Protein AF-A0A8T7K2H8-F1 (afdb_monomer_lite)

Sequence (489 aa):
MSAGIRAVERGSVGLAGAQFMRYVHYADYLSVSLEQMFTDGLAHYAPFPETFTREQRLEAQLTQAVVHLQSTGQPIDDSTLRVWTGFSLKTLHRHPATHAVLRRLETEALDNRERMLLEQVETAIRLQQAQGKPAYRKDISQKTGVSTRSLKTYPRVHERLNSLNRRSPDEKPTRMLRCEQTLLTQAQQVIKAFLEEGQPVTQERVAAALGLSLAHLHRAYPKVMALLKQSRTLHATQTDQMLLTQAEAAVQQFHAEHQVVTRKAVARCLGIHVNTLSRYPQVCDYLKTVCDEEFARQKNARVDKVACALDALQAQTHASILTQAVICNKAGFNESAARHHPELKAMMMPLLEAQQAQQRQQLLQRVNEAVATLNQQGKKVSMPAVSQLVGRSLANLRDYPEIVERVRQARLDRRDAYESQLLALIEQAVPQLETADQPLTQKAICTVMGISPNTLRYYRRAKAAVDAIASQYHRECHTPWQDRYRSPD

Foldseek 3Di:
DDPVVVCLPDPDPDDPDDNPVVLVVVCVVVVHDSVVVVVVVCVLPDDDDPPDDPLNLLLVQLVVQVVVCVVVVHDPDQVSSCVRSVDGVVVLCVRPNSVVVVVVVVVVVLVVVLVVLQVLLVVQCVVCVVVVHQSDLVSSCVSSVHDSVRLCVRPVSVVVNVVSVVPDPVCVVVVLVVVLVVLLVVLVVVLVVCVVVVHQLDLCVSCVVVVHHSVCCVPRHVPSVVVSVVSNVVVLQVVLVVLQVLLVVQLVVCVVVVHQDDLCSSCVVVVHDSVVLVVRVVSNVVRVVSNVVSVVVVLVVLVVLLVVLVVVVVVPPDPDQDDLQSSQVSSVHGSCVCVVRVSSVVVVVVVNVVSVVVVVVVLLVLLVVQLVVCVVVVHQQDLVSSCVSSVHDSVVQVVDVVSVVVSVVSNVVSLVVVLVVLVVLLVVQVVVCVVVVHQLALCSSCVSSVHDSVVCVSRVVSVVVSVVRNVVSCPVVDDPPVVVPPDDD

Structure (mmCIF, N/CA/C/O backbone):
data_AF-A0A8T7K2H8-F1
#
_entry.id   AF-A0A8T7K2H8-F1
#
loop_
_atom_site.group_PDB
_atom_site.id
_atom_site.type_symbol
_atom_site.label_atom_id
_atom_site.label_alt_id
_atom_site.label_comp_id
_atom_site.label_asym_id
_atom_site.label_entity_id
_atom_site.label_seq_id
_atom_site.pdbx_PDB_ins_code
_atom_site.Cartn_x
_atom_site.Cartn_y
_atom_site.Cartn_z
_atom_site.occupancy
_atom_site.B_iso_or_equiv
_atom_site.auth_seq_id
_atom_site.auth_comp_id
_atom_site.auth_asym_id
_atom_site.auth_atom_id
_atom_site.pdbx_PDB_model_num
ATOM 1 N N . MET A 1 1 ? 104.090 -16.228 -83.279 1.00 38.09 1 MET A N 1
ATOM 2 C CA . MET A 1 1 ? 103.127 -17.019 -82.478 1.00 38.09 1 MET A CA 1
ATOM 3 C C . MET A 1 1 ? 103.110 -16.473 -81.060 1.00 38.09 1 MET A C 1
ATOM 5 O O . MET A 1 1 ? 104.149 -16.491 -80.408 1.00 38.09 1 MET A O 1
ATOM 9 N N . SER A 1 2 ? 101.987 -15.882 -80.647 1.00 38.22 2 SER A N 1
ATOM 10 C CA . SER A 1 2 ? 101.862 -15.127 -79.394 1.00 38.22 2 SER A CA 1
ATOM 11 C C . SER A 1 2 ? 101.882 -16.044 -78.165 1.00 38.22 2 SER A C 1
ATOM 13 O O . SER A 1 2 ? 101.489 -17.211 -78.223 1.00 38.22 2 SER A O 1
ATOM 15 N N . ALA A 1 3 ? 102.354 -15.512 -77.035 1.00 39.56 3 ALA A N 1
ATOM 16 C CA . ALA A 1 3 ? 102.556 -16.243 -75.782 1.00 39.56 3 ALA A CA 1
ATOM 17 C C . ALA A 1 3 ? 101.276 -16.890 -75.201 1.00 39.56 3 ALA A C 1
ATOM 19 O O . ALA A 1 3 ? 101.383 -17.795 -74.378 1.00 39.56 3 ALA A O 1
ATOM 20 N N . GLY A 1 4 ? 100.085 -16.488 -75.664 1.00 47.97 4 GLY A N 1
ATOM 21 C CA . GLY A 1 4 ? 98.801 -17.049 -75.232 1.00 47.97 4 GLY A CA 1
ATOM 22 C C . GLY A 1 4 ? 98.541 -18.481 -75.712 1.00 47.97 4 GLY A C 1
ATOM 23 O O . GLY A 1 4 ? 97.959 -19.268 -74.972 1.00 47.97 4 GLY A O 1
ATOM 24 N N . ILE A 1 5 ? 99.040 -18.869 -76.893 1.00 45.47 5 ILE A N 1
ATOM 25 C CA . ILE A 1 5 ? 98.804 -20.220 -77.444 1.00 45.47 5 ILE A CA 1
ATOM 26 C C . ILE A 1 5 ? 99.629 -21.277 -76.685 1.00 45.47 5 ILE A C 1
ATOM 28 O O . ILE A 1 5 ? 99.172 -22.396 -76.469 1.00 45.47 5 ILE A O 1
ATOM 32 N N . ARG A 1 6 ? 100.800 -20.900 -76.147 1.00 41.69 6 ARG A N 1
ATOM 33 C CA . ARG A 1 6 ? 101.656 -21.813 -75.361 1.00 41.69 6 ARG A CA 1
ATOM 34 C C . ARG A 1 6 ? 101.056 -22.220 -74.009 1.00 41.69 6 ARG A C 1
ATOM 36 O O . ARG A 1 6 ? 101.498 -23.215 -73.441 1.00 41.69 6 ARG A O 1
ATOM 43 N N . ALA A 1 7 ? 100.077 -21.479 -73.486 1.00 44.62 7 ALA A N 1
ATOM 44 C CA . ALA A 1 7 ? 99.431 -21.794 -72.209 1.00 44.62 7 ALA A CA 1
ATOM 45 C C . ALA A 1 7 ? 98.361 -22.896 -72.328 1.00 44.62 7 ALA A C 1
ATOM 47 O O . ALA A 1 7 ? 98.011 -23.513 -71.326 1.00 44.62 7 ALA A O 1
ATOM 48 N N . VAL A 1 8 ? 97.871 -23.171 -73.542 1.00 48.59 8 VAL A N 1
ATOM 49 C CA . VAL A 1 8 ? 96.856 -24.204 -73.801 1.00 48.59 8 VAL A CA 1
ATOM 50 C C . VAL A 1 8 ? 97.494 -25.591 -73.983 1.00 48.59 8 VAL A C 1
ATOM 52 O O . VAL A 1 8 ? 96.900 -26.594 -73.599 1.00 48.59 8 VAL A O 1
ATOM 55 N N . GLU A 1 9 ? 98.733 -25.657 -74.484 1.00 42.62 9 GLU A N 1
ATOM 56 C CA . GLU A 1 9 ? 99.433 -26.924 -74.769 1.00 42.62 9 GLU A CA 1
ATOM 57 C C . GLU A 1 9 ? 100.187 -27.533 -73.576 1.00 42.62 9 GLU A C 1
ATOM 59 O O . GLU A 1 9 ? 100.546 -28.708 -73.604 1.00 42.62 9 GLU A O 1
ATOM 64 N N . ARG A 1 10 ? 100.415 -26.781 -72.494 1.00 42.69 10 ARG A N 1
ATOM 65 C CA . ARG A 1 10 ? 100.961 -27.335 -71.247 1.00 42.69 10 ARG A CA 1
ATOM 66 C C . ARG A 1 10 ? 99.924 -27.175 -70.157 1.00 42.69 10 ARG A C 1
ATOM 68 O O . ARG A 1 10 ? 99.872 -26.139 -69.504 1.00 42.69 10 ARG A O 1
ATOM 75 N N . GLY A 1 11 ? 99.102 -28.207 -69.978 1.00 47.03 11 GLY A N 1
ATOM 76 C CA . GLY A 1 11 ? 98.192 -28.319 -68.844 1.00 47.03 11 GLY A CA 1
ATOM 77 C C . GLY A 1 11 ? 98.959 -28.164 -67.532 1.00 47.03 11 GLY A C 1
ATOM 78 O O . GLY A 1 11 ? 99.528 -29.124 -67.018 1.00 47.03 11 GLY A O 1
ATOM 79 N N . SER A 1 12 ? 99.005 -26.940 -67.010 1.00 37.28 12 SER A N 1
ATOM 80 C CA . SER A 1 12 ? 99.601 -26.647 -65.714 1.00 37.28 12 SER A CA 1
ATOM 81 C C . SER A 1 12 ? 98.657 -27.113 -64.614 1.00 37.28 12 SER A C 1
ATOM 83 O O . SER A 1 12 ? 97.502 -26.695 -64.519 1.00 37.28 12 SER A O 1
ATOM 85 N N . VAL A 1 13 ? 99.192 -27.999 -63.784 1.00 44.97 13 VAL A N 1
ATOM 86 C CA . VAL A 1 13 ? 98.572 -28.607 -62.611 1.00 44.97 13 VAL A CA 1
ATOM 87 C C . VAL A 1 13 ? 98.260 -27.505 -61.590 1.00 44.97 13 VAL A C 1
ATOM 89 O O . VAL A 1 13 ? 99.152 -27.056 -60.878 1.00 44.97 13 VAL A O 1
ATOM 92 N N . GLY A 1 14 ? 97.015 -27.016 -61.539 1.00 46.25 14 GLY A N 1
ATOM 93 C CA . GLY A 1 14 ? 96.597 -26.084 -60.478 1.00 46.25 14 GLY A CA 1
ATOM 94 C C . GLY A 1 14 ? 95.370 -25.196 -60.719 1.00 46.25 14 GLY A C 1
ATOM 95 O O . GLY A 1 14 ? 94.903 -24.575 -59.769 1.00 46.25 14 GLY A O 1
ATOM 96 N N . LEU A 1 15 ? 94.806 -25.125 -61.927 1.00 44.31 15 LEU A N 1
ATOM 97 C CA . LEU A 1 15 ? 93.571 -24.370 -62.197 1.00 44.31 15 LEU A CA 1
ATOM 98 C C . LEU A 1 15 ? 92.524 -25.284 -62.837 1.00 44.31 15 LEU A C 1
ATOM 100 O O . LEU A 1 15 ? 92.851 -26.075 -63.717 1.00 44.31 15 LEU A O 1
ATOM 104 N N . ALA A 1 16 ? 91.263 -25.164 -62.408 1.00 45.03 16 ALA A N 1
ATOM 105 C CA . ALA A 1 16 ? 90.114 -25.891 -62.955 1.00 45.03 16 ALA A CA 1
ATOM 106 C C . ALA A 1 16 ? 89.729 -25.372 -64.358 1.00 45.03 16 ALA A C 1
ATOM 108 O O . ALA A 1 16 ? 88.623 -24.886 -64.579 1.00 45.03 16 ALA A O 1
ATOM 109 N N . GLY A 1 17 ? 90.674 -25.417 -65.297 1.00 52.72 17 GLY A N 1
ATOM 110 C CA . GLY A 1 17 ? 90.438 -25.173 -66.713 1.00 52.72 17 GLY A CA 1
ATOM 111 C C . GLY A 1 17 ? 89.890 -26.432 -67.377 1.00 52.72 17 GLY A C 1
ATOM 112 O O . GLY A 1 17 ? 90.317 -27.546 -67.066 1.00 52.72 17 GLY A O 1
ATOM 113 N N . ALA A 1 18 ? 88.925 -26.272 -68.282 1.00 58.25 18 ALA A N 1
ATOM 114 C CA . ALA A 1 18 ? 88.442 -27.387 -69.084 1.00 58.25 18 ALA A CA 1
ATOM 115 C C . ALA A 1 18 ? 89.586 -27.921 -69.964 1.00 58.25 18 ALA A C 1
ATOM 117 O O . ALA A 1 18 ? 90.355 -27.147 -70.531 1.00 58.25 18 ALA A O 1
ATOM 118 N N . GLN A 1 19 ? 89.711 -29.249 -70.061 1.00 68.19 19 GLN A N 1
ATOM 119 C CA . GLN A 1 19 ? 90.689 -29.890 -70.945 1.00 68.19 19 GLN A CA 1
ATOM 120 C C . GLN A 1 19 ? 90.500 -29.364 -72.372 1.00 68.19 19 GLN A C 1
ATOM 122 O O . GLN A 1 19 ? 89.361 -29.223 -72.807 1.00 68.19 19 GLN A O 1
ATOM 127 N N . PHE A 1 20 ? 91.586 -29.105 -73.104 1.00 69.19 20 PHE A N 1
ATOM 128 C CA . PHE A 1 20 ? 91.540 -28.587 -74.480 1.00 69.19 20 PHE A CA 1
ATOM 129 C C . PHE A 1 20 ? 90.529 -29.339 -75.365 1.00 69.19 20 PHE A C 1
ATOM 131 O O . PHE A 1 20 ? 89.741 -28.724 -76.078 1.00 69.19 20 PHE A O 1
ATOM 138 N N . MET A 1 21 ? 90.454 -30.662 -75.198 1.00 70.00 21 MET A N 1
ATOM 139 C CA . MET A 1 21 ? 89.500 -31.524 -75.900 1.00 70.00 21 MET A CA 1
ATOM 140 C C . MET A 1 21 ? 88.031 -31.150 -75.679 1.00 70.00 21 MET A C 1
ATOM 142 O O . MET A 1 21 ? 87.221 -31.323 -76.580 1.00 70.00 21 MET A O 1
ATOM 146 N N . ARG A 1 22 ? 87.658 -30.585 -74.525 1.00 73.12 22 ARG A N 1
ATOM 147 C CA . ARG A 1 22 ? 86.295 -30.078 -74.311 1.00 73.12 22 ARG A CA 1
ATOM 148 C C . ARG A 1 22 ? 85.979 -28.877 -75.190 1.00 73.12 22 ARG A C 1
ATOM 150 O O . ARG A 1 22 ? 84.849 -28.783 -75.646 1.00 73.12 22 ARG A O 1
ATOM 157 N N . TYR A 1 23 ? 86.940 -27.990 -75.439 1.00 73.62 23 TYR A N 1
ATOM 158 C CA . TYR A 1 23 ? 86.729 -26.864 -76.350 1.00 73.62 23 TYR A CA 1
ATOM 159 C C . TYR A 1 23 ? 86.612 -27.341 -77.795 1.00 73.62 23 TYR A C 1
ATOM 161 O O . TYR A 1 23 ? 85.763 -26.833 -78.516 1.00 73.62 23 TYR A O 1
ATOM 169 N N . VAL A 1 24 ? 87.385 -28.362 -78.180 1.00 75.44 24 VAL A N 1
ATOM 170 C CA . VAL A 1 24 ? 87.260 -29.010 -79.496 1.00 75.44 24 VAL A CA 1
ATOM 171 C C . VAL A 1 24 ? 85.875 -29.635 -79.657 1.00 75.44 24 VAL A C 1
ATOM 173 O O . VAL A 1 24 ? 85.172 -29.302 -80.601 1.00 75.44 24 VAL A O 1
ATOM 176 N N . HIS A 1 25 ? 85.421 -30.434 -78.687 1.00 76.88 25 HIS A N 1
ATOM 177 C CA . HIS A 1 25 ? 84.080 -31.025 -78.730 1.00 76.88 25 HIS A CA 1
ATOM 178 C C . HIS A 1 25 ? 82.955 -29.985 -78.725 1.00 76.88 25 HIS A C 1
ATOM 180 O O . HIS A 1 25 ? 81.906 -30.214 -79.319 1.00 76.88 25 HIS A O 1
ATOM 186 N N . TYR A 1 26 ? 83.148 -28.851 -78.050 1.00 74.75 26 TYR A N 1
ATOM 187 C CA . TYR A 1 26 ? 82.154 -27.783 -78.020 1.00 74.75 26 TYR A CA 1
ATOM 188 C C . TYR A 1 26 ? 82.113 -26.993 -79.336 1.00 74.75 26 TYR A C 1
ATOM 190 O O . TYR A 1 26 ? 81.031 -26.649 -79.801 1.00 74.75 26 TYR A O 1
ATOM 198 N N . ALA A 1 27 ? 83.268 -26.759 -79.963 1.00 79.00 27 ALA A N 1
ATOM 199 C CA . ALA A 1 27 ? 83.356 -26.158 -81.291 1.00 79.00 27 ALA A CA 1
ATOM 200 C C . ALA A 1 27 ? 82.733 -27.073 -82.358 1.00 79.00 27 ALA A C 1
ATOM 202 O O . ALA A 1 27 ? 81.914 -26.608 -83.149 1.00 79.00 27 ALA A O 1
ATOM 203 N N . ASP A 1 28 ? 83.009 -28.382 -82.289 1.00 79.00 28 ASP A N 1
ATOM 204 C CA . ASP A 1 28 ? 82.353 -29.396 -83.124 1.00 79.00 28 ASP A CA 1
ATOM 205 C C . ASP A 1 28 ? 80.833 -29.392 -82.921 1.00 79.00 28 ASP A C 1
ATOM 207 O O . ASP A 1 28 ? 80.076 -29.374 -83.890 1.00 79.00 28 ASP A O 1
ATOM 211 N N . TYR A 1 29 ? 80.366 -29.354 -81.667 1.00 82.00 29 TYR A N 1
ATOM 212 C CA . TYR A 1 29 ? 78.935 -29.284 -81.356 1.00 82.00 29 TYR A CA 1
ATOM 213 C C . TYR A 1 29 ? 78.270 -28.042 -81.962 1.00 82.00 29 TYR A C 1
ATOM 215 O O . TYR A 1 29 ? 77.161 -28.120 -82.486 1.00 82.00 29 TYR A O 1
ATOM 223 N N . LEU A 1 30 ? 78.955 -26.899 -81.920 1.00 73.62 30 LEU A N 1
ATOM 224 C CA . LEU A 1 30 ? 78.487 -25.648 -82.513 1.00 73.62 30 LEU A CA 1
ATOM 225 C C . LEU A 1 30 ? 78.742 -25.559 -84.026 1.00 73.62 30 LEU A C 1
ATOM 227 O O . LEU A 1 30 ? 78.337 -24.578 -84.644 1.00 73.62 30 LEU A O 1
ATOM 231 N N . SER A 1 31 ? 79.379 -26.571 -84.629 1.00 83.38 31 SER A N 1
ATOM 232 C CA . SER A 1 31 ? 79.756 -26.607 -86.049 1.00 83.38 31 SER A CA 1
ATOM 233 C C . SER A 1 31 ? 80.562 -25.383 -86.503 1.00 83.38 31 SER A C 1
ATOM 235 O O . SER A 1 31 ? 80.450 -24.936 -87.644 1.00 83.38 31 SER A O 1
ATOM 237 N N . VAL A 1 32 ? 81.384 -24.835 -85.608 1.00 82.69 32 VAL A N 1
ATOM 238 C CA . VAL A 1 32 ? 82.301 -23.725 -85.893 1.00 82.69 32 VAL A CA 1
ATOM 239 C C . VAL A 1 32 ? 83.731 -24.180 -85.660 1.00 82.69 32 VAL A C 1
ATOM 241 O O . VAL A 1 32 ? 83.991 -25.057 -84.836 1.00 82.69 32 VAL A O 1
ATOM 244 N N . SER A 1 33 ? 84.690 -23.588 -86.373 1.00 82.62 33 SER A N 1
ATOM 245 C CA . SER A 1 33 ? 86.092 -23.886 -86.091 1.00 82.62 33 SER A CA 1
ATOM 246 C C . SER A 1 33 ? 86.452 -23.393 -84.689 1.00 82.62 33 SER A C 1
ATOM 248 O O . SER A 1 33 ? 85.906 -22.403 -84.195 1.00 82.62 33 SER A O 1
ATOM 250 N N . LEU A 1 34 ? 87.401 -24.071 -84.042 1.00 77.50 34 LEU A N 1
ATOM 251 C CA . LEU A 1 34 ? 87.891 -23.657 -82.728 1.00 77.50 34 LEU A CA 1
ATOM 252 C C . LEU A 1 34 ? 88.398 -22.202 -82.757 1.00 77.50 34 LEU A C 1
ATOM 254 O O . LEU A 1 34 ? 88.166 -21.440 -81.824 1.00 77.50 34 LEU A O 1
ATOM 258 N N . GLU A 1 35 ? 89.051 -21.810 -83.854 1.00 77.50 35 GLU A N 1
ATOM 259 C CA . GLU A 1 35 ? 89.520 -20.444 -84.094 1.00 77.50 35 GLU A CA 1
ATOM 260 C C . GLU A 1 35 ? 88.357 -19.450 -84.123 1.00 77.50 35 GLU A C 1
ATOM 262 O O . GLU A 1 35 ? 88.396 -18.431 -83.437 1.00 77.50 35 GLU A O 1
ATOM 267 N N . GLN A 1 36 ? 87.290 -19.770 -84.848 1.00 74.50 36 GLN A N 1
ATOM 268 C CA . GLN A 1 36 ? 86.114 -18.917 -84.975 1.00 74.50 36 GLN A CA 1
ATOM 269 C C . GLN A 1 36 ? 85.342 -18.815 -83.656 1.00 74.50 36 GLN A C 1
ATOM 271 O O . GLN A 1 36 ? 84.971 -17.718 -83.252 1.00 74.50 36 GLN A O 1
ATOM 276 N N . MET A 1 37 ? 85.238 -19.917 -82.905 1.00 77.25 37 MET A N 1
ATOM 277 C CA . MET A 1 37 ? 84.673 -19.927 -81.552 1.00 77.25 37 MET A CA 1
ATOM 278 C C . MET A 1 37 ? 85.437 -18.991 -80.601 1.00 77.25 37 MET A C 1
ATOM 280 O O . MET A 1 37 ? 84.824 -18.276 -79.806 1.00 77.25 37 MET A O 1
ATOM 284 N N . PHE A 1 38 ? 86.773 -18.965 -80.677 1.00 74.25 38 PHE A N 1
ATOM 285 C CA . PHE A 1 38 ? 87.578 -18.043 -79.874 1.00 74.25 38 PHE A CA 1
ATOM 286 C C . PHE A 1 38 ? 87.535 -16.609 -80.400 1.00 74.25 38 PHE A C 1
ATOM 288 O O . PHE A 1 38 ? 87.559 -15.684 -79.594 1.00 74.25 38 PHE A O 1
ATOM 295 N N . THR A 1 39 ? 87.433 -16.407 -81.711 1.00 71.19 39 THR A N 1
ATOM 296 C CA . THR A 1 39 ? 87.376 -15.067 -82.312 1.00 71.19 39 THR A CA 1
ATOM 297 C C . THR A 1 39 ? 86.059 -14.380 -81.961 1.00 71.19 39 THR A C 1
ATOM 299 O O . THR A 1 39 ? 86.082 -13.243 -81.498 1.00 71.19 39 THR A O 1
ATOM 302 N N . ASP A 1 40 ? 84.935 -15.093 -82.041 1.00 66.44 40 ASP A N 1
ATOM 303 C CA . ASP A 1 40 ? 83.617 -14.569 -81.666 1.00 66.44 40 ASP A CA 1
ATOM 304 C C . ASP A 1 40 ? 83.490 -14.376 -80.147 1.00 66.44 40 ASP A C 1
ATOM 306 O O . ASP A 1 40 ? 82.982 -13.356 -79.683 1.00 66.44 40 ASP A O 1
ATOM 310 N N . GLY A 1 41 ? 84.026 -15.305 -79.346 1.00 62.41 41 GLY A N 1
ATOM 311 C CA . GLY A 1 41 ? 8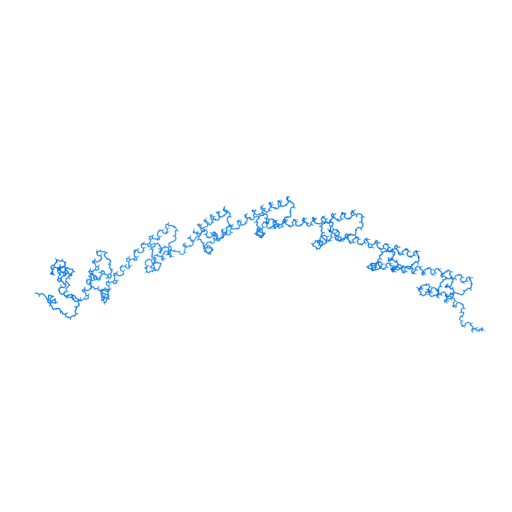4.047 -15.170 -77.886 1.00 62.41 41 GLY A CA 1
ATOM 312 C C . GLY A 1 41 ? 84.935 -14.022 -77.386 1.00 62.41 41 GLY A C 1
ATOM 313 O O . GLY A 1 41 ? 84.628 -13.397 -76.369 1.00 62.41 41 GLY A O 1
ATOM 314 N N . LEU A 1 42 ? 86.025 -13.718 -78.098 1.00 58.78 42 LEU A N 1
ATOM 315 C CA . LEU A 1 42 ? 86.930 -12.610 -77.779 1.00 58.78 42 LEU A CA 1
ATOM 316 C C . LEU A 1 42 ? 86.487 -11.278 -78.397 1.00 58.78 42 LEU A C 1
ATOM 318 O O . LEU A 1 42 ? 86.875 -10.236 -77.876 1.00 58.78 42 LEU A O 1
ATOM 322 N N . ALA A 1 43 ? 85.640 -11.277 -79.433 1.00 56.16 43 ALA A N 1
ATOM 323 C CA . ALA A 1 43 ? 85.117 -10.059 -80.060 1.00 56.16 43 ALA A CA 1
ATOM 324 C C . ALA A 1 43 ? 84.298 -9.182 -79.091 1.00 56.16 43 ALA A C 1
ATOM 326 O O . ALA A 1 43 ? 84.188 -7.972 -79.287 1.00 56.16 43 ALA A O 1
ATOM 327 N N . HIS A 1 44 ? 83.764 -9.764 -78.013 1.00 54.78 44 HIS A N 1
ATOM 328 C CA . HIS A 1 44 ? 83.062 -9.036 -76.951 1.00 54.78 44 HIS A CA 1
ATOM 329 C C . HIS A 1 44 ? 83.982 -8.462 -75.861 1.00 54.78 44 HIS A C 1
ATOM 331 O O . HIS A 1 44 ? 83.527 -7.684 -75.022 1.00 54.78 44 HIS A O 1
ATOM 337 N N . TYR A 1 45 ? 85.277 -8.787 -75.883 1.00 52.31 45 TYR A N 1
ATOM 338 C CA . TYR A 1 45 ? 86.274 -8.220 -74.982 1.00 52.31 45 TYR A CA 1
ATOM 339 C C . TYR A 1 45 ? 87.131 -7.210 -75.742 1.00 52.31 45 TYR A C 1
ATOM 341 O O . TYR A 1 45 ? 88.115 -7.565 -76.388 1.00 52.31 45 TYR A O 1
ATOM 349 N N . ALA A 1 46 ? 86.787 -5.924 -75.632 1.00 53.41 46 ALA A N 1
ATOM 350 C CA . ALA A 1 46 ? 87.698 -4.868 -76.061 1.00 53.41 46 ALA A CA 1
ATOM 351 C C . ALA A 1 46 ? 89.050 -5.063 -75.339 1.00 53.41 46 ALA A C 1
ATOM 353 O O . ALA A 1 46 ? 89.060 -5.178 -74.106 1.00 53.41 46 ALA A O 1
ATOM 354 N N . PRO A 1 47 ? 90.188 -5.140 -76.054 1.00 56.41 47 PRO A N 1
ATOM 355 C CA . PRO A 1 47 ? 91.477 -5.325 -75.406 1.00 56.41 47 PRO A CA 1
ATOM 356 C C . PRO A 1 47 ? 91.761 -4.113 -74.518 1.00 56.41 47 PRO A C 1
ATOM 358 O O . PRO A 1 47 ? 91.895 -2.986 -74.994 1.00 56.41 47 PRO A O 1
ATOM 361 N N . PHE A 1 48 ? 91.819 -4.338 -73.204 1.00 53.25 48 PHE A N 1
ATOM 362 C CA . PHE A 1 48 ? 92.223 -3.297 -72.266 1.00 53.25 48 PHE A CA 1
ATOM 363 C C . PHE A 1 48 ? 93.694 -2.942 -72.515 1.00 53.25 48 PHE A C 1
ATOM 365 O O . PHE A 1 48 ? 94.501 -3.857 -72.706 1.00 53.25 48 PHE A O 1
ATOM 372 N N . PRO A 1 49 ? 94.074 -1.653 -72.465 1.00 60.25 49 PRO A N 1
ATOM 373 C CA . PRO A 1 49 ? 95.476 -1.262 -72.532 1.00 60.25 49 PRO A CA 1
ATOM 374 C C . PRO A 1 49 ? 96.279 -2.006 -71.458 1.00 60.25 49 PRO A C 1
ATOM 376 O O . PRO A 1 49 ? 95.830 -2.125 -70.313 1.00 60.25 49 PRO A O 1
ATOM 379 N N . GLU A 1 50 ? 97.471 -2.503 -71.802 1.00 57.03 50 GLU A N 1
ATOM 380 C CA . GLU A 1 50 ? 98.302 -3.324 -70.901 1.00 57.03 50 GLU A CA 1
ATOM 381 C C . GLU A 1 50 ? 98.671 -2.613 -69.584 1.00 57.03 50 GLU A C 1
ATOM 383 O O . GLU A 1 50 ? 99.038 -3.264 -68.608 1.00 57.03 50 GLU A O 1
ATOM 388 N N . THR A 1 51 ? 98.485 -1.293 -69.517 1.00 59.22 51 THR A N 1
ATOM 389 C CA . THR A 1 51 ? 98.729 -0.431 -68.355 1.00 59.22 51 THR A CA 1
ATOM 390 C C . THR A 1 51 ? 97.639 -0.467 -67.278 1.00 59.22 51 THR A C 1
ATOM 392 O O . THR A 1 51 ? 97.859 0.056 -66.188 1.00 59.22 51 THR A O 1
ATOM 395 N N . PHE A 1 52 ? 96.474 -1.075 -67.534 1.00 62.09 52 PHE A N 1
ATOM 396 C CA . PHE A 1 52 ? 95.385 -1.111 -66.551 1.00 62.09 52 PHE A CA 1
ATOM 397 C C . PHE A 1 52 ? 95.675 -2.095 -65.417 1.00 62.09 52 PHE A C 1
ATOM 399 O O . PHE A 1 52 ? 95.875 -3.293 -65.663 1.00 62.09 52 PHE A O 1
ATOM 406 N N . THR A 1 53 ? 95.588 -1.619 -64.171 1.00 77.31 53 THR A N 1
ATOM 407 C CA . THR A 1 53 ? 95.592 -2.495 -62.994 1.00 77.31 53 THR A CA 1
ATOM 408 C C . THR A 1 53 ? 94.345 -3.382 -62.992 1.00 77.31 53 THR A C 1
ATOM 410 O O . THR A 1 53 ? 93.313 -3.060 -63.586 1.00 77.31 53 THR A O 1
ATOM 413 N N . ARG A 1 54 ? 94.416 -4.529 -62.307 1.00 73.19 54 ARG A N 1
ATOM 414 C CA . ARG A 1 54 ? 93.292 -5.477 -62.208 1.00 73.19 54 ARG A CA 1
ATOM 415 C C . ARG A 1 54 ? 91.997 -4.808 -61.726 1.00 73.19 54 ARG A C 1
ATOM 417 O O . ARG A 1 54 ? 90.925 -5.165 -62.197 1.00 73.19 54 ARG A O 1
ATOM 424 N N . GLU A 1 55 ? 92.101 -3.835 -60.826 1.00 76.88 55 GLU A N 1
ATOM 425 C CA . GLU A 1 55 ? 90.955 -3.094 -60.288 1.00 76.88 55 GLU A CA 1
ATOM 426 C C . GLU A 1 55 ? 90.333 -2.152 -61.322 1.00 76.88 55 GLU A C 1
ATOM 428 O O . GLU A 1 55 ? 89.114 -2.126 -61.465 1.00 76.88 55 GLU A O 1
ATOM 433 N N . GLN A 1 56 ? 91.156 -1.459 -62.113 1.00 77.06 56 GLN A N 1
ATOM 434 C CA . GLN A 1 56 ? 90.675 -0.581 -63.184 1.00 77.06 56 GLN A CA 1
ATOM 435 C C . GLN A 1 56 ? 89.974 -1.373 -64.297 1.00 77.06 56 GLN A C 1
ATOM 437 O O . GLN A 1 56 ? 89.010 -0.891 -64.888 1.00 77.06 56 GLN A O 1
ATOM 442 N N . ARG A 1 57 ? 90.410 -2.615 -64.565 1.00 76.19 57 ARG A N 1
ATOM 443 C CA . ARG A 1 57 ? 89.711 -3.511 -65.506 1.00 76.19 57 ARG A CA 1
ATOM 444 C C . ARG A 1 57 ? 88.344 -3.936 -64.973 1.00 76.19 57 ARG A C 1
ATOM 446 O O . ARG A 1 57 ? 87.379 -3.925 -65.727 1.00 76.19 57 ARG A O 1
ATOM 453 N N . LEU A 1 58 ? 88.254 -4.266 -63.682 1.00 81.44 58 LEU A N 1
ATOM 454 C CA . LEU A 1 58 ? 86.988 -4.626 -63.033 1.00 81.44 58 LEU A CA 1
ATOM 455 C C . LEU A 1 58 ? 85.987 -3.465 -63.039 1.00 81.44 58 LEU A C 1
ATOM 457 O O . LEU A 1 58 ? 84.812 -3.670 -63.330 1.00 81.44 58 LEU A O 1
ATOM 461 N N . GLU A 1 59 ? 86.449 -2.248 -62.753 1.00 81.81 59 GLU A N 1
ATOM 462 C CA . GLU A 1 59 ? 85.618 -1.043 -62.800 1.00 81.81 59 GLU A CA 1
ATOM 463 C C . GLU A 1 59 ? 85.127 -0.741 -64.220 1.00 81.81 59 GLU A C 1
ATOM 465 O O . GLU A 1 59 ? 83.938 -0.485 -64.417 1.00 81.81 59 GLU A O 1
ATOM 470 N N . ALA A 1 60 ? 86.007 -0.828 -65.221 1.00 78.81 60 ALA A N 1
ATOM 471 C CA . ALA A 1 60 ? 85.642 -0.592 -66.614 1.00 78.81 60 ALA A CA 1
ATOM 472 C C . ALA A 1 60 ? 84.641 -1.638 -67.135 1.00 78.81 60 ALA A C 1
ATOM 474 O O . ALA A 1 60 ? 83.649 -1.268 -67.761 1.00 78.81 60 ALA A O 1
ATOM 475 N N . GLN A 1 61 ? 84.845 -2.922 -66.817 1.00 81.31 61 GLN A N 1
ATOM 476 C CA . GLN A 1 61 ? 83.914 -3.999 -67.175 1.00 81.31 61 GLN A CA 1
ATOM 477 C C . GLN A 1 61 ? 82.558 -3.840 -66.486 1.00 81.31 61 GLN A C 1
ATOM 479 O O . GLN A 1 61 ? 81.523 -3.996 -67.131 1.00 81.31 61 GLN A O 1
ATOM 484 N N . LEU A 1 62 ? 82.543 -3.484 -65.198 1.00 85.00 62 LEU A N 1
ATOM 485 C CA . LEU A 1 62 ? 81.300 -3.218 -64.478 1.00 85.00 62 LEU A CA 1
ATOM 486 C C . LEU A 1 62 ? 80.563 -2.011 -65.069 1.00 85.00 62 LEU A C 1
ATOM 488 O O . LEU A 1 62 ? 79.355 -2.072 -65.268 1.00 85.00 62 LEU A O 1
ATOM 492 N N . THR A 1 63 ? 81.279 -0.935 -65.395 1.00 82.94 63 THR A N 1
ATOM 493 C CA . THR A 1 63 ? 80.683 0.274 -65.980 1.00 82.94 63 THR A CA 1
ATOM 494 C C . THR A 1 63 ? 80.100 -0.007 -67.365 1.00 82.94 63 THR A C 1
ATOM 496 O O . THR A 1 63 ? 78.977 0.399 -67.648 1.00 82.94 63 THR A O 1
ATOM 499 N N . GLN A 1 64 ? 80.811 -0.757 -68.212 1.00 81.38 64 GLN A N 1
ATOM 500 C CA . GLN A 1 64 ? 80.310 -1.175 -69.526 1.00 81.38 64 GLN A CA 1
ATOM 501 C C . GLN A 1 64 ? 79.088 -2.095 -69.412 1.00 81.38 64 GLN A C 1
ATOM 503 O O . GLN A 1 64 ? 78.107 -1.886 -70.124 1.00 81.38 64 GLN A O 1
ATOM 508 N N . ALA A 1 65 ? 79.110 -3.059 -68.485 1.00 83.88 65 ALA A N 1
ATOM 509 C CA . ALA A 1 65 ? 77.970 -3.935 -68.220 1.00 83.88 65 ALA A CA 1
ATOM 510 C C . ALA A 1 65 ? 76.738 -3.135 -67.776 1.00 83.88 65 ALA A C 1
ATOM 512 O O . ALA A 1 65 ? 75.640 -3.351 -68.280 1.00 83.88 65 ALA A O 1
ATOM 513 N N . VAL A 1 66 ? 76.919 -2.165 -66.879 1.00 82.19 66 VAL A N 1
ATOM 514 C CA . VAL A 1 66 ? 75.840 -1.294 -66.398 1.00 82.19 66 VAL A CA 1
ATOM 515 C C . VAL A 1 66 ? 75.270 -0.442 -67.531 1.00 82.19 66 VAL A C 1
ATOM 517 O O . VAL A 1 66 ? 74.054 -0.406 -67.693 1.00 82.19 66 VAL A O 1
ATOM 520 N N . VAL A 1 67 ? 76.116 0.189 -68.352 1.00 82.12 67 VAL A N 1
ATOM 521 C CA . VAL A 1 67 ? 75.670 0.996 -69.503 1.00 82.12 67 VAL A CA 1
ATOM 522 C C . VAL A 1 67 ? 74.892 0.145 -70.509 1.00 82.12 67 VAL A C 1
ATOM 524 O O . VAL A 1 67 ? 73.859 0.580 -71.016 1.00 82.12 67 VAL A O 1
ATOM 527 N N . HIS A 1 68 ? 75.343 -1.082 -70.768 1.00 79.69 68 HIS A N 1
ATOM 528 C CA . HIS A 1 68 ? 74.654 -2.004 -71.667 1.00 79.69 68 HIS A CA 1
ATOM 529 C C . HIS A 1 68 ? 73.303 -2.478 -71.102 1.00 79.69 68 HIS A C 1
ATOM 531 O O . HIS A 1 68 ? 72.296 -2.513 -71.810 1.00 79.69 68 HIS A O 1
ATOM 537 N N . LEU A 1 69 ? 73.241 -2.831 -69.816 1.00 81.94 69 LEU A N 1
ATOM 538 C CA . LEU A 1 69 ? 71.986 -3.234 -69.171 1.00 81.94 69 LEU A CA 1
ATOM 539 C C . LEU A 1 69 ? 70.983 -2.071 -69.126 1.00 81.94 69 LEU A C 1
ATOM 541 O O . LEU A 1 69 ? 69.795 -2.275 -69.369 1.00 81.94 69 LEU A O 1
ATOM 545 N N . GLN A 1 70 ? 71.461 -0.840 -68.912 1.00 79.81 70 GLN A N 1
ATOM 546 C CA . GLN A 1 70 ? 70.637 0.369 -68.979 1.00 79.81 70 GLN A CA 1
ATOM 547 C C . GLN A 1 70 ? 70.091 0.630 -70.390 1.00 79.81 70 GLN A C 1
ATOM 549 O O . GLN A 1 70 ? 68.909 0.940 -70.525 1.00 79.81 70 GLN A O 1
ATOM 554 N N . SER A 1 71 ? 70.908 0.487 -71.440 1.00 76.12 71 SER A N 1
ATOM 555 C CA . SER A 1 71 ? 70.466 0.732 -72.823 1.00 76.12 71 SER A CA 1
ATOM 556 C C . SER A 1 71 ? 69.501 -0.335 -73.346 1.00 76.12 71 SER A C 1
ATOM 558 O O . SER A 1 71 ? 68.632 -0.033 -74.161 1.00 76.12 71 SER A O 1
ATOM 560 N N . THR A 1 72 ? 69.616 -1.569 -72.850 1.00 77.75 72 THR A N 1
ATOM 561 C CA . THR A 1 72 ? 68.733 -2.691 -73.210 1.00 77.75 72 THR A CA 1
ATOM 562 C C . THR A 1 72 ? 67.499 -2.816 -72.315 1.00 77.75 72 THR A C 1
ATOM 564 O O . THR A 1 72 ? 66.620 -3.630 -72.596 1.00 77.75 72 THR A O 1
ATOM 567 N N . GLY A 1 73 ? 67.405 -2.015 -71.248 1.00 73.50 73 GLY A N 1
ATOM 568 C CA . GLY A 1 73 ? 66.292 -2.048 -70.297 1.00 73.50 73 GLY A CA 1
ATOM 569 C C . GLY A 1 73 ? 66.223 -3.329 -69.458 1.00 73.50 73 GLY A C 1
ATOM 570 O O . GLY A 1 73 ? 65.174 -3.628 -68.884 1.00 73.50 73 GLY A O 1
ATOM 571 N N . GLN A 1 74 ? 67.309 -4.103 -69.391 1.00 74.62 74 GLN A N 1
ATOM 572 C CA . GLN A 1 74 ? 67.374 -5.304 -68.561 1.00 74.62 74 GLN A CA 1
ATOM 573 C C . GLN A 1 74 ? 67.536 -4.931 -67.077 1.00 74.62 74 GLN A C 1
ATOM 575 O O . GLN A 1 74 ? 68.177 -3.926 -66.756 1.00 74.62 74 GLN A O 1
ATOM 580 N N . PRO A 1 75 ? 66.955 -5.716 -66.146 1.00 75.31 75 PRO A N 1
ATOM 581 C CA . PRO A 1 75 ? 67.099 -5.447 -64.722 1.00 75.31 75 PRO A CA 1
ATOM 582 C C . PRO A 1 75 ? 68.569 -5.569 -64.321 1.00 75.31 75 PRO A C 1
ATOM 584 O O . PRO A 1 75 ? 69.221 -6.557 -64.637 1.00 75.31 75 PRO A O 1
ATOM 587 N N . ILE A 1 76 ? 69.079 -4.566 -63.609 1.00 80.00 76 ILE A N 1
ATOM 588 C CA . ILE A 1 76 ? 70.434 -4.585 -63.058 1.00 80.00 76 ILE A CA 1
ATOM 589 C C . ILE A 1 76 ? 70.375 -5.342 -61.730 1.00 80.00 76 ILE A C 1
ATOM 591 O O . ILE A 1 76 ? 70.134 -4.757 -60.675 1.00 80.00 76 ILE A O 1
ATOM 595 N N . ASP A 1 77 ? 70.525 -6.660 -61.798 1.00 79.56 77 ASP A N 1
ATOM 596 C CA . ASP A 1 77 ? 70.518 -7.557 -60.644 1.00 79.56 77 ASP A CA 1
ATOM 597 C C . ASP A 1 77 ? 71.822 -8.370 -60.538 1.00 79.56 77 ASP A C 1
ATOM 599 O O . ASP A 1 77 ? 72.675 -8.345 -61.425 1.00 79.56 77 ASP A O 1
ATOM 603 N N . ASP A 1 78 ? 72.012 -9.080 -59.420 1.00 74.88 78 ASP A N 1
ATOM 604 C CA . ASP A 1 78 ? 73.215 -9.902 -59.188 1.00 74.88 78 ASP A CA 1
ATOM 605 C C . ASP A 1 78 ? 73.454 -10.904 -60.325 1.00 74.88 78 ASP A C 1
ATOM 607 O O . ASP A 1 78 ? 74.588 -11.142 -60.740 1.00 74.88 78 ASP A O 1
ATOM 611 N N . SER A 1 79 ? 72.374 -11.476 -60.859 1.00 76.81 79 SER A N 1
ATOM 612 C CA . SER A 1 79 ? 72.450 -12.518 -61.876 1.00 76.81 79 SER A CA 1
ATOM 613 C C . SER A 1 79 ? 72.962 -11.975 -63.210 1.00 76.81 79 SER A C 1
ATOM 615 O O . SER A 1 79 ? 73.886 -12.539 -63.797 1.00 76.81 79 SER A O 1
ATOM 617 N N . THR A 1 80 ? 72.435 -10.834 -63.644 1.00 80.62 80 THR A N 1
ATOM 618 C CA . THR A 1 80 ? 72.795 -10.161 -64.895 1.00 80.62 80 THR A CA 1
ATOM 619 C C . THR A 1 80 ? 74.186 -9.547 -64.816 1.00 80.62 80 THR A C 1
ATOM 621 O O . THR A 1 80 ? 75.001 -9.771 -65.712 1.00 80.62 80 THR A O 1
ATOM 624 N N . LEU A 1 81 ? 74.524 -8.870 -63.715 1.00 80.69 81 LEU A N 1
ATOM 625 C CA . LEU A 1 81 ? 75.870 -8.330 -63.506 1.00 80.69 81 LEU A CA 1
ATOM 626 C C . LEU A 1 81 ? 76.930 -9.433 -63.474 1.00 80.69 81 LEU A C 1
ATOM 628 O O . LEU A 1 81 ? 78.018 -9.252 -64.022 1.00 80.69 81 LEU A O 1
ATOM 632 N N . ARG A 1 82 ? 76.624 -10.597 -62.893 1.00 80.31 82 ARG A N 1
ATOM 633 C CA . ARG A 1 82 ? 77.535 -11.747 -62.881 1.00 80.31 82 ARG A CA 1
ATOM 634 C C . ARG A 1 82 ? 77.747 -12.352 -64.267 1.00 80.31 82 ARG A C 1
ATOM 636 O O . ARG A 1 82 ? 78.874 -12.728 -64.579 1.00 80.31 82 ARG A O 1
ATOM 643 N N . VAL A 1 83 ? 76.697 -12.450 -65.083 1.00 80.25 83 VAL A N 1
ATOM 644 C CA . VAL A 1 83 ? 76.792 -12.953 -66.465 1.00 80.25 83 VAL A CA 1
ATOM 645 C C . VAL A 1 83 ? 77.647 -12.021 -67.323 1.00 80.25 83 VAL A C 1
ATOM 647 O O . VAL A 1 83 ? 78.515 -12.492 -68.049 1.00 80.25 83 VAL A O 1
ATOM 650 N N . TRP A 1 84 ? 77.453 -10.708 -67.191 1.00 77.12 84 TRP A N 1
ATOM 651 C CA . TRP A 1 84 ? 78.149 -9.713 -68.009 1.00 77.12 84 TRP A CA 1
ATOM 652 C C . TRP A 1 84 ? 79.588 -9.446 -67.576 1.00 77.12 84 TRP A C 1
ATOM 654 O O . TRP A 1 84 ? 80.467 -9.261 -68.412 1.00 77.12 84 TRP A O 1
ATOM 664 N N . THR A 1 85 ? 79.850 -9.420 -66.271 1.00 79.75 85 THR A N 1
ATOM 665 C CA . THR A 1 85 ? 81.200 -9.138 -65.763 1.00 79.75 85 THR A CA 1
ATOM 666 C C . THR A 1 85 ? 82.033 -10.404 -65.570 1.00 79.75 85 THR A C 1
ATOM 668 O O . THR A 1 85 ? 83.255 -10.324 -65.519 1.00 79.75 85 THR A O 1
ATOM 671 N N . GLY A 1 86 ? 81.402 -11.577 -65.438 1.00 78.25 86 GLY A N 1
ATOM 672 C CA . GLY A 1 86 ? 82.065 -12.834 -65.074 1.00 78.25 86 GLY A CA 1
ATOM 673 C C . GLY A 1 86 ? 82.462 -12.931 -63.593 1.00 78.25 86 GLY A C 1
ATOM 674 O O . GLY A 1 86 ? 83.004 -13.953 -63.166 1.00 78.25 86 GLY A O 1
ATOM 675 N N . PHE A 1 87 ? 82.181 -11.904 -62.779 1.00 82.12 87 PHE A N 1
ATOM 676 C CA . PHE A 1 87 ? 82.536 -11.849 -61.359 1.00 82.12 87 PHE A CA 1
ATOM 677 C C . PHE A 1 87 ? 81.300 -11.902 -60.460 1.00 82.12 87 PHE A C 1
ATOM 679 O O . PHE A 1 87 ? 80.236 -11.393 -60.789 1.00 82.12 87 PHE A O 1
ATOM 686 N N . SER A 1 88 ? 81.440 -12.509 -59.278 1.00 82.00 88 SER A N 1
ATOM 687 C CA . SER A 1 88 ? 80.380 -12.470 -58.260 1.00 82.00 88 SER A CA 1
ATOM 688 C C . SER A 1 88 ? 80.260 -11.076 -57.631 1.00 82.00 88 SER A C 1
ATOM 690 O O . SER A 1 88 ? 81.289 -10.420 -57.431 1.00 82.00 88 SER A O 1
ATOM 692 N N . LEU A 1 89 ? 79.059 -10.665 -57.198 1.00 78.88 89 LEU A N 1
ATOM 693 C CA . LEU A 1 89 ? 78.874 -9.423 -56.430 1.00 78.88 89 LEU A CA 1
ATOM 694 C C . LEU A 1 89 ? 79.784 -9.352 -55.201 1.00 78.88 89 LEU A C 1
ATOM 696 O O . LEU A 1 89 ? 80.325 -8.297 -54.892 1.00 78.88 89 LEU A O 1
ATOM 700 N N . LYS A 1 90 ? 80.046 -10.480 -54.527 1.00 81.31 90 LYS A N 1
ATOM 701 C CA . LYS A 1 90 ? 80.975 -10.521 -53.384 1.00 81.31 90 LYS A CA 1
ATOM 702 C C . LYS A 1 90 ? 82.398 -10.106 -53.775 1.00 81.31 90 LYS A C 1
ATOM 704 O O . LYS A 1 90 ? 83.096 -9.499 -52.968 1.00 81.31 90 LYS A O 1
ATOM 709 N N . THR A 1 91 ? 82.829 -10.424 -54.994 1.00 79.88 91 THR A N 1
ATOM 710 C CA . THR A 1 91 ? 84.119 -9.985 -55.546 1.00 79.88 91 THR A CA 1
ATOM 711 C C . THR A 1 91 ? 84.074 -8.505 -55.924 1.00 79.88 91 THR A C 1
ATOM 713 O O . THR A 1 91 ? 85.005 -7.776 -55.601 1.00 79.88 91 THR A O 1
ATOM 716 N N . LEU A 1 92 ? 82.976 -8.041 -56.527 1.00 80.88 92 LE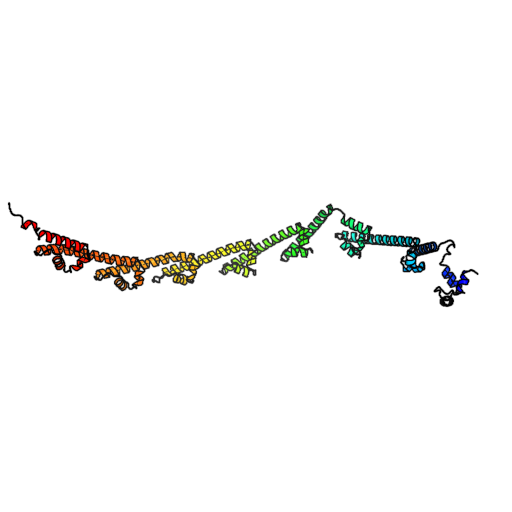U A N 1
ATOM 717 C CA . LEU A 1 92 ? 82.787 -6.637 -56.907 1.00 80.88 92 LEU A CA 1
ATOM 718 C C . LEU A 1 92 ? 82.652 -5.704 -55.687 1.00 80.88 92 LEU A C 1
ATOM 720 O O . LEU A 1 92 ? 83.137 -4.581 -55.722 1.00 80.88 92 LEU A O 1
ATOM 724 N N . HIS A 1 93 ? 82.084 -6.155 -54.569 1.00 80.88 93 HIS A N 1
ATOM 725 C CA . HIS A 1 93 ? 82.005 -5.360 -53.337 1.00 80.88 93 HIS A CA 1
ATOM 726 C C . HIS A 1 93 ? 83.335 -5.266 -52.573 1.00 80.88 93 HIS A C 1
ATOM 728 O O . HIS A 1 93 ? 83.492 -4.370 -51.748 1.00 80.88 93 HIS A O 1
ATOM 734 N N . ARG A 1 94 ? 84.294 -6.174 -52.814 1.00 82.88 94 ARG A N 1
ATOM 735 C CA . ARG A 1 94 ? 85.610 -6.144 -52.146 1.00 82.88 94 ARG A CA 1
ATOM 736 C C . ARG A 1 94 ? 86.506 -5.016 -52.646 1.00 82.88 94 ARG A C 1
ATOM 738 O O . ARG A 1 94 ? 87.396 -4.605 -51.908 1.00 82.88 94 ARG A O 1
ATOM 745 N N . HIS A 1 95 ? 86.276 -4.534 -53.865 1.00 82.00 95 HIS A N 1
ATOM 746 C CA . HIS A 1 95 ? 87.041 -3.433 -54.435 1.00 82.00 95 HIS A CA 1
ATOM 747 C C . HIS A 1 95 ? 86.276 -2.109 -54.267 1.00 82.00 95 HIS A C 1
ATOM 749 O O . HIS A 1 95 ? 85.085 -2.038 -54.581 1.00 82.00 95 HIS A O 1
ATOM 755 N N . PRO A 1 96 ? 86.932 -1.044 -53.771 1.00 81.19 96 PRO A N 1
ATOM 756 C CA . PRO A 1 96 ? 86.255 0.198 -53.399 1.00 81.19 96 PRO A CA 1
ATOM 757 C C . PRO A 1 96 ? 85.625 0.930 -54.593 1.00 81.19 96 PRO A C 1
ATOM 759 O O . PRO A 1 96 ? 84.544 1.501 -54.448 1.00 81.19 96 PRO A O 1
ATOM 762 N N . ALA A 1 97 ? 86.248 0.876 -55.774 1.00 79.00 97 ALA A N 1
ATOM 763 C CA . ALA A 1 97 ? 85.748 1.540 -56.979 1.00 79.00 97 ALA A CA 1
ATOM 764 C C . ALA A 1 97 ? 84.460 0.889 -57.519 1.00 79.00 97 ALA A C 1
ATOM 766 O O . ALA A 1 97 ? 83.441 1.556 -57.699 1.00 79.00 97 ALA A O 1
ATOM 767 N N . THR A 1 98 ? 84.442 -0.437 -57.664 1.00 81.62 98 THR A N 1
ATOM 768 C CA . THR A 1 98 ? 83.248 -1.193 -58.077 1.00 81.62 98 THR A CA 1
ATOM 769 C C . THR A 1 98 ? 82.141 -1.139 -57.025 1.00 81.62 98 THR A C 1
ATOM 771 O O . THR A 1 98 ? 80.968 -1.007 -57.370 1.00 81.62 98 THR A O 1
ATOM 774 N N . HIS A 1 99 ? 82.490 -1.143 -55.735 1.00 81.75 99 HIS A N 1
ATOM 775 C CA . HIS A 1 99 ? 81.529 -0.933 -54.653 1.00 81.75 99 HIS A CA 1
ATOM 776 C C . HIS A 1 99 ? 80.866 0.455 -54.725 1.00 81.75 99 HIS A C 1
ATOM 778 O O . HIS A 1 99 ? 79.675 0.587 -54.440 1.00 81.75 99 HIS A O 1
ATOM 784 N N . ALA A 1 100 ? 81.608 1.502 -55.101 1.00 81.19 100 ALA A N 1
ATOM 785 C CA . ALA A 1 100 ? 81.050 2.842 -55.275 1.00 81.19 100 ALA A CA 1
ATOM 786 C C . ALA A 1 100 ? 80.046 2.903 -56.439 1.00 81.19 100 ALA A C 1
ATOM 788 O O . ALA A 1 100 ? 78.995 3.528 -56.293 1.00 81.19 100 ALA A O 1
ATOM 789 N N . VAL A 1 101 ? 80.329 2.218 -57.553 1.00 80.81 101 VAL A N 1
ATOM 790 C CA . VAL A 1 101 ? 79.407 2.101 -58.697 1.00 80.81 101 VAL A CA 1
ATOM 791 C C . VAL A 1 101 ? 78.131 1.351 -58.301 1.00 80.81 101 VAL A C 1
ATOM 793 O O . VAL A 1 101 ? 77.034 1.854 -58.536 1.00 80.81 101 VAL A O 1
ATOM 796 N N . LEU A 1 102 ? 78.252 0.207 -57.619 1.00 82.12 102 LEU A N 1
ATOM 797 C CA . LEU A 1 102 ? 77.096 -0.564 -57.143 1.00 82.12 102 LEU A CA 1
ATOM 798 C C . LEU A 1 102 ? 76.231 0.237 -56.161 1.00 82.12 102 LEU A C 1
ATOM 800 O O . LEU A 1 102 ? 75.013 0.275 -56.313 1.00 82.12 102 LEU A O 1
ATOM 804 N N . ARG A 1 103 ? 76.844 0.965 -55.216 1.00 81.00 103 ARG A N 1
ATOM 805 C CA . ARG A 1 103 ? 76.097 1.837 -54.295 1.00 81.00 103 ARG A CA 1
ATOM 806 C C . ARG A 1 103 ? 75.346 2.958 -55.004 1.00 81.00 103 ARG A C 1
ATOM 808 O O . ARG A 1 103 ? 74.240 3.277 -54.582 1.00 81.00 103 ARG A O 1
ATOM 815 N N . ARG A 1 104 ? 75.917 3.556 -56.057 1.00 81.06 104 ARG A N 1
ATOM 816 C CA . ARG A 1 104 ? 75.218 4.580 -56.856 1.00 81.06 104 ARG A CA 1
ATOM 817 C C . ARG A 1 104 ? 73.973 3.998 -57.529 1.00 81.06 104 ARG A C 1
ATOM 819 O O . ARG A 1 104 ? 72.899 4.585 -57.422 1.00 81.06 104 ARG A O 1
ATOM 826 N N . LEU A 1 105 ? 74.084 2.809 -58.115 1.00 78.25 105 LEU A N 1
ATOM 827 C CA . LEU A 1 105 ? 72.957 2.130 -58.763 1.00 78.25 105 LEU A CA 1
ATOM 828 C C . LEU A 1 105 ? 71.870 1.712 -57.769 1.00 78.25 105 LEU A C 1
ATOM 830 O O . LEU A 1 105 ? 70.686 1.877 -58.049 1.00 78.25 105 LEU A O 1
ATOM 834 N N . GLU A 1 106 ? 72.253 1.236 -56.584 1.00 77.81 106 GLU A N 1
ATOM 835 C CA . GLU A 1 106 ? 71.306 0.945 -55.504 1.00 77.81 106 GLU A CA 1
ATOM 836 C C . GLU A 1 106 ? 70.547 2.205 -55.065 1.00 77.81 106 GLU A C 1
ATOM 838 O O . GLU A 1 106 ? 69.328 2.159 -54.887 1.00 77.81 106 GLU A O 1
ATOM 843 N N . THR A 1 107 ? 71.235 3.346 -54.934 1.00 79.19 107 THR A N 1
ATOM 844 C CA . THR A 1 107 ? 70.578 4.615 -54.589 1.00 79.19 107 THR A CA 1
ATOM 845 C C . THR A 1 107 ? 69.640 5.107 -55.690 1.00 79.19 107 THR A C 1
ATOM 847 O O . THR A 1 107 ? 68.522 5.515 -55.390 1.00 79.19 107 THR A O 1
ATOM 850 N N . GLU A 1 108 ? 70.028 4.993 -56.961 1.00 79.69 108 GLU A N 1
ATOM 851 C CA . GLU A 1 108 ? 69.185 5.380 -58.099 1.00 79.69 108 GLU A CA 1
ATOM 852 C C . GLU A 1 108 ? 67.948 4.479 -58.239 1.00 79.69 108 GLU A C 1
ATOM 854 O O . GLU A 1 108 ? 66.842 4.963 -58.491 1.00 79.69 108 GLU A O 1
ATOM 859 N N . ALA A 1 109 ? 68.099 3.170 -58.020 1.00 74.88 109 ALA A N 1
ATOM 860 C CA . ALA A 1 109 ? 66.987 2.223 -58.035 1.00 74.88 109 ALA A CA 1
ATOM 861 C C . ALA A 1 109 ? 65.986 2.489 -56.896 1.00 74.88 109 ALA A C 1
ATOM 863 O O . ALA A 1 109 ? 64.769 2.413 -57.102 1.00 74.88 109 ALA A O 1
ATOM 864 N N . LEU A 1 110 ? 66.478 2.836 -55.701 1.00 77.56 110 LEU A N 1
ATOM 865 C CA . LEU A 1 110 ? 65.636 3.226 -54.569 1.00 77.56 110 LEU A CA 1
ATOM 866 C C . LEU A 1 110 ? 64.894 4.543 -54.833 1.00 77.56 110 LEU A C 1
ATOM 868 O O . LEU A 1 110 ? 63.689 4.606 -54.579 1.00 77.56 110 LEU A O 1
ATOM 872 N N . ASP A 1 111 ? 65.567 5.540 -55.408 1.00 81.19 111 ASP A N 1
ATOM 873 C CA . ASP A 1 111 ? 64.973 6.824 -55.796 1.00 81.19 111 ASP A CA 1
ATOM 874 C C . ASP A 1 111 ? 63.882 6.656 -56.865 1.00 81.19 111 ASP A C 1
ATOM 876 O O . ASP A 1 111 ? 62.802 7.244 -56.763 1.00 81.19 111 ASP A O 1
ATOM 880 N N . ASN A 1 112 ? 64.123 5.827 -57.884 1.00 80.75 112 ASN A N 1
ATOM 881 C CA . ASN A 1 112 ? 63.138 5.550 -58.931 1.00 80.75 112 ASN A CA 1
ATOM 882 C C . ASN A 1 112 ? 61.911 4.818 -58.372 1.00 80.75 112 ASN A C 1
ATOM 884 O O . ASN A 1 112 ? 60.771 5.184 -58.674 1.00 80.75 112 ASN A O 1
ATOM 888 N N . ARG A 1 113 ? 62.128 3.837 -57.489 1.00 80.94 113 ARG A N 1
ATOM 889 C CA . ARG A 1 113 ? 61.043 3.131 -56.798 1.00 80.94 113 ARG A CA 1
ATOM 890 C C . ARG A 1 113 ? 60.232 4.066 -55.903 1.00 80.94 113 ARG A C 1
ATOM 892 O O . ARG A 1 113 ? 59.008 3.955 -55.855 1.00 80.94 113 ARG A O 1
ATOM 899 N N . GLU A 1 114 ? 60.893 4.995 -55.218 1.00 87.12 114 GLU A N 1
ATOM 900 C CA . GLU A 1 114 ? 60.221 6.015 -54.420 1.00 87.12 114 GLU A CA 1
ATOM 901 C C . GLU A 1 114 ? 59.343 6.933 -55.280 1.00 87.12 114 GLU A C 1
ATOM 903 O O . GLU A 1 114 ? 58.205 7.212 -54.900 1.00 87.12 114 GLU A O 1
ATOM 908 N N . ARG A 1 115 ? 59.829 7.376 -56.447 1.00 85.25 115 ARG A N 1
ATOM 909 C CA . ARG A 1 115 ? 59.060 8.237 -57.365 1.00 85.25 115 ARG A CA 1
ATOM 910 C C . ARG A 1 115 ? 57.794 7.554 -57.871 1.00 85.25 115 ARG A C 1
ATOM 912 O O . ARG A 1 115 ? 56.720 8.145 -57.780 1.00 85.25 115 ARG A O 1
ATOM 919 N N . MET A 1 116 ? 57.902 6.306 -58.328 1.00 85.25 116 MET A N 1
ATOM 920 C CA . MET A 1 116 ? 56.736 5.533 -58.773 1.00 85.25 116 MET A CA 1
ATOM 921 C C . MET A 1 116 ? 55.714 5.352 -57.646 1.00 85.25 116 MET A C 1
ATOM 923 O O . MET A 1 116 ? 54.510 5.509 -57.847 1.00 85.25 116 MET A O 1
ATOM 927 N N . LEU A 1 117 ? 56.191 5.054 -56.434 1.00 88.81 117 LEU A N 1
ATOM 928 C CA . LEU A 1 117 ? 55.319 4.905 -55.275 1.00 88.81 117 LEU A CA 1
ATOM 929 C C . LEU A 1 117 ? 54.642 6.225 -54.891 1.00 88.81 117 LEU A C 1
ATOM 931 O O . LEU A 1 117 ? 53.476 6.222 -54.501 1.00 88.81 117 LEU A O 1
ATOM 935 N N . LEU A 1 118 ? 55.346 7.352 -55.003 1.00 89.56 118 LEU A N 1
ATOM 936 C CA . LEU A 1 118 ? 54.782 8.671 -54.741 1.00 89.56 118 LEU A CA 1
ATOM 937 C C . LEU A 1 118 ? 53.625 8.974 -55.698 1.00 89.56 118 LEU A C 1
ATOM 939 O O . LEU A 1 118 ? 52.564 9.387 -55.240 1.00 89.56 118 LEU A O 1
ATOM 943 N N . GLU A 1 119 ? 53.784 8.693 -56.990 1.00 88.50 119 GLU A N 1
ATOM 944 C CA . GLU A 1 119 ? 52.731 8.882 -57.993 1.00 88.50 119 GLU A CA 1
ATOM 945 C C . GLU A 1 119 ? 51.497 8.000 -57.721 1.00 88.50 119 GLU A C 1
ATOM 947 O O . GLU A 1 119 ? 50.355 8.473 -57.730 1.00 88.50 119 GLU A O 1
ATOM 952 N N . GLN A 1 120 ? 51.708 6.728 -57.368 1.00 86.19 120 GLN A N 1
ATOM 953 C CA . GLN A 1 120 ? 50.627 5.826 -56.948 1.00 86.19 120 GLN A CA 1
ATOM 954 C C . GLN A 1 120 ? 49.912 6.316 -55.680 1.00 86.19 120 GLN A C 1
ATOM 956 O O . GLN A 1 120 ? 48.690 6.225 -55.555 1.00 86.19 120 GLN A O 1
ATOM 961 N N . VAL A 1 121 ? 50.659 6.869 -54.726 1.00 88.69 121 VAL A N 1
ATOM 962 C CA . VAL A 1 121 ? 50.082 7.464 -53.518 1.00 88.69 121 VAL A CA 1
ATOM 963 C C . VAL A 1 121 ? 49.273 8.718 -53.865 1.00 88.69 121 VAL A C 1
ATOM 965 O O . VAL A 1 121 ? 48.174 8.889 -53.339 1.00 88.69 121 VAL A O 1
ATOM 968 N N . GLU A 1 122 ? 49.746 9.570 -54.776 1.00 87.62 122 GLU A N 1
ATOM 969 C CA . GLU A 1 122 ? 49.023 10.775 -55.197 1.00 87.62 122 GLU A CA 1
ATOM 970 C C . GLU A 1 122 ? 47.717 10.473 -55.933 1.00 87.62 122 GLU A C 1
ATOM 972 O O . GLU A 1 122 ? 46.693 11.106 -55.657 1.00 87.62 122 GLU A O 1
ATOM 977 N N . THR A 1 123 ? 47.716 9.484 -56.824 1.00 87.88 123 THR A N 1
ATOM 978 C CA . THR A 1 123 ? 46.492 9.032 -57.503 1.00 87.88 123 THR A CA 1
ATOM 979 C C . THR A 1 123 ? 45.478 8.468 -56.503 1.00 87.88 123 THR A C 1
ATOM 981 O O . THR A 1 123 ? 44.299 8.834 -56.549 1.00 87.88 123 THR A O 1
ATOM 984 N N . ALA A 1 124 ? 45.931 7.676 -55.523 1.00 87.44 124 ALA A N 1
ATOM 985 C CA . ALA A 1 124 ? 45.079 7.170 -54.448 1.00 87.44 124 ALA A CA 1
ATOM 986 C C . ALA A 1 124 ? 44.473 8.299 -53.591 1.00 87.44 124 ALA A C 1
ATOM 988 O O . ALA A 1 124 ? 43.285 8.245 -53.257 1.00 87.44 124 ALA A O 1
ATOM 989 N N . ILE A 1 125 ? 45.253 9.342 -53.280 1.00 84.62 125 ILE A N 1
ATOM 990 C CA . ILE A 1 125 ? 44.781 10.525 -52.540 1.00 84.62 125 ILE A CA 1
ATOM 991 C C . ILE A 1 125 ? 43.683 11.256 -53.323 1.00 84.62 125 ILE A C 1
ATOM 993 O O . ILE A 1 125 ? 42.624 11.538 -52.758 1.00 84.62 125 ILE A O 1
ATOM 997 N N . ARG A 1 126 ? 43.903 11.540 -54.615 1.00 84.19 126 ARG A N 1
ATOM 998 C CA . ARG A 1 126 ? 42.922 12.251 -55.460 1.00 84.19 126 ARG A CA 1
ATOM 999 C C . ARG A 1 126 ? 41.603 11.485 -55.551 1.00 84.19 126 ARG A C 1
ATOM 1001 O O . ARG A 1 126 ? 40.535 12.071 -55.384 1.00 84.19 126 ARG A O 1
ATOM 1008 N N . LEU A 1 127 ? 41.674 10.167 -55.733 1.00 84.06 127 LEU A N 1
ATOM 1009 C CA . LEU A 1 127 ? 40.492 9.312 -55.825 1.00 84.06 127 LEU A CA 1
ATOM 1010 C C . LEU A 1 127 ? 39.688 9.274 -54.514 1.00 84.06 127 LEU A C 1
ATOM 1012 O O . LEU A 1 127 ? 38.461 9.236 -54.547 1.00 84.06 127 LEU A O 1
ATOM 1016 N N . GLN A 1 128 ? 40.346 9.327 -53.352 1.00 80.12 128 GLN A N 1
ATOM 1017 C CA . GLN A 1 128 ? 39.643 9.413 -52.066 1.00 80.12 128 GLN A CA 1
ATOM 1018 C C . GLN A 1 128 ? 38.985 10.771 -51.831 1.00 80.12 128 GLN A C 1
ATOM 1020 O O . GLN A 1 128 ? 37.853 10.823 -51.346 1.00 80.12 128 GLN A O 1
ATOM 1025 N N . GLN A 1 129 ? 39.660 11.855 -52.212 1.00 76.38 129 GLN A N 1
ATOM 1026 C CA . GLN A 1 129 ? 39.113 13.206 -52.102 1.00 76.38 129 GLN A CA 1
ATOM 1027 C C . GLN A 1 129 ? 37.879 13.395 -52.993 1.00 76.38 129 GLN A C 1
ATOM 1029 O O . GLN A 1 129 ? 36.890 13.961 -52.532 1.00 76.38 129 GLN A O 1
ATOM 1034 N N . ALA A 1 130 ? 37.886 12.848 -54.213 1.00 73.25 130 ALA A N 1
ATOM 1035 C CA . ALA A 1 130 ? 36.729 12.866 -55.114 1.00 73.25 130 ALA A CA 1
ATOM 1036 C C . ALA A 1 130 ? 35.500 12.134 -54.537 1.00 73.25 130 ALA A C 1
ATOM 1038 O O . ALA A 1 130 ? 34.366 12.500 -54.823 1.00 73.25 130 ALA A O 1
ATOM 1039 N N . GLN A 1 131 ? 35.712 11.134 -53.677 1.00 72.62 131 GLN A N 1
ATOM 1040 C CA . GLN A 1 131 ? 34.645 10.396 -52.986 1.00 72.62 131 GLN A CA 1
ATOM 1041 C C . GLN A 1 131 ? 34.172 11.081 -51.691 1.00 72.62 131 GLN A C 1
ATOM 1043 O O . GLN A 1 131 ? 33.413 10.488 -50.925 1.00 72.62 131 GLN A O 1
ATOM 1048 N N . GLY A 1 132 ? 34.669 12.286 -51.386 1.00 64.69 132 GLY A N 1
ATOM 1049 C CA . GLY A 1 132 ? 34.379 13.000 -50.139 1.00 64.69 132 GLY A CA 1
ATOM 1050 C C . GLY A 1 132 ? 34.975 12.341 -48.888 1.00 64.69 132 GLY A C 1
ATOM 1051 O O . GLY A 1 132 ? 34.706 12.778 -47.766 1.00 64.69 132 GLY A O 1
ATOM 1052 N N . LYS A 1 133 ? 35.800 11.297 -49.050 1.00 67.88 133 LYS A N 1
ATOM 1053 C CA . LYS A 1 133 ? 36.403 10.548 -47.944 1.00 67.88 133 LYS A CA 1
ATOM 1054 C C . LYS A 1 133 ? 37.762 11.147 -47.563 1.00 67.88 133 LYS A C 1
ATOM 1056 O O . LYS A 1 133 ? 38.489 11.659 -48.415 1.00 67.88 133 LYS A O 1
ATOM 1061 N N . PRO A 1 134 ? 38.146 11.121 -46.277 1.00 63.59 134 PRO A N 1
ATOM 1062 C CA . PRO A 1 134 ? 39.470 11.568 -45.862 1.00 63.59 134 PRO A CA 1
ATOM 1063 C C . PRO A 1 134 ? 40.549 10.629 -46.399 1.00 63.59 134 PRO A C 1
ATOM 1065 O O . PRO A 1 134 ? 40.392 9.413 -46.353 1.00 63.59 134 PRO A O 1
ATOM 1068 N N . ALA A 1 135 ? 41.661 11.197 -46.864 1.00 75.75 135 ALA A N 1
ATOM 1069 C CA . ALA A 1 135 ? 42.790 10.421 -47.353 1.00 75.75 135 ALA A CA 1
ATOM 1070 C C . ALA A 1 135 ? 43.646 9.896 -46.189 1.00 75.75 135 ALA A C 1
ATOM 1072 O O . ALA A 1 135 ? 44.730 10.413 -45.907 1.00 75.75 135 ALA A O 1
ATOM 1073 N N . TYR A 1 136 ? 43.124 8.919 -45.442 1.00 75.12 136 TYR A N 1
ATOM 1074 C CA . TYR A 1 136 ? 43.845 8.340 -44.314 1.00 75.12 136 TYR A CA 1
ATOM 1075 C C . TYR A 1 136 ? 44.923 7.367 -44.779 1.00 75.12 136 TYR A C 1
ATOM 1077 O O . TYR A 1 136 ? 44.752 6.573 -45.701 1.00 75.12 136 TYR A O 1
ATOM 1085 N N . ARG A 1 137 ? 46.035 7.357 -44.042 1.00 76.69 137 ARG A N 1
ATOM 1086 C CA . ARG A 1 137 ? 47.197 6.504 -44.318 1.00 76.69 137 ARG A CA 1
ATOM 1087 C C . ARG A 1 137 ? 46.861 5.009 -44.418 1.00 76.69 137 ARG A C 1
ATOM 1089 O O . ARG A 1 137 ? 47.497 4.304 -45.197 1.00 76.69 137 ARG A O 1
ATOM 1096 N N . LYS A 1 138 ? 45.898 4.526 -43.626 1.00 78.81 138 LYS A N 1
ATOM 1097 C CA . LYS A 1 138 ? 45.455 3.122 -43.647 1.00 78.81 138 LYS A CA 1
ATOM 1098 C C . LYS A 1 138 ? 44.765 2.778 -44.969 1.00 78.81 138 LYS A C 1
ATOM 1100 O O . LYS A 1 138 ? 45.050 1.742 -45.556 1.00 78.81 138 LYS A O 1
ATOM 1105 N N . ASP A 1 139 ? 43.936 3.684 -45.461 1.00 78.25 139 ASP A N 1
ATOM 1106 C CA . ASP A 1 139 ? 43.150 3.462 -46.668 1.00 78.25 139 ASP A CA 1
ATOM 1107 C C . ASP A 1 139 ? 44.000 3.645 -47.933 1.00 78.25 139 ASP A C 1
ATOM 1109 O O . ASP A 1 139 ? 43.847 2.903 -48.901 1.00 78.25 139 ASP A O 1
ATOM 1113 N N . ILE A 1 140 ? 44.957 4.580 -47.904 1.00 82.69 140 ILE A N 1
ATOM 1114 C CA . ILE A 1 140 ? 45.970 4.724 -48.958 1.00 82.69 140 ILE A CA 1
ATOM 1115 C C . ILE A 1 140 ? 46.812 3.448 -49.046 1.00 82.69 140 ILE A C 1
ATOM 1117 O O . ILE A 1 140 ? 47.009 2.933 -50.138 1.00 82.69 140 ILE A O 1
ATOM 1121 N N . SER A 1 141 ? 47.242 2.893 -47.906 1.00 84.88 141 SER A N 1
ATOM 1122 C CA . SER A 1 141 ? 47.971 1.616 -47.849 1.00 84.88 141 SER A CA 1
ATOM 1123 C C . SER A 1 141 ? 47.172 0.456 -48.450 1.00 84.88 141 SER A C 1
ATOM 1125 O O . SER A 1 141 ? 47.732 -0.364 -49.172 1.00 84.88 141 SER A O 1
ATOM 1127 N N . GLN A 1 142 ? 45.858 0.411 -48.210 1.00 83.81 142 GLN A N 1
ATOM 1128 C CA . GLN A 1 142 ? 44.981 -0.596 -48.807 1.00 83.81 142 GLN A CA 1
ATOM 1129 C C . GLN A 1 142 ? 44.831 -0.413 -50.326 1.00 83.81 142 GLN A C 1
ATOM 1131 O O . GLN A 1 142 ? 44.790 -1.398 -51.055 1.00 83.81 142 GLN A O 1
ATOM 1136 N N . LYS A 1 143 ? 44.771 0.833 -50.813 1.00 81.62 143 LYS A N 1
ATOM 1137 C CA . LYS A 1 143 ? 44.627 1.141 -52.245 1.00 81.62 143 LYS A CA 1
ATOM 1138 C C . LYS A 1 143 ? 45.912 0.949 -53.046 1.00 81.62 143 LYS A C 1
ATOM 1140 O O . LYS A 1 143 ? 45.830 0.568 -54.206 1.00 81.62 143 LYS A O 1
ATOM 1145 N N . THR A 1 144 ? 47.073 1.212 -52.454 1.00 82.88 144 THR A N 1
ATOM 1146 C CA . THR A 1 144 ? 48.369 1.035 -53.127 1.00 82.88 144 THR A CA 1
ATOM 1147 C C . THR A 1 144 ? 48.938 -0.374 -52.962 1.00 82.88 144 THR A C 1
ATOM 1149 O O . THR A 1 144 ? 49.934 -0.698 -53.597 1.00 82.88 144 THR A O 1
ATOM 1152 N N . GLY A 1 145 ? 48.355 -1.214 -52.096 1.00 83.56 145 GLY A N 1
ATOM 1153 C CA . GLY A 1 145 ? 48.874 -2.551 -51.780 1.00 83.56 145 GLY A CA 1
ATOM 1154 C C . GLY A 1 145 ? 50.194 -2.537 -50.997 1.00 83.56 145 GLY A C 1
ATOM 1155 O O . GLY A 1 145 ? 50.775 -3.586 -50.727 1.00 83.56 145 GLY A O 1
ATOM 1156 N N . VAL A 1 146 ? 50.677 -1.354 -50.604 1.00 85.00 146 VAL A N 1
ATOM 1157 C CA . VAL A 1 146 ? 51.940 -1.172 -49.885 1.00 85.00 146 VAL A CA 1
ATOM 1158 C C . VAL A 1 146 ? 51.660 -0.998 -48.403 1.00 85.00 146 VAL A C 1
ATOM 1160 O O . VAL A 1 146 ? 50.830 -0.181 -48.003 1.00 85.00 146 VAL A O 1
ATOM 1163 N N . SER A 1 147 ? 52.380 -1.740 -47.559 1.00 86.06 147 SER A N 1
ATOM 1164 C CA . SER A 1 147 ? 52.179 -1.688 -46.110 1.00 86.06 147 SER A CA 1
ATOM 1165 C C . SER A 1 147 ? 52.409 -0.281 -45.542 1.00 86.06 147 SER A C 1
ATOM 1167 O O . SER A 1 147 ? 53.269 0.482 -45.993 1.00 86.06 147 SER A O 1
ATOM 1169 N N . THR A 1 148 ? 51.692 0.054 -44.469 1.00 82.25 148 THR A N 1
ATOM 1170 C CA . THR A 1 148 ? 51.854 1.345 -43.781 1.00 82.25 148 THR A CA 1
ATOM 1171 C C . THR A 1 148 ? 53.281 1.579 -43.273 1.00 82.25 148 THR A C 1
ATOM 1173 O O . THR A 1 148 ? 53.700 2.738 -43.182 1.00 82.25 148 THR A O 1
ATOM 1176 N N . ARG A 1 149 ? 54.023 0.505 -42.963 1.00 82.50 149 ARG A N 1
ATOM 1177 C CA . ARG A 1 149 ? 55.433 0.537 -42.549 1.00 82.50 149 ARG A CA 1
ATOM 1178 C C . ARG A 1 149 ? 56.347 0.856 -43.730 1.00 82.50 149 ARG A C 1
ATOM 1180 O O . ARG A 1 149 ? 57.177 1.744 -43.603 1.00 82.50 149 ARG A O 1
ATOM 1187 N N . SER A 1 150 ? 56.125 0.225 -44.881 1.00 80.75 150 SER A N 1
ATOM 1188 C CA . SER A 1 150 ? 56.891 0.469 -46.112 1.00 80.75 150 SER A CA 1
ATOM 1189 C C . SER A 1 150 ? 56.701 1.895 -46.638 1.00 80.75 150 SER A C 1
ATOM 1191 O O . SER A 1 150 ? 57.672 2.542 -47.002 1.00 80.75 150 SER A O 1
ATOM 1193 N N . LEU A 1 151 ? 55.488 2.456 -46.555 1.00 83.50 151 LEU A N 1
ATOM 1194 C CA . LEU A 1 151 ? 55.220 3.868 -46.893 1.00 83.50 151 LEU A CA 1
ATOM 1195 C C . LEU A 1 151 ? 55.971 4.878 -45.998 1.00 83.50 151 LEU A C 1
ATOM 1197 O O . LEU A 1 151 ? 55.988 6.070 -46.282 1.00 83.50 151 LEU A O 1
ATOM 1201 N N . LYS A 1 152 ? 56.514 4.427 -44.862 1.00 82.94 152 LYS A N 1
ATOM 1202 C CA . LYS A 1 152 ? 57.274 5.232 -43.888 1.00 82.94 152 LYS A CA 1
ATOM 1203 C C . LYS A 1 152 ? 58.766 5.266 -44.227 1.00 82.94 152 LYS A C 1
ATOM 1205 O O . LYS A 1 152 ? 59.446 6.193 -43.815 1.00 82.94 152 LYS A O 1
ATOM 1210 N N . THR A 1 153 ? 59.242 4.247 -44.938 1.00 82.56 153 THR A N 1
ATOM 1211 C CA . THR A 1 153 ? 60.650 4.054 -45.297 1.00 82.56 153 THR A CA 1
ATOM 1212 C C . THR A 1 153 ? 61.093 4.990 -46.423 1.00 82.56 153 THR A C 1
ATOM 1214 O O . THR A 1 153 ? 62.271 5.306 -46.509 1.00 82.56 153 THR A O 1
ATOM 1217 N N . TYR A 1 154 ? 60.153 5.462 -47.244 1.00 85.88 154 TYR A N 1
ATOM 1218 C CA . TYR A 1 154 ? 60.388 6.386 -48.355 1.00 85.88 154 TYR A CA 1
ATOM 1219 C C . TYR A 1 154 ? 60.182 7.849 -47.904 1.00 85.88 154 TYR A C 1
ATOM 1221 O O . TYR A 1 154 ? 59.042 8.209 -47.578 1.00 85.88 154 TYR A O 1
ATOM 1229 N N . PRO A 1 155 ? 61.238 8.687 -47.829 1.00 80.12 155 PRO A N 1
ATOM 1230 C CA . PRO A 1 155 ? 61.180 10.047 -47.283 1.00 80.12 155 PRO A CA 1
ATOM 1231 C C . PRO A 1 155 ? 60.132 10.969 -47.922 1.00 80.12 155 PRO A C 1
ATOM 1233 O O . PRO A 1 155 ? 59.347 11.582 -47.201 1.00 80.12 155 PRO A O 1
ATOM 1236 N N . ARG A 1 156 ? 60.060 11.037 -49.256 1.00 84.38 156 ARG A N 1
ATOM 1237 C CA . ARG A 1 156 ? 59.133 11.896 -50.018 1.00 84.38 156 ARG A CA 1
ATOM 1238 C C . ARG A 1 156 ? 57.689 11.439 -49.851 1.00 84.38 156 ARG A C 1
ATOM 1240 O O . ARG A 1 156 ? 56.789 12.255 -49.659 1.00 84.38 156 ARG A O 1
ATOM 1247 N N . VAL A 1 157 ? 57.458 10.125 -49.869 1.00 85.75 157 VAL A N 1
ATOM 1248 C CA . VAL A 1 157 ? 56.129 9.538 -49.615 1.00 85.75 157 VAL A CA 1
ATOM 1249 C C . VAL A 1 157 ? 55.697 9.821 -48.178 1.00 85.75 157 VAL A C 1
ATOM 1251 O O . VAL A 1 157 ? 54.555 10.217 -47.924 1.00 85.75 157 VAL A O 1
ATOM 1254 N N . HIS A 1 158 ? 56.616 9.664 -47.227 1.00 82.50 158 HIS A N 1
ATOM 1255 C CA . HIS A 1 158 ? 56.356 9.942 -45.826 1.00 82.50 158 HIS A CA 1
ATOM 1256 C C . HIS A 1 158 ? 56.039 11.421 -45.588 1.00 82.50 158 HIS A C 1
ATOM 1258 O O . HIS A 1 158 ? 55.055 11.729 -44.910 1.00 82.50 158 HIS A O 1
ATOM 1264 N N . GLU A 1 159 ? 56.827 12.324 -46.167 1.00 83.19 159 GLU A N 1
ATOM 1265 C CA . GLU A 1 159 ? 56.635 13.767 -46.090 1.00 83.19 159 GLU A CA 1
ATOM 1266 C C . GLU A 1 159 ? 55.304 14.186 -46.713 1.00 83.19 159 GLU A C 1
ATOM 1268 O O . GLU A 1 159 ? 54.539 14.925 -46.091 1.00 83.19 159 GLU A O 1
ATOM 1273 N N . ARG A 1 160 ? 54.947 13.633 -47.877 1.00 83.75 160 ARG A N 1
ATOM 1274 C CA . ARG A 1 160 ? 53.666 13.907 -48.535 1.00 83.75 160 ARG A CA 1
ATOM 1275 C C . ARG A 1 160 ? 52.476 13.487 -47.676 1.00 83.75 160 ARG A C 1
ATOM 1277 O O . ARG A 1 160 ? 51.569 14.291 -47.455 1.00 83.75 160 ARG A O 1
ATOM 1284 N N . LEU A 1 161 ? 52.494 12.273 -47.128 1.00 82.12 161 LEU A N 1
ATOM 1285 C CA . LEU A 1 161 ? 51.447 11.780 -46.224 1.00 82.12 161 LEU A CA 1
ATOM 1286 C C . LEU A 1 161 ? 51.394 12.572 -44.908 1.00 82.12 161 LEU A C 1
ATOM 1288 O O . LEU A 1 161 ? 50.314 12.813 -44.367 1.00 82.12 161 LEU A O 1
ATOM 1292 N N . ASN A 1 162 ? 52.543 13.017 -44.399 1.00 78.06 162 ASN A N 1
ATOM 1293 C CA . ASN A 1 162 ? 52.596 13.894 -43.234 1.00 78.06 162 ASN A CA 1
ATOM 1294 C C . ASN A 1 162 ? 52.058 15.291 -43.555 1.00 78.06 162 ASN A C 1
ATOM 1296 O O . ASN A 1 162 ? 51.364 15.851 -42.718 1.00 78.06 162 ASN A O 1
ATOM 1300 N N . SER A 1 163 ? 52.309 15.839 -44.748 1.00 74.62 163 SER A N 1
ATOM 1301 C CA . SER A 1 163 ? 51.790 17.143 -45.181 1.00 74.62 163 SER A CA 1
ATOM 1302 C C . SER A 1 163 ? 50.260 17.151 -45.247 1.00 74.62 163 SER A C 1
ATOM 1304 O O . SER A 1 163 ? 49.632 18.114 -44.819 1.00 74.62 163 SER A O 1
ATOM 1306 N N . LEU A 1 164 ? 49.644 16.041 -45.667 1.00 69.50 164 LEU A N 1
ATOM 1307 C CA . LEU A 1 164 ? 48.190 15.858 -45.629 1.00 69.50 164 LEU A CA 1
ATOM 1308 C C . LEU A 1 164 ? 47.638 15.805 -44.201 1.00 69.50 164 LEU A C 1
ATOM 1310 O O . LEU A 1 164 ? 46.563 16.337 -43.943 1.00 69.50 164 LEU A O 1
ATOM 1314 N N . ASN A 1 165 ? 48.383 15.206 -43.270 1.00 63.56 165 ASN A N 1
ATOM 1315 C CA . ASN A 1 165 ? 48.033 15.201 -41.848 1.00 63.56 165 ASN A CA 1
ATOM 1316 C C . ASN A 1 165 ? 48.352 16.535 -41.141 1.00 63.56 165 ASN A C 1
ATOM 1318 O O . ASN A 1 165 ? 47.781 16.809 -40.086 1.00 63.56 165 ASN A O 1
ATOM 1322 N N . ARG A 1 166 ? 49.272 17.340 -41.696 1.00 54.72 166 ARG A N 1
ATOM 1323 C CA . ARG A 1 166 ? 49.732 18.639 -41.171 1.00 54.72 166 ARG A CA 1
ATOM 1324 C C . ARG A 1 166 ? 48.964 19.845 -41.726 1.00 54.72 166 ARG A C 1
ATOM 1326 O O . ARG A 1 166 ? 49.143 20.930 -41.182 1.00 54.72 166 ARG A O 1
ATOM 1333 N N . ARG A 1 167 ? 48.109 19.704 -42.750 1.00 50.06 167 ARG A N 1
ATOM 1334 C CA . ARG A 1 167 ? 47.227 20.798 -43.202 1.00 50.06 167 ARG A CA 1
ATOM 1335 C C . ARG A 1 167 ? 46.207 21.148 -42.097 1.00 50.06 167 ARG A C 1
ATOM 1337 O O . ARG A 1 167 ? 45.269 20.404 -41.843 1.00 50.06 167 ARG A O 1
ATOM 1344 N N . SER A 1 168 ? 46.539 22.251 -41.421 1.00 43.59 168 SER A N 1
ATOM 1345 C CA . SER A 1 168 ? 45.863 23.108 -40.435 1.00 43.59 168 SER A CA 1
ATOM 1346 C C . SER A 1 168 ? 45.084 22.479 -39.254 1.00 43.59 168 SER A C 1
ATOM 1348 O O . SER A 1 168 ? 44.013 21.896 -39.441 1.00 43.59 168 SER A O 1
ATOM 1350 N N . PRO A 1 169 ? 45.533 22.680 -37.994 1.00 50.34 169 PRO A N 1
ATOM 1351 C CA . PRO A 1 169 ? 44.710 22.507 -36.790 1.00 50.34 169 PRO A CA 1
ATOM 1352 C C . PRO A 1 169 ? 43.391 23.301 -36.828 1.00 50.34 169 PRO A C 1
ATOM 1354 O O . PRO A 1 169 ? 42.405 22.825 -36.270 1.00 50.34 169 PRO A O 1
ATOM 1357 N N . ASP A 1 170 ? 43.353 24.428 -37.549 1.00 47.53 170 ASP A N 1
ATOM 1358 C CA . ASP A 1 170 ? 42.178 25.305 -37.677 1.00 47.53 170 ASP A CA 1
ATOM 1359 C C . ASP A 1 170 ? 41.110 24.777 -38.656 1.00 47.53 170 ASP A C 1
ATOM 1361 O O . ASP A 1 170 ? 39.945 25.160 -38.578 1.00 47.53 170 ASP A O 1
ATOM 1365 N N . GLU A 1 171 ? 41.446 23.830 -39.542 1.00 48.00 171 GLU A N 1
ATOM 1366 C CA . GLU A 1 171 ? 40.478 23.199 -40.462 1.00 48.00 171 GLU A CA 1
ATOM 1367 C C . GLU A 1 171 ? 39.821 21.935 -39.879 1.00 48.00 171 GLU A C 1
ATOM 1369 O O . GLU A 1 171 ? 38.760 21.501 -40.344 1.00 48.00 171 GLU A O 1
ATOM 1374 N N . LYS A 1 172 ? 40.413 21.344 -38.830 1.00 52.72 172 LYS A N 1
ATOM 1375 C CA . LYS A 1 172 ? 39.836 20.207 -38.092 1.00 52.72 172 LYS A CA 1
ATOM 1376 C C . LYS A 1 172 ? 38.445 20.506 -37.512 1.00 52.72 172 LYS A C 1
ATOM 1378 O O . LYS A 1 172 ? 37.556 19.681 -37.748 1.00 52.72 172 LYS A O 1
ATOM 1383 N N . PRO A 1 173 ? 38.201 21.638 -36.814 1.00 55.50 173 PRO A N 1
ATOM 1384 C CA . PRO A 1 173 ? 36.864 21.961 -36.320 1.00 55.50 173 PRO A CA 1
ATOM 1385 C C . PRO A 1 173 ? 35.873 22.177 -37.470 1.00 55.50 173 PRO A C 1
ATOM 1387 O O . PRO A 1 173 ? 34.780 21.622 -37.438 1.00 55.50 173 PRO A O 1
ATOM 1390 N N . THR A 1 174 ? 36.264 22.872 -38.542 1.00 58.72 174 THR A N 1
ATOM 1391 C CA . THR A 1 174 ? 35.389 23.155 -39.696 1.00 58.72 174 THR A CA 1
ATOM 1392 C C . THR A 1 174 ? 34.960 21.884 -40.436 1.00 58.72 174 THR A C 1
ATOM 1394 O O . THR A 1 174 ? 33.806 21.756 -40.850 1.00 58.72 174 THR A O 1
ATOM 1397 N N . ARG A 1 175 ? 35.855 20.895 -40.558 1.00 59.62 175 ARG A N 1
ATOM 1398 C CA . ARG A 1 175 ? 35.530 19.589 -41.146 1.00 59.62 175 ARG A CA 1
ATOM 1399 C C . ARG A 1 175 ? 34.655 18.739 -40.226 1.00 59.62 175 ARG A C 1
ATOM 1401 O O . ARG A 1 175 ? 33.696 18.139 -40.705 1.00 59.62 175 ARG A O 1
ATOM 1408 N N . MET A 1 176 ? 34.958 18.698 -38.927 1.00 60.69 176 MET A N 1
ATOM 1409 C CA . MET A 1 176 ? 34.128 17.985 -37.950 1.00 60.69 176 MET A CA 1
ATOM 1410 C C . MET A 1 176 ? 32.714 18.557 -37.886 1.00 60.69 176 MET A C 1
ATOM 1412 O O . MET A 1 176 ? 31.768 17.781 -37.857 1.00 60.69 176 MET A O 1
ATOM 1416 N N . LEU A 1 177 ? 32.561 19.881 -37.952 1.00 64.81 177 LEU A N 1
ATOM 1417 C CA . LEU A 1 177 ? 31.259 20.550 -37.955 1.00 64.81 177 LEU A CA 1
ATOM 1418 C C . LEU A 1 177 ? 30.432 20.213 -39.203 1.00 64.81 177 LEU A C 1
ATOM 1420 O O . LEU A 1 177 ? 29.244 19.927 -39.076 1.00 64.81 177 LEU A O 1
ATOM 1424 N N . ARG A 1 178 ? 31.045 20.177 -40.396 1.00 68.31 178 ARG A N 1
ATOM 1425 C CA . ARG A 1 178 ? 30.353 19.752 -41.630 1.00 68.31 178 ARG A CA 1
ATOM 1426 C C . ARG A 1 178 ? 29.963 18.275 -41.591 1.00 68.31 178 ARG A C 1
ATOM 1428 O O . ARG A 1 178 ? 28.848 17.929 -41.963 1.00 68.31 178 ARG A O 1
ATOM 1435 N N . CYS A 1 179 ? 30.848 17.404 -41.102 1.00 71.50 179 CYS A N 1
ATOM 1436 C CA . CYS A 1 179 ? 30.521 15.991 -40.910 1.00 71.50 179 CYS A CA 1
ATOM 1437 C C . CYS A 1 179 ? 29.416 15.796 -39.861 1.00 71.50 179 CYS A C 1
ATOM 1439 O O . CYS A 1 179 ? 28.532 14.974 -40.074 1.00 71.50 179 CYS A O 1
ATOM 1441 N N . GLU A 1 180 ? 29.432 16.561 -38.765 1.00 80.75 180 GLU A N 1
ATOM 1442 C CA . GLU A 1 180 ? 28.380 16.543 -37.744 1.00 80.75 180 GLU A CA 1
ATOM 1443 C C . GLU A 1 180 ? 27.039 17.008 -38.324 1.00 80.75 180 GLU A C 1
ATOM 1445 O O . GLU A 1 180 ? 26.016 16.415 -38.014 1.00 80.75 180 GLU A O 1
ATOM 1450 N N . GLN A 1 181 ? 27.026 18.006 -39.213 1.00 79.56 181 GLN A N 1
ATOM 1451 C CA . GLN A 1 181 ? 25.812 18.445 -39.912 1.00 79.56 181 GLN A CA 1
ATOM 1452 C C . GLN A 1 181 ? 25.244 17.359 -40.831 1.00 79.56 181 GLN A C 1
ATOM 1454 O O . GLN A 1 181 ? 24.051 17.078 -40.768 1.00 79.56 181 GLN A O 1
ATOM 1459 N N . THR A 1 182 ? 26.078 16.696 -41.636 1.00 83.25 182 THR A N 1
ATOM 1460 C CA . THR A 1 182 ? 25.617 15.569 -42.463 1.00 83.25 182 THR A CA 1
ATOM 1461 C C . THR A 1 182 ? 25.104 14.414 -41.600 1.00 83.25 182 THR A C 1
ATOM 1463 O O . THR A 1 182 ? 24.054 13.845 -41.894 1.00 83.25 182 THR A O 1
ATOM 1466 N N . LEU A 1 183 ? 25.806 14.098 -40.505 1.00 85.38 183 LEU A N 1
ATOM 1467 C CA . LEU A 1 183 ? 25.390 13.075 -39.543 1.00 85.38 183 LEU A CA 1
ATOM 1468 C C . LEU A 1 183 ? 24.103 13.452 -38.807 1.00 85.38 183 LEU A C 1
ATOM 1470 O O . LEU A 1 183 ? 23.310 12.568 -38.514 1.00 85.38 183 LEU A O 1
ATOM 1474 N N . LEU A 1 184 ? 23.860 14.735 -38.531 1.00 86.62 184 LEU A N 1
ATOM 1475 C CA . LEU A 1 184 ? 22.600 15.213 -37.962 1.00 86.62 184 LEU A CA 1
ATOM 1476 C C . LEU A 1 184 ? 21.433 14.943 -38.910 1.00 86.62 184 LEU A C 1
ATOM 1478 O O . LEU A 1 184 ? 20.422 14.400 -38.471 1.00 86.62 184 LEU A O 1
ATOM 1482 N N . THR A 1 185 ? 21.585 15.256 -40.199 1.00 86.88 185 THR A N 1
ATOM 1483 C CA . THR A 1 185 ? 20.552 14.980 -41.207 1.00 86.88 185 THR A CA 1
ATOM 1484 C C . THR A 1 185 ? 20.289 13.480 -41.334 1.00 86.88 185 THR A C 1
ATOM 1486 O O . THR A 1 185 ? 19.138 13.050 -41.348 1.00 86.88 185 THR A O 1
ATOM 1489 N N . GLN A 1 186 ? 21.345 12.663 -41.359 1.00 86.25 186 GLN A N 1
ATOM 1490 C CA . GLN A 1 186 ? 21.214 11.203 -41.396 1.00 86.25 186 GLN A CA 1
ATOM 1491 C C . GLN A 1 186 ? 20.561 10.658 -40.120 1.00 86.25 186 GLN A C 1
ATOM 1493 O O . GLN A 1 186 ? 19.664 9.825 -40.197 1.00 86.25 186 GLN A O 1
ATOM 1498 N N . ALA A 1 187 ? 20.948 11.160 -38.946 1.00 86.50 187 ALA A N 1
ATOM 1499 C CA . ALA A 1 187 ? 20.345 10.773 -37.675 1.00 86.50 187 ALA A CA 1
ATOM 1500 C C . ALA A 1 187 ? 18.855 11.134 -37.630 1.00 86.50 187 ALA A C 1
ATOM 1502 O O . ALA A 1 187 ? 18.051 10.315 -37.201 1.00 86.50 187 ALA A O 1
ATOM 1503 N N . GLN A 1 188 ? 18.467 12.317 -38.116 1.00 87.06 188 GLN A N 1
ATOM 1504 C CA . GLN A 1 188 ? 17.062 12.719 -38.237 1.00 87.06 188 GLN A CA 1
ATOM 1505 C C . GLN A 1 188 ? 16.267 11.775 -39.145 1.00 87.06 188 GLN A C 1
ATOM 1507 O O . GLN A 1 188 ? 15.159 11.388 -38.786 1.00 87.06 188 GLN A O 1
ATOM 1512 N N . GLN A 1 189 ? 16.832 11.375 -40.287 1.00 87.81 189 GLN A N 1
ATOM 1513 C CA . GLN A 1 189 ? 16.197 10.422 -41.202 1.00 87.81 189 GLN A CA 1
ATOM 1514 C C . GLN A 1 189 ? 16.034 9.038 -40.566 1.00 87.81 189 GLN A C 1
ATOM 1516 O O . GLN A 1 189 ? 14.948 8.470 -40.631 1.00 87.81 189 GLN A O 1
ATOM 1521 N N . VAL A 1 190 ? 17.072 8.526 -39.896 1.00 88.31 190 VAL A N 1
ATOM 1522 C CA . VAL A 1 190 ? 17.021 7.237 -39.183 1.00 88.31 190 VAL A CA 1
ATOM 1523 C C . VAL A 1 190 ? 15.982 7.267 -38.063 1.00 88.31 190 VAL A C 1
ATOM 1525 O O . VAL A 1 190 ? 15.202 6.332 -37.920 1.00 88.31 190 VAL A O 1
ATOM 1528 N N . ILE A 1 191 ? 15.936 8.349 -37.282 1.00 85.00 191 ILE A N 1
ATOM 1529 C CA . ILE A 1 191 ? 14.938 8.513 -36.221 1.00 85.00 191 ILE A CA 1
ATOM 1530 C C . ILE A 1 191 ? 13.536 8.550 -36.819 1.00 85.00 191 ILE A C 1
ATOM 1532 O O . ILE A 1 191 ? 12.659 7.864 -36.311 1.00 85.00 191 ILE A O 1
ATOM 1536 N N . LYS A 1 192 ? 13.324 9.306 -37.902 1.00 84.62 192 LYS A N 1
ATOM 1537 C CA . LYS A 1 192 ? 12.028 9.366 -38.581 1.00 84.62 192 LYS A CA 1
ATOM 1538 C C . LYS A 1 192 ? 11.588 7.983 -39.073 1.00 84.62 192 LYS A C 1
ATOM 1540 O O . LYS A 1 192 ? 10.465 7.594 -38.786 1.00 84.62 192 LYS A O 1
ATOM 1545 N N . ALA A 1 193 ? 12.479 7.229 -39.714 1.00 85.69 193 ALA A N 1
ATOM 1546 C CA . ALA A 1 193 ? 12.188 5.866 -40.157 1.00 85.69 193 ALA A CA 1
ATOM 1547 C C . ALA A 1 193 ? 11.834 4.942 -38.977 1.00 85.69 193 ALA A C 1
ATOM 1549 O O . ALA A 1 193 ? 10.835 4.236 -39.025 1.00 85.69 193 ALA A O 1
ATOM 1550 N N . PHE A 1 194 ? 12.584 5.001 -37.870 1.00 84.31 194 PHE A N 1
ATOM 1551 C CA . PHE A 1 194 ? 12.266 4.212 -36.673 1.00 84.31 194 PHE A CA 1
ATOM 1552 C C . PHE A 1 194 ? 10.917 4.586 -36.055 1.00 84.31 194 PHE A C 1
ATOM 1554 O O . PHE A 1 194 ? 10.213 3.702 -35.577 1.00 84.31 194 PHE A O 1
ATOM 1561 N N . LEU A 1 195 ? 10.541 5.866 -36.081 1.00 78.31 195 LEU A N 1
ATOM 1562 C CA . LEU A 1 195 ? 9.227 6.317 -35.623 1.00 78.31 195 LEU A CA 1
ATOM 1563 C C . LEU A 1 195 ? 8.100 5.810 -36.536 1.00 78.31 195 LEU A C 1
ATOM 1565 O O . LEU A 1 195 ? 7.083 5.347 -36.030 1.00 78.31 195 LEU A O 1
ATOM 1569 N N . GLU A 1 196 ? 8.286 5.863 -37.858 1.00 79.31 196 GLU A N 1
ATOM 1570 C CA . GLU A 1 196 ? 7.314 5.371 -38.848 1.00 79.31 196 GLU A CA 1
ATOM 1571 C C . GLU A 1 196 ? 7.134 3.847 -38.778 1.00 79.31 196 GLU A C 1
ATOM 1573 O O . GLU A 1 196 ? 6.021 3.345 -38.911 1.00 79.31 196 GLU A O 1
ATOM 1578 N N . GLU A 1 197 ? 8.208 3.109 -38.496 1.00 78.75 197 GLU A N 1
ATOM 1579 C CA . GLU A 1 197 ? 8.190 1.653 -38.318 1.00 78.75 197 GLU A CA 1
ATOM 1580 C C . GLU A 1 197 ? 7.770 1.209 -36.901 1.00 78.75 197 GLU A C 1
ATOM 1582 O O . GLU A 1 197 ? 7.715 0.010 -36.620 1.00 78.75 197 GLU A O 1
ATOM 1587 N N . GLY A 1 198 ? 7.502 2.144 -35.980 1.00 67.75 198 GLY A N 1
ATOM 1588 C CA . GLY A 1 198 ? 7.138 1.840 -34.590 1.00 67.75 198 GLY A CA 1
ATOM 1589 C C . GLY A 1 198 ? 8.262 1.191 -33.769 1.00 67.75 198 GLY A C 1
ATOM 1590 O O . GLY A 1 198 ? 8.010 0.532 -32.758 1.00 67.75 198 GLY A O 1
ATOM 1591 N N . GLN A 1 199 ? 9.517 1.344 -34.194 1.00 72.31 199 GLN A N 1
ATOM 1592 C CA . GLN A 1 199 ? 10.678 0.802 -33.500 1.00 72.31 199 GLN A CA 1
ATOM 1593 C C . GLN A 1 199 ? 11.164 1.734 -32.379 1.00 72.31 199 GLN A C 1
ATOM 1595 O O . GLN A 1 199 ? 11.122 2.960 -32.496 1.00 72.31 199 GLN A O 1
ATOM 1600 N N . PRO A 1 200 ? 11.713 1.183 -31.279 1.00 71.31 200 PRO A N 1
ATOM 1601 C CA . PRO A 1 200 ? 12.213 2.003 -30.186 1.00 71.31 200 PRO A CA 1
ATOM 1602 C C . PRO A 1 200 ? 13.480 2.767 -30.598 1.00 71.31 200 PRO A C 1
ATOM 1604 O O . PRO A 1 200 ? 14.521 2.172 -30.891 1.00 71.31 200 PRO A O 1
ATOM 1607 N N . VAL A 1 201 ? 13.413 4.099 -30.524 1.00 81.19 201 VAL A N 1
ATOM 1608 C CA . VAL A 1 201 ? 14.537 5.011 -30.782 1.00 81.19 201 VAL A CA 1
ATOM 1609 C C . VAL A 1 201 ? 15.512 4.994 -29.596 1.00 81.19 201 VAL A C 1
ATOM 1611 O O . VAL A 1 201 ? 15.452 5.824 -28.686 1.00 81.19 201 VAL A O 1
ATOM 1614 N N . THR A 1 202 ? 16.416 4.011 -29.571 1.00 82.81 202 THR A N 1
ATOM 1615 C CA . THR A 1 202 ? 17.512 3.944 -28.590 1.00 82.81 202 THR A CA 1
ATOM 1616 C C . THR A 1 202 ? 18.814 4.482 -29.177 1.00 82.81 202 THR A C 1
ATOM 1618 O O . THR A 1 202 ? 19.084 4.348 -30.370 1.00 82.81 202 THR A O 1
ATOM 1621 N N . GLN A 1 203 ? 19.659 5.077 -28.327 1.00 86.06 203 GLN A N 1
ATOM 1622 C CA . GLN A 1 203 ? 20.951 5.634 -28.751 1.00 86.06 203 GLN A CA 1
ATOM 1623 C C . GLN A 1 203 ? 21.849 4.572 -29.399 1.00 86.06 203 GLN A C 1
ATOM 1625 O O . GLN A 1 203 ? 22.525 4.858 -30.380 1.00 86.06 203 GLN A O 1
ATOM 1630 N N . GLU A 1 204 ? 21.819 3.342 -28.885 1.00 85.06 204 GLU A N 1
ATOM 1631 C CA . GLU A 1 204 ? 22.579 2.212 -29.426 1.00 85.06 204 GLU A CA 1
ATOM 1632 C C . GLU A 1 204 ? 22.112 1.815 -30.826 1.00 85.06 204 GLU A C 1
ATOM 1634 O O . GLU A 1 204 ? 22.942 1.631 -31.713 1.00 85.06 204 GLU A O 1
ATOM 1639 N N . ARG A 1 205 ? 20.794 1.739 -31.055 1.00 84.69 205 ARG A N 1
ATOM 1640 C CA . ARG A 1 205 ? 20.241 1.392 -32.370 1.00 84.69 205 ARG A CA 1
ATOM 1641 C C . ARG A 1 205 ? 20.521 2.466 -33.403 1.00 84.69 205 ARG A C 1
ATOM 1643 O O . ARG A 1 205 ? 20.917 2.137 -34.517 1.00 84.69 205 ARG A O 1
ATOM 1650 N N . VAL A 1 206 ? 20.361 3.737 -33.036 1.00 85.94 206 VAL A N 1
ATOM 1651 C CA . VAL A 1 206 ? 20.657 4.830 -33.967 1.00 85.94 206 VAL A CA 1
ATOM 1652 C C . VAL A 1 206 ? 22.160 4.911 -34.249 1.00 85.94 206 VAL A C 1
ATOM 1654 O O . VAL A 1 206 ? 22.544 5.076 -35.401 1.00 85.94 206 VAL A O 1
ATOM 1657 N N . ALA A 1 207 ? 23.029 4.706 -33.252 1.00 87.12 207 ALA A N 1
ATOM 1658 C CA . ALA A 1 207 ? 24.475 4.631 -33.481 1.00 87.12 207 ALA A CA 1
ATOM 1659 C C . ALA A 1 207 ? 24.848 3.477 -34.429 1.00 87.12 207 ALA A C 1
ATOM 1661 O O . ALA A 1 207 ? 25.604 3.687 -35.378 1.00 87.12 207 ALA A O 1
ATOM 1662 N N . ALA A 1 208 ? 24.263 2.292 -34.224 1.00 86.25 208 ALA A N 1
ATOM 1663 C CA . ALA A 1 208 ? 24.472 1.131 -35.085 1.00 86.25 208 ALA A CA 1
ATOM 1664 C C . ALA A 1 208 ? 23.982 1.372 -36.523 1.00 86.25 208 ALA A C 1
ATOM 1666 O O . ALA A 1 208 ? 24.702 1.057 -37.467 1.00 86.25 208 ALA A O 1
ATOM 1667 N N . ALA A 1 209 ? 22.808 1.987 -36.699 1.00 85.06 209 ALA A N 1
ATOM 1668 C CA . ALA A 1 209 ? 22.267 2.345 -38.013 1.00 85.06 209 ALA A CA 1
ATOM 1669 C C . ALA A 1 209 ? 23.131 3.383 -38.752 1.00 85.06 209 ALA A C 1
ATOM 1671 O O . ALA A 1 209 ? 23.235 3.347 -39.974 1.00 85.06 209 ALA A O 1
ATOM 1672 N N . LEU A 1 210 ? 23.807 4.269 -38.013 1.00 84.00 210 LEU A N 1
ATOM 1673 C CA . LEU A 1 210 ? 24.787 5.215 -38.556 1.00 84.00 210 LEU A CA 1
ATOM 1674 C C . LEU A 1 210 ? 26.176 4.583 -38.788 1.00 84.00 210 LEU A C 1
ATOM 1676 O O . LEU A 1 210 ? 27.086 5.264 -39.258 1.00 84.00 210 LEU A O 1
ATOM 1680 N N . GLY A 1 211 ? 26.365 3.302 -38.453 1.00 83.81 211 GLY A N 1
ATOM 1681 C CA . GLY A 1 211 ? 27.642 2.596 -38.588 1.00 83.81 211 GLY A CA 1
ATOM 1682 C C . GLY A 1 211 ? 28.718 3.046 -37.591 1.00 83.81 211 GLY A C 1
ATOM 1683 O O . GLY A 1 211 ? 29.909 2.861 -37.848 1.00 83.81 211 GLY A O 1
ATOM 1684 N N . LEU A 1 212 ? 28.327 3.655 -36.467 1.00 85.38 212 LEU A N 1
ATOM 1685 C CA . LEU A 1 212 ? 29.231 4.208 -35.457 1.00 85.38 212 LEU A CA 1
ATOM 1686 C C . LEU A 1 212 ? 29.085 3.484 -34.116 1.00 85.38 212 LEU A C 1
ATOM 1688 O O . LEU A 1 212 ? 28.025 2.978 -33.758 1.00 85.38 212 LEU A O 1
ATOM 1692 N N . SER A 1 213 ? 30.154 3.488 -33.316 1.00 87.12 213 SER A N 1
ATOM 1693 C CA . SER A 1 213 ? 30.045 3.072 -31.916 1.00 87.12 213 SER A CA 1
ATOM 1694 C C . SER A 1 213 ? 29.441 4.194 -31.070 1.00 87.12 213 SER A C 1
ATOM 1696 O O . SER A 1 213 ? 29.738 5.375 -31.276 1.00 87.12 213 SER A O 1
ATOM 1698 N N . LEU A 1 214 ? 28.640 3.830 -30.064 1.00 85.44 214 LEU A N 1
ATOM 1699 C CA . LEU A 1 214 ? 28.033 4.794 -29.138 1.00 85.44 214 LEU A CA 1
ATOM 1700 C C . LEU A 1 214 ? 29.089 5.685 -28.458 1.00 85.44 214 LEU A C 1
ATOM 1702 O O . LEU A 1 214 ? 28.913 6.896 -28.343 1.00 85.44 214 LEU A O 1
ATOM 1706 N N . ALA A 1 215 ? 30.226 5.101 -28.067 1.00 83.88 215 ALA A N 1
ATOM 1707 C CA . ALA A 1 215 ? 31.331 5.832 -27.448 1.00 83.88 215 ALA A CA 1
ATOM 1708 C C . ALA A 1 215 ? 31.959 6.871 -28.393 1.00 83.88 215 ALA A C 1
ATOM 1710 O O . ALA A 1 215 ? 32.344 7.959 -27.959 1.00 83.88 215 ALA A O 1
ATOM 1711 N N . HIS A 1 216 ? 32.060 6.551 -29.686 1.00 81.56 216 HIS A N 1
ATOM 1712 C CA . HIS A 1 216 ? 32.560 7.489 -30.683 1.00 81.56 216 HIS A CA 1
ATOM 1713 C C . HIS A 1 216 ? 31.556 8.616 -30.939 1.00 81.56 216 HIS A C 1
ATOM 1715 O O . HIS A 1 216 ? 31.950 9.782 -30.956 1.00 81.56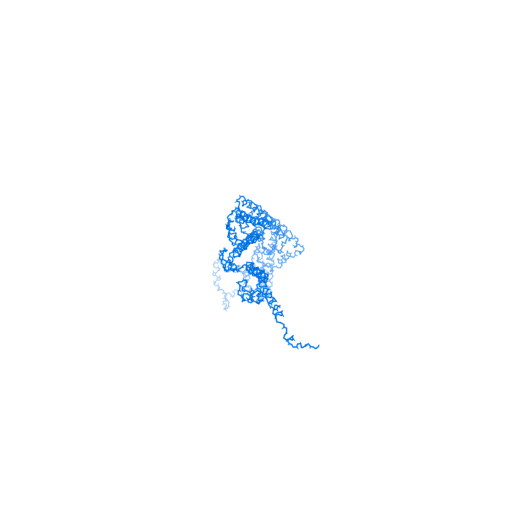 216 HIS A O 1
ATOM 1721 N N . LEU A 1 217 ? 30.266 8.281 -31.037 1.00 83.69 217 LEU A N 1
ATOM 1722 C CA . LEU A 1 217 ? 29.185 9.252 -31.202 1.00 83.69 217 LEU A CA 1
ATOM 1723 C C . LEU A 1 217 ? 29.158 10.269 -30.051 1.00 83.69 217 LEU A C 1
ATOM 1725 O O . LEU A 1 217 ? 29.118 11.474 -30.289 1.00 83.69 217 LEU A O 1
ATOM 1729 N N . HIS A 1 218 ? 29.291 9.791 -28.811 1.00 83.75 218 HIS A N 1
ATOM 1730 C CA . HIS A 1 218 ? 29.314 10.637 -27.618 1.00 83.75 218 HIS A CA 1
ATOM 1731 C C . HIS A 1 218 ? 30.519 11.588 -27.567 1.00 83.75 218 HIS A C 1
ATOM 1733 O O . HIS A 1 218 ? 30.396 12.720 -27.106 1.00 83.75 218 HIS A O 1
ATOM 1739 N N . ARG A 1 219 ? 31.700 11.139 -28.010 1.00 80.69 219 ARG A N 1
ATOM 1740 C CA . ARG A 1 219 ? 32.933 11.940 -27.937 1.00 80.69 219 ARG A CA 1
ATOM 1741 C C . ARG A 1 219 ? 33.051 12.956 -29.072 1.00 80.69 219 ARG A C 1
ATOM 1743 O O . ARG A 1 219 ? 33.575 14.041 -28.848 1.00 80.69 219 ARG A O 1
ATOM 1750 N N . ALA A 1 220 ? 32.643 12.582 -30.282 1.00 78.75 220 ALA A N 1
ATOM 1751 C CA . ALA A 1 220 ? 32.920 13.358 -31.488 1.00 78.75 220 ALA A CA 1
ATOM 1752 C C . ALA A 1 220 ? 31.734 14.208 -31.975 1.00 78.75 220 ALA A C 1
ATOM 1754 O O . ALA A 1 220 ? 31.973 15.180 -32.688 1.00 78.75 220 ALA A O 1
ATOM 1755 N N . TYR A 1 221 ? 30.491 13.868 -31.598 1.00 83.88 221 TYR A N 1
ATOM 1756 C CA . TYR A 1 221 ? 29.274 14.448 -32.189 1.00 83.88 221 TYR A CA 1
ATOM 1757 C C . TYR A 1 221 ? 28.205 14.810 -31.132 1.00 83.88 221 TYR A C 1
ATOM 1759 O O . TYR A 1 221 ? 27.140 14.181 -31.058 1.00 83.88 221 TYR A O 1
ATOM 1767 N N . PRO A 1 222 ? 28.460 15.824 -30.284 1.00 81.94 222 PRO A N 1
ATOM 1768 C CA . PRO A 1 222 ? 27.563 16.199 -29.191 1.00 81.94 222 PRO A CA 1
ATOM 1769 C C . PRO A 1 222 ? 26.178 16.676 -29.657 1.00 81.94 222 PRO A C 1
ATOM 1771 O O . PRO A 1 222 ? 25.191 16.425 -28.961 1.00 81.94 222 PRO A O 1
ATOM 1774 N N . LYS A 1 223 ? 26.055 17.319 -30.828 1.00 84.25 223 LYS A N 1
ATOM 1775 C CA . LYS A 1 223 ? 24.748 17.795 -31.321 1.00 84.25 223 LYS A CA 1
ATOM 1776 C C . LYS A 1 223 ? 23.840 16.637 -31.721 1.00 84.25 223 LYS A C 1
ATOM 1778 O O . LYS A 1 223 ? 22.643 16.678 -31.447 1.00 84.25 223 LYS A O 1
ATOM 1783 N N . VAL A 1 224 ? 24.409 15.585 -32.314 1.00 84.31 224 VAL A N 1
ATOM 1784 C CA . VAL A 1 224 ? 23.663 14.362 -32.659 1.00 84.31 224 VAL A CA 1
ATOM 1785 C C . VAL A 1 224 ? 23.135 13.695 -31.389 1.00 84.31 224 VAL A C 1
ATOM 1787 O O . VAL A 1 224 ? 21.976 13.292 -31.332 1.00 84.31 224 VAL A O 1
ATOM 1790 N N . MET A 1 225 ? 23.937 13.664 -30.323 1.00 86.06 225 MET A N 1
ATOM 1791 C CA . MET A 1 225 ? 23.501 13.139 -29.026 1.00 86.06 225 MET A CA 1
ATOM 1792 C C . MET A 1 225 ? 22.394 13.972 -28.373 1.00 86.06 225 MET A C 1
ATOM 1794 O O . MET A 1 225 ? 21.459 13.402 -27.804 1.00 86.06 225 MET A O 1
ATOM 1798 N N . ALA A 1 226 ? 22.465 15.302 -28.467 1.00 86.25 226 ALA A N 1
ATOM 1799 C CA . ALA A 1 226 ? 21.401 16.180 -27.985 1.00 86.25 226 ALA A CA 1
ATOM 1800 C C . ALA A 1 226 ? 20.077 15.906 -28.719 1.00 86.25 226 ALA A C 1
ATOM 1802 O O . ALA A 1 226 ? 19.035 15.757 -28.079 1.00 86.25 226 ALA A O 1
ATOM 1803 N N . LEU A 1 227 ? 20.136 15.729 -30.042 1.00 87.50 227 LEU A N 1
ATOM 1804 C CA . LEU A 1 227 ? 18.983 15.377 -30.867 1.00 87.50 227 LEU A CA 1
ATOM 1805 C C . LEU A 1 227 ? 18.403 13.997 -30.509 1.00 87.50 227 LEU A C 1
ATOM 1807 O O . LEU A 1 227 ? 17.185 13.831 -30.427 1.00 87.50 227 LEU A O 1
ATOM 1811 N N . LEU A 1 228 ? 19.251 13.005 -30.225 1.00 85.81 228 LEU A N 1
ATOM 1812 C CA . LEU A 1 228 ? 18.808 11.686 -29.757 1.00 85.81 228 LEU A CA 1
ATOM 1813 C C . LEU A 1 228 ? 18.121 11.748 -28.390 1.00 85.81 228 LEU A C 1
ATOM 1815 O O . LEU A 1 228 ? 17.144 11.045 -28.140 1.00 85.81 228 LEU A O 1
ATOM 1819 N N . LYS A 1 229 ? 18.612 12.607 -27.493 1.00 86.12 229 LYS A N 1
ATOM 1820 C CA . LYS A 1 229 ? 17.973 12.832 -26.194 1.00 86.12 229 LYS A CA 1
ATOM 1821 C C . LYS A 1 229 ? 16.598 13.485 -26.368 1.00 86.12 229 LYS A C 1
ATOM 1823 O O . LYS A 1 229 ? 15.639 13.012 -25.765 1.00 86.12 229 LYS A O 1
ATOM 1828 N N . GLN A 1 230 ? 16.500 14.504 -27.224 1.00 85.94 230 GLN A N 1
ATOM 1829 C CA . GLN A 1 230 ? 15.250 15.213 -27.516 1.00 85.94 230 GLN A CA 1
ATOM 1830 C C . GLN A 1 230 ? 14.207 14.314 -28.200 1.00 85.94 230 GLN A C 1
ATOM 1832 O O . GLN A 1 230 ? 13.043 14.293 -27.804 1.00 85.94 230 GLN A O 1
ATOM 1837 N N . SER A 1 231 ? 14.607 13.531 -29.202 1.00 82.19 231 SER A N 1
ATOM 1838 C CA . SER A 1 231 ? 13.704 12.593 -29.887 1.00 82.19 231 SER A CA 1
ATOM 1839 C C . SER A 1 231 ? 13.201 11.493 -28.953 1.00 82.19 231 SER A C 1
ATOM 1841 O O . SER A 1 231 ? 12.017 11.173 -28.975 1.00 82.19 231 SER A O 1
ATOM 1843 N N . ARG A 1 232 ? 14.051 10.980 -28.054 1.00 81.62 232 ARG A N 1
ATOM 1844 C CA . ARG A 1 232 ? 13.626 10.028 -27.020 1.00 81.62 232 ARG A CA 1
ATOM 1845 C C . ARG A 1 232 ? 12.597 10.631 -26.064 1.00 81.62 232 ARG A C 1
ATOM 1847 O O . ARG A 1 232 ? 11.642 9.944 -25.714 1.00 81.62 232 ARG A O 1
ATOM 1854 N N . THR A 1 233 ? 12.777 11.885 -25.639 1.00 82.31 233 THR A N 1
ATOM 1855 C CA . THR A 1 233 ? 11.783 12.561 -24.790 1.00 82.31 233 THR A CA 1
ATOM 1856 C C . THR A 1 233 ? 10.465 12.769 -25.527 1.00 82.31 233 THR A C 1
ATOM 1858 O O . THR A 1 233 ? 9.423 12.475 -24.957 1.00 82.31 233 THR A O 1
ATOM 1861 N N . LEU A 1 234 ? 10.507 13.172 -26.803 1.00 81.25 234 LEU A N 1
ATOM 1862 C CA . LEU A 1 234 ? 9.307 13.356 -27.624 1.00 81.25 234 LEU A CA 1
ATOM 1863 C C . LEU A 1 234 ? 8.554 12.038 -27.849 1.00 81.25 234 LEU A C 1
ATOM 1865 O O . LEU A 1 234 ? 7.343 11.976 -27.654 1.00 81.25 234 LEU A O 1
ATOM 1869 N N . HIS A 1 235 ? 9.265 10.960 -28.180 1.00 79.88 235 HIS A N 1
ATOM 1870 C CA . HIS A 1 235 ? 8.651 9.642 -28.335 1.00 79.88 235 HIS A CA 1
ATOM 1871 C C . HIS A 1 235 ? 8.062 9.132 -27.014 1.00 79.88 235 HIS A C 1
ATOM 1873 O O . HIS A 1 235 ? 6.972 8.567 -26.999 1.00 79.88 235 HIS A O 1
ATOM 1879 N N . ALA A 1 236 ? 8.748 9.354 -25.886 1.00 81.88 236 ALA A N 1
ATOM 1880 C CA . ALA A 1 236 ? 8.214 9.011 -24.571 1.00 81.88 236 ALA A CA 1
ATOM 1881 C C . ALA A 1 236 ? 6.917 9.777 -24.272 1.00 81.88 236 ALA A C 1
ATOM 1883 O O . ALA A 1 236 ? 5.964 9.151 -23.822 1.00 81.88 236 ALA A O 1
ATOM 1884 N N . THR A 1 237 ? 6.847 11.077 -24.587 1.00 84.62 237 THR A N 1
ATOM 1885 C CA . THR A 1 237 ? 5.616 11.871 -24.423 1.00 84.62 237 THR A CA 1
ATOM 1886 C C . THR A 1 237 ? 4.492 11.428 -25.358 1.00 84.62 237 THR A C 1
ATOM 1888 O O . THR A 1 237 ? 3.351 11.342 -24.926 1.00 84.62 237 THR A O 1
ATOM 1891 N N . GLN A 1 238 ? 4.795 11.082 -26.613 1.00 84.44 238 GLN A N 1
ATOM 1892 C CA . GLN A 1 238 ? 3.797 10.556 -27.553 1.00 84.44 238 GLN A CA 1
ATOM 1893 C C . GLN A 1 238 ? 3.266 9.190 -27.106 1.00 84.44 238 GLN A C 1
ATOM 1895 O O . GLN A 1 238 ? 2.069 8.928 -27.185 1.00 84.44 238 GLN A O 1
ATOM 1900 N N . THR A 1 239 ? 4.151 8.329 -26.594 1.00 85.06 239 THR A N 1
ATOM 1901 C CA . THR A 1 239 ? 3.761 7.024 -26.048 1.00 85.06 239 THR A CA 1
ATOM 1902 C C . THR A 1 239 ? 2.921 7.186 -24.778 1.00 85.06 239 THR A C 1
ATOM 1904 O O . THR A 1 239 ? 1.945 6.461 -24.625 1.00 85.06 239 THR A O 1
ATOM 1907 N N . ASP A 1 240 ? 3.267 8.131 -23.893 1.00 88.62 240 ASP A N 1
ATOM 1908 C CA . ASP A 1 240 ? 2.481 8.471 -22.692 1.00 88.62 240 ASP A CA 1
ATOM 1909 C C . ASP A 1 240 ? 1.056 8.885 -23.085 1.00 88.62 240 ASP A C 1
ATOM 1911 O O . ASP A 1 240 ? 0.094 8.297 -22.606 1.00 88.62 240 ASP A O 1
ATOM 1915 N N . GLN A 1 241 ? 0.913 9.794 -24.056 1.00 88.38 241 GLN A N 1
ATOM 1916 C CA . GLN A 1 241 ? -0.392 10.237 -24.564 1.00 88.38 241 GLN A CA 1
ATOM 1917 C C . GLN A 1 241 ? -1.206 9.100 -25.192 1.00 88.38 241 GLN A C 1
ATOM 1919 O O . GLN A 1 241 ? -2.384 8.944 -24.886 1.00 88.38 241 GLN A O 1
ATOM 1924 N N . MET A 1 242 ? -0.587 8.277 -26.042 1.00 89.94 242 MET A N 1
ATOM 1925 C CA . MET A 1 242 ? -1.265 7.129 -26.648 1.00 89.94 242 MET A CA 1
ATOM 1926 C C . MET A 1 242 ? -1.745 6.139 -25.577 1.00 89.94 242 MET A C 1
ATOM 1928 O O . MET A 1 242 ? -2.889 5.687 -25.617 1.00 89.94 242 MET A O 1
ATOM 1932 N N . LEU A 1 243 ? -0.882 5.809 -24.610 1.00 92.06 243 LEU A N 1
ATOM 1933 C CA . LEU A 1 243 ? -1.231 4.925 -23.500 1.00 92.06 243 LEU A CA 1
ATOM 1934 C C . LEU A 1 243 ? -2.294 5.542 -22.592 1.00 92.06 243 LEU A C 1
ATOM 1936 O O . LEU A 1 243 ? -3.109 4.798 -22.056 1.00 92.06 243 LEU A O 1
ATOM 1940 N N . LEU A 1 244 ? -2.316 6.867 -22.433 1.00 93.44 244 LEU A N 1
ATOM 1941 C CA . LEU A 1 244 ? -3.349 7.574 -21.683 1.00 93.44 244 LEU A CA 1
ATOM 1942 C C . LEU A 1 244 ? -4.709 7.398 -22.353 1.00 93.44 244 LEU A C 1
ATOM 1944 O O . LEU A 1 244 ? -5.634 6.935 -21.699 1.00 93.44 244 LEU A O 1
ATOM 1948 N N . THR A 1 245 ? -4.814 7.647 -23.660 1.00 93.94 245 THR A N 1
ATOM 1949 C CA . THR A 1 245 ? -6.068 7.444 -24.405 1.00 93.94 245 THR A CA 1
ATOM 1950 C C . THR A 1 245 ? -6.547 5.992 -24.330 1.00 93.94 245 THR A C 1
ATOM 1952 O O . THR A 1 245 ? -7.733 5.726 -24.141 1.00 93.94 245 THR A O 1
ATOM 1955 N N . GLN A 1 246 ? -5.629 5.027 -24.436 1.00 92.69 246 GLN A N 1
ATOM 1956 C CA . GLN A 1 246 ? -5.976 3.612 -24.294 1.00 92.69 246 GLN A CA 1
ATOM 1957 C C . GLN A 1 246 ? -6.402 3.260 -22.861 1.00 92.69 246 GLN A C 1
ATOM 1959 O O . GLN A 1 246 ? -7.342 2.490 -22.667 1.00 92.69 246 GLN A O 1
ATOM 1964 N N . ALA A 1 247 ? -5.732 3.821 -21.851 1.00 93.00 247 ALA A N 1
ATOM 1965 C CA . ALA A 1 247 ? -6.090 3.631 -20.452 1.00 93.00 247 ALA A CA 1
ATOM 1966 C C . ALA A 1 247 ? -7.462 4.242 -20.138 1.00 93.00 247 ALA A C 1
ATOM 1968 O O . ALA A 1 247 ? -8.260 3.586 -19.478 1.00 93.00 247 ALA A O 1
ATOM 1969 N N . GLU A 1 248 ? -7.768 5.437 -20.644 1.00 94.50 248 GLU A N 1
ATOM 1970 C CA . GLU A 1 248 ? -9.082 6.078 -20.526 1.00 94.50 248 GLU A CA 1
ATOM 1971 C C . GLU A 1 248 ? -10.187 5.207 -21.133 1.00 94.50 248 GLU A C 1
ATOM 1973 O O . GLU A 1 248 ? -11.199 4.953 -20.479 1.00 94.50 248 GLU A O 1
ATOM 1978 N N . ALA A 1 249 ? -9.975 4.676 -22.341 1.00 93.50 249 ALA A N 1
ATOM 1979 C CA . ALA A 1 249 ? -10.923 3.765 -22.980 1.00 93.50 249 ALA A CA 1
ATOM 1980 C C . ALA A 1 249 ? -11.129 2.475 -22.164 1.00 93.50 249 ALA A C 1
ATOM 1982 O O . ALA A 1 249 ? -12.263 2.041 -21.961 1.00 93.50 249 ALA A O 1
ATOM 1983 N N . ALA A 1 250 ? -10.049 1.889 -21.634 1.00 94.69 250 ALA A N 1
ATOM 1984 C CA . ALA A 1 250 ? -10.134 0.709 -20.775 1.00 94.69 250 ALA A CA 1
ATOM 1985 C C . ALA A 1 250 ? -10.913 1.002 -19.482 1.00 94.69 250 ALA A C 1
ATOM 1987 O O . ALA A 1 250 ? -11.759 0.210 -19.072 1.00 94.69 250 ALA A O 1
ATOM 1988 N N . VAL A 1 251 ? -10.665 2.151 -18.845 1.00 93.56 251 VAL A N 1
ATOM 1989 C CA . VAL A 1 251 ? -11.398 2.603 -17.652 1.00 93.56 251 VAL A CA 1
ATOM 1990 C C . VAL A 1 251 ? -12.888 2.777 -17.955 1.00 93.56 251 VAL A C 1
ATOM 1992 O O . VAL A 1 251 ? -13.723 2.282 -17.200 1.00 93.56 251 VAL A O 1
ATOM 1995 N N . GLN A 1 252 ? -13.235 3.412 -19.077 1.00 92.44 252 GLN A N 1
ATOM 1996 C CA . GLN A 1 252 ? -14.627 3.559 -19.515 1.00 92.44 252 GLN A CA 1
ATOM 1997 C C . GLN A 1 252 ? -15.307 2.204 -19.738 1.00 92.44 252 GLN A C 1
ATOM 1999 O O . GLN A 1 252 ? -16.443 2.017 -19.303 1.00 92.44 252 GLN A O 1
ATOM 2004 N N . GLN A 1 253 ? -14.606 1.242 -20.345 1.00 93.06 253 GLN A N 1
ATOM 2005 C CA . GLN A 1 253 ? -15.117 -0.118 -20.513 1.00 93.06 253 GLN A CA 1
ATOM 2006 C C . GLN A 1 253 ? -15.388 -0.791 -19.160 1.00 93.06 253 GLN A C 1
ATOM 2008 O O . GLN A 1 253 ? -16.471 -1.335 -18.951 1.00 93.06 253 GLN A O 1
ATOM 2013 N N . PHE A 1 254 ? -14.450 -0.710 -18.211 1.00 93.19 254 PHE A N 1
ATOM 2014 C CA . PHE A 1 254 ? -14.656 -1.269 -16.872 1.00 93.19 254 PHE A CA 1
ATOM 2015 C C . PHE A 1 254 ? -15.855 -0.633 -16.158 1.00 93.19 254 PHE A C 1
ATOM 2017 O O . PHE A 1 254 ? -16.625 -1.348 -15.517 1.00 93.19 254 PHE A O 1
ATOM 2024 N N . HIS A 1 255 ? -16.061 0.679 -16.300 1.00 89.88 255 HIS A N 1
ATOM 2025 C CA . HIS A 1 255 ? -17.244 1.343 -15.751 1.00 89.88 255 HIS A CA 1
ATOM 2026 C C . HIS A 1 255 ? -18.546 0.871 -16.406 1.00 89.88 255 HIS A C 1
ATOM 2028 O O . HIS A 1 255 ? -19.521 0.639 -15.689 1.00 89.88 255 HIS A O 1
ATOM 2034 N N . ALA A 1 256 ? -18.563 0.692 -17.730 1.00 90.31 256 ALA A N 1
ATOM 2035 C CA . ALA A 1 256 ? -19.724 0.178 -18.459 1.00 90.31 256 ALA A CA 1
ATOM 2036 C C . ALA A 1 256 ? -20.078 -1.264 -18.049 1.00 90.31 256 ALA A C 1
ATOM 2038 O O . ALA A 1 256 ? -21.250 -1.615 -17.963 1.00 90.31 256 ALA A O 1
ATOM 2039 N N . GLU A 1 257 ? -19.072 -2.082 -17.738 1.00 91.31 257 GLU A N 1
ATOM 2040 C CA . GLU A 1 257 ? -19.241 -3.458 -17.254 1.00 91.31 257 GLU A CA 1
ATOM 2041 C C . GLU A 1 257 ? -19.464 -3.550 -15.729 1.00 91.31 257 GLU A C 1
ATOM 2043 O O . GLU A 1 257 ? -19.532 -4.652 -15.182 1.00 91.31 257 GLU A O 1
ATOM 2048 N N . HIS A 1 258 ? -19.562 -2.416 -15.022 1.00 85.25 258 HIS A N 1
ATOM 2049 C CA . HIS A 1 258 ? -19.651 -2.335 -13.555 1.00 85.25 258 HIS A CA 1
ATOM 2050 C C . HIS A 1 258 ? -18.536 -3.097 -12.814 1.00 85.25 258 HIS A C 1
ATOM 2052 O O . HIS A 1 258 ? -18.720 -3.599 -11.700 1.00 85.25 258 HIS A O 1
ATOM 2058 N N . GLN A 1 259 ? -17.359 -3.181 -13.428 1.00 87.00 259 GLN A N 1
ATOM 2059 C CA . GLN A 1 259 ? -16.183 -3.816 -12.855 1.00 87.00 259 GLN A CA 1
ATOM 2060 C C . GLN A 1 259 ? -15.307 -2.806 -12.117 1.00 87.00 259 GLN A C 1
ATOM 2062 O O . GLN A 1 259 ? -15.264 -1.616 -12.421 1.00 87.00 259 GLN A O 1
ATOM 2067 N N . VAL A 1 260 ? -14.554 -3.312 -11.141 1.00 87.19 260 VAL A N 1
ATOM 2068 C CA . VAL A 1 260 ? -13.617 -2.496 -10.373 1.00 87.19 260 VAL A CA 1
ATOM 2069 C C . VAL A 1 260 ? -12.404 -2.142 -11.223 1.00 87.19 260 VAL A C 1
ATOM 2071 O O . VAL A 1 260 ? -11.621 -3.014 -11.616 1.00 87.19 260 VAL A O 1
ATOM 2074 N N . VAL A 1 261 ? -12.183 -0.843 -11.404 1.00 92.69 261 VAL A N 1
ATOM 2075 C CA . VAL A 1 261 ? -10.972 -0.336 -12.041 1.00 92.69 261 VAL A CA 1
ATOM 2076 C C . VAL A 1 261 ? -9.797 -0.501 -11.080 1.00 92.69 261 VAL A C 1
ATOM 2078 O O . VAL A 1 261 ? -9.753 0.073 -9.996 1.00 92.69 261 VAL A O 1
ATOM 2081 N N . THR A 1 262 ? -8.808 -1.293 -11.485 1.00 92.12 262 THR A N 1
ATOM 2082 C CA . THR A 1 262 ? -7.509 -1.353 -10.805 1.00 92.12 262 THR A CA 1
ATOM 2083 C C . THR A 1 262 ? -6.397 -1.183 -11.822 1.00 92.12 262 THR A C 1
ATOM 2085 O O . THR A 1 262 ? -6.512 -1.647 -12.957 1.00 92.12 262 THR A O 1
ATOM 2088 N N . ARG A 1 263 ? -5.257 -0.624 -11.404 1.00 91.56 263 ARG A N 1
ATOM 2089 C CA . ARG A 1 263 ? -4.072 -0.510 -12.274 1.00 91.56 263 ARG A CA 1
ATOM 2090 C C . ARG A 1 263 ? -3.666 -1.854 -12.893 1.00 91.56 263 ARG A C 1
ATOM 2092 O O . ARG A 1 263 ? -3.258 -1.908 -14.048 1.00 91.56 263 ARG A O 1
ATOM 2099 N N . LYS A 1 264 ? -3.810 -2.953 -12.144 1.00 92.44 264 LYS A N 1
ATOM 2100 C CA . LYS A 1 264 ? -3.529 -4.314 -12.629 1.00 92.44 264 LYS A CA 1
ATOM 2101 C C . LYS A 1 264 ? -4.541 -4.778 -13.683 1.00 92.44 264 LYS A C 1
ATOM 2103 O O . LYS A 1 264 ? -4.141 -5.449 -14.630 1.00 92.44 264 LYS A O 1
ATOM 2108 N N . ALA A 1 265 ? -5.821 -4.443 -13.523 1.00 91.81 265 ALA A N 1
ATOM 2109 C CA . ALA A 1 265 ? -6.856 -4.757 -14.506 1.00 91.81 265 ALA A CA 1
ATOM 2110 C C . ALA A 1 265 ? -6.644 -3.974 -15.808 1.00 91.81 265 ALA A C 1
ATOM 2112 O O . ALA A 1 265 ? -6.635 -4.583 -16.873 1.00 91.81 265 ALA A O 1
ATOM 2113 N N . VAL A 1 266 ? -6.350 -2.673 -15.712 1.00 93.12 266 VAL A N 1
ATOM 2114 C CA . VAL A 1 266 ? -6.025 -1.833 -16.876 1.00 93.12 266 VAL A CA 1
ATOM 2115 C C . VAL A 1 266 ? -4.774 -2.347 -17.592 1.00 93.12 266 VAL A C 1
ATOM 2117 O O . VAL A 1 266 ? -4.810 -2.561 -18.796 1.00 93.12 266 VAL A O 1
ATOM 2120 N N . ALA A 1 267 ? -3.695 -2.660 -16.865 1.00 93.69 267 ALA A N 1
ATOM 2121 C CA . ALA A 1 267 ? -2.485 -3.235 -17.464 1.00 93.69 267 ALA A CA 1
ATOM 2122 C C . ALA A 1 267 ? -2.769 -4.535 -18.235 1.00 93.69 267 ALA A C 1
ATOM 2124 O O . ALA A 1 267 ? -2.272 -4.726 -19.342 1.00 93.69 267 ALA A O 1
ATOM 2125 N N . ARG A 1 268 ? -3.609 -5.411 -17.662 1.00 93.38 268 ARG A N 1
ATOM 2126 C CA . ARG A 1 268 ? -4.028 -6.661 -18.303 1.00 93.38 268 ARG A CA 1
ATOM 2127 C C . ARG A 1 268 ? -4.855 -6.408 -19.565 1.00 93.38 268 ARG A C 1
ATOM 2129 O O . ARG A 1 268 ? -4.615 -7.082 -20.557 1.00 93.38 268 ARG A O 1
ATOM 2136 N N . CYS A 1 269 ? -5.789 -5.458 -19.525 1.00 92.19 269 CYS A N 1
ATOM 2137 C CA . CYS A 1 269 ? -6.597 -5.056 -20.681 1.00 92.19 269 CYS A CA 1
ATOM 2138 C C . CYS A 1 269 ? -5.711 -4.546 -21.830 1.00 92.19 269 CYS A C 1
ATOM 2140 O O . CYS A 1 269 ? -5.878 -4.953 -22.973 1.00 92.19 269 CYS A O 1
ATOM 2142 N N . LEU A 1 270 ? -4.695 -3.748 -21.499 1.00 91.25 270 LEU A N 1
ATOM 2143 C CA . LEU A 1 270 ? -3.735 -3.191 -22.452 1.00 91.25 270 LEU A CA 1
ATOM 2144 C C . LEU A 1 270 ? -2.638 -4.179 -22.896 1.00 91.25 270 LEU A C 1
ATOM 2146 O O . LEU A 1 270 ? -1.784 -3.822 -23.702 1.00 91.25 270 LEU A O 1
ATOM 2150 N N . GLY A 1 271 ? -2.606 -5.402 -22.355 1.00 91.38 271 GLY A N 1
ATOM 2151 C CA . GLY A 1 271 ? -1.584 -6.400 -22.689 1.00 91.38 271 GLY A CA 1
ATOM 2152 C C . GLY A 1 271 ? -0.160 -6.033 -22.245 1.00 91.38 271 GLY A C 1
ATOM 2153 O O . GLY A 1 271 ? 0.808 -6.580 -22.770 1.00 91.38 271 GLY A O 1
ATOM 2154 N N . ILE A 1 272 ? -0.006 -5.121 -21.279 1.00 91.94 272 ILE A N 1
ATOM 2155 C CA . ILE A 1 272 ? 1.297 -4.644 -20.791 1.00 91.94 272 ILE A CA 1
ATOM 2156 C C . ILE A 1 272 ? 1.512 -4.962 -19.312 1.00 91.94 272 ILE A C 1
ATOM 2158 O O . ILE A 1 272 ? 0.590 -5.209 -18.537 1.00 91.94 272 ILE A O 1
ATOM 2162 N N . HIS A 1 273 ? 2.775 -4.947 -18.886 1.00 92.25 273 HIS A N 1
ATOM 2163 C CA . HIS A 1 273 ? 3.116 -5.144 -17.481 1.00 92.25 273 HIS A CA 1
ATOM 2164 C C . HIS A 1 273 ? 2.745 -3.913 -16.635 1.00 92.25 273 HIS A C 1
ATOM 2166 O O . HIS A 1 273 ? 2.927 -2.775 -17.063 1.00 92.25 273 HIS A O 1
ATOM 2172 N N . VAL A 1 274 ? 2.305 -4.119 -15.387 1.00 91.31 274 VAL A N 1
ATOM 2173 C CA . VAL A 1 274 ? 1.820 -3.028 -14.515 1.00 91.31 274 VAL A CA 1
ATOM 2174 C C . VAL A 1 274 ? 2.876 -1.940 -14.266 1.00 91.31 274 VAL A C 1
ATOM 2176 O O . VAL A 1 274 ? 2.556 -0.757 -14.245 1.00 91.31 274 VAL A O 1
ATOM 2179 N N . ASN A 1 275 ? 4.152 -2.329 -14.154 1.00 90.44 275 ASN A N 1
ATOM 2180 C CA . ASN A 1 275 ? 5.268 -1.392 -13.963 1.00 90.44 275 ASN A CA 1
ATOM 2181 C C . ASN A 1 275 ? 5.528 -0.509 -15.190 1.00 90.44 275 ASN A C 1
ATOM 2183 O O . ASN A 1 275 ? 6.170 0.528 -15.055 1.00 90.44 275 ASN A O 1
ATOM 2187 N N . THR A 1 276 ? 5.069 -0.912 -16.378 1.00 87.75 276 THR A N 1
ATOM 2188 C CA . THR A 1 276 ? 5.197 -0.101 -17.592 1.00 87.75 276 THR A CA 1
ATOM 2189 C C . THR A 1 276 ? 4.343 1.155 -17.472 1.00 87.75 276 THR A C 1
ATOM 2191 O O . THR A 1 276 ? 4.846 2.235 -17.750 1.00 87.75 276 THR A O 1
ATOM 2194 N N . LEU A 1 277 ? 3.120 1.042 -16.943 1.00 88.31 277 LEU A N 1
ATOM 2195 C CA . LEU A 1 277 ? 2.227 2.183 -16.699 1.00 88.31 277 LEU A CA 1
ATOM 2196 C C . LEU A 1 277 ? 2.842 3.213 -15.741 1.00 88.31 277 LEU A C 1
ATOM 2198 O O . LEU A 1 277 ? 2.648 4.407 -15.908 1.00 88.31 277 LEU A O 1
ATOM 2202 N N . SER A 1 278 ? 3.631 2.765 -14.760 1.00 88.62 278 SER A N 1
ATOM 2203 C CA . SER A 1 278 ? 4.297 3.656 -13.799 1.00 88.62 278 SER A CA 1
ATOM 2204 C C . SER A 1 278 ? 5.480 4.438 -14.379 1.00 88.62 278 SER A C 1
ATOM 2206 O O . SER A 1 278 ? 5.981 5.342 -13.719 1.00 88.62 278 SER A O 1
ATOM 2208 N N . ARG A 1 279 ? 5.961 4.095 -15.581 1.00 87.38 279 ARG A N 1
ATOM 2209 C CA . ARG A 1 279 ? 7.058 4.823 -16.249 1.00 87.38 279 ARG A CA 1
ATOM 2210 C C . ARG A 1 279 ? 6.577 6.056 -17.013 1.00 87.38 279 ARG A C 1
ATOM 2212 O O . ARG A 1 279 ? 7.412 6.861 -17.414 1.00 87.38 279 ARG A O 1
ATOM 2219 N N . TYR A 1 280 ? 5.271 6.171 -17.217 1.00 89.88 280 TYR A N 1
ATOM 2220 C CA . TYR A 1 280 ? 4.625 7.208 -18.007 1.00 89.88 280 TYR A CA 1
ATOM 2221 C C . TYR A 1 280 ? 3.843 8.129 -17.056 1.00 89.88 280 TYR A C 1
ATOM 2223 O O . TYR A 1 280 ? 2.864 7.673 -16.459 1.00 89.88 280 TYR A O 1
ATOM 2231 N N . PRO A 1 281 ? 4.323 9.365 -16.808 1.00 88.62 281 PRO A N 1
ATOM 2232 C CA . PRO A 1 281 ? 3.772 10.237 -15.774 1.00 88.62 281 PRO A CA 1
ATOM 2233 C C . PRO A 1 281 ? 2.275 10.510 -15.922 1.00 88.62 281 PRO A C 1
ATOM 2235 O O . PRO A 1 281 ? 1.551 10.352 -14.943 1.00 88.62 281 PRO A O 1
ATOM 2238 N N . GLN A 1 282 ? 1.795 10.846 -17.126 1.00 91.31 282 GLN A N 1
ATOM 2239 C CA . GLN A 1 282 ? 0.387 11.218 -17.311 1.00 91.31 282 GLN A CA 1
ATOM 2240 C C . GLN A 1 282 ? -0.537 10.028 -17.053 1.00 91.31 282 GLN A C 1
ATOM 2242 O O . GLN A 1 282 ? -1.509 10.142 -16.307 1.00 91.31 282 GLN A O 1
ATOM 2247 N N . VAL A 1 283 ? -0.189 8.859 -17.595 1.00 93.06 283 VAL A N 1
ATOM 2248 C CA . VAL A 1 283 ? -0.904 7.601 -17.328 1.00 93.06 283 VAL A CA 1
ATOM 2249 C C . VAL A 1 283 ? -0.886 7.246 -15.842 1.00 93.06 283 VAL A C 1
ATOM 2251 O O . VAL A 1 283 ? -1.893 6.798 -15.291 1.00 93.06 283 VAL A O 1
ATOM 2254 N N . CYS A 1 284 ? 0.256 7.414 -15.175 1.00 91.81 284 CYS A N 1
ATOM 2255 C CA . CYS A 1 284 ? 0.393 7.091 -13.761 1.00 91.81 284 CYS A CA 1
ATOM 2256 C C . CYS A 1 284 ? -0.489 7.988 -12.886 1.00 91.81 284 CYS A C 1
ATOM 2258 O O . CYS A 1 284 ? -1.162 7.470 -11.989 1.00 91.81 284 CYS A O 1
ATOM 2260 N N . ASP A 1 285 ? -0.495 9.293 -13.157 1.00 93.12 285 ASP A N 1
ATOM 2261 C CA . ASP A 1 285 ? -1.290 10.277 -12.426 1.00 93.12 285 ASP A CA 1
ATOM 2262 C C . ASP A 1 285 ? -2.785 10.051 -12.656 1.00 93.12 285 ASP A C 1
ATOM 2264 O O . ASP A 1 285 ? -3.533 9.926 -11.687 1.00 93.12 285 ASP A O 1
ATOM 2268 N N . TYR A 1 286 ? -3.203 9.866 -13.911 1.00 94.31 286 TYR A N 1
ATOM 2269 C CA . TYR A 1 286 ? -4.587 9.538 -14.258 1.00 94.31 286 TYR A CA 1
ATOM 2270 C C . TYR A 1 286 ? -5.070 8.248 -13.581 1.00 94.31 286 TYR A C 1
ATOM 2272 O O . TYR A 1 286 ? -6.111 8.211 -12.928 1.00 94.31 286 TYR A O 1
ATOM 2280 N N . LEU A 1 287 ? -4.300 7.160 -13.669 1.00 93.25 287 LEU A N 1
ATOM 2281 C CA . LEU A 1 287 ? -4.704 5.903 -13.037 1.00 93.25 287 LEU A CA 1
ATOM 2282 C C . LEU A 1 287 ? -4.683 5.987 -11.515 1.00 93.25 287 LEU A C 1
ATOM 2284 O O . LEU A 1 287 ? -5.404 5.234 -10.865 1.00 93.25 287 LEU A O 1
ATOM 2288 N N . LYS A 1 288 ? -3.851 6.854 -10.934 1.00 93.50 288 LYS A N 1
ATOM 2289 C CA . LYS A 1 288 ? -3.862 7.103 -9.495 1.00 93.50 288 LYS A CA 1
ATOM 2290 C C . LYS A 1 288 ? -5.162 7.794 -9.086 1.00 93.50 288 LYS A C 1
ATOM 2292 O O . LYS A 1 288 ? -5.830 7.266 -8.206 1.00 93.50 288 LYS A O 1
ATOM 2297 N N . THR A 1 289 ? -5.557 8.880 -9.754 1.00 93.31 289 THR A N 1
ATOM 2298 C CA . THR A 1 289 ? -6.806 9.591 -9.429 1.00 93.31 289 THR A CA 1
ATOM 2299 C C . THR A 1 289 ? -8.024 8.687 -9.585 1.00 93.31 289 THR A C 1
ATOM 2301 O O . THR A 1 289 ? -8.807 8.560 -8.649 1.00 93.31 289 THR A O 1
ATOM 2304 N N . VAL A 1 290 ? -8.131 7.960 -10.701 1.00 93.06 290 VAL A N 1
ATOM 2305 C CA . VAL A 1 290 ? -9.247 7.031 -10.936 1.00 93.06 290 VAL A CA 1
ATOM 2306 C C . VAL A 1 290 ? -9.282 5.910 -9.894 1.00 93.06 290 VAL A C 1
ATOM 2308 O O . VAL A 1 290 ? -10.345 5.590 -9.369 1.00 93.06 290 VAL A O 1
ATOM 2311 N N . CYS A 1 291 ? -8.136 5.303 -9.561 1.00 90.88 291 CYS A N 1
ATOM 2312 C CA . CYS A 1 291 ? -8.104 4.241 -8.550 1.00 90.88 291 CYS A CA 1
ATOM 2313 C C . CYS A 1 291 ? -8.450 4.767 -7.148 1.00 90.88 291 CYS A C 1
ATOM 2315 O O . CYS A 1 291 ? -9.109 4.055 -6.391 1.00 90.88 291 CYS A O 1
ATOM 2317 N N . ASP A 1 292 ? -8.017 5.982 -6.801 1.00 90.62 292 ASP A N 1
ATOM 2318 C CA . ASP A 1 292 ? -8.321 6.613 -5.514 1.00 90.62 292 ASP A CA 1
ATOM 2319 C C . ASP A 1 292 ? -9.826 6.9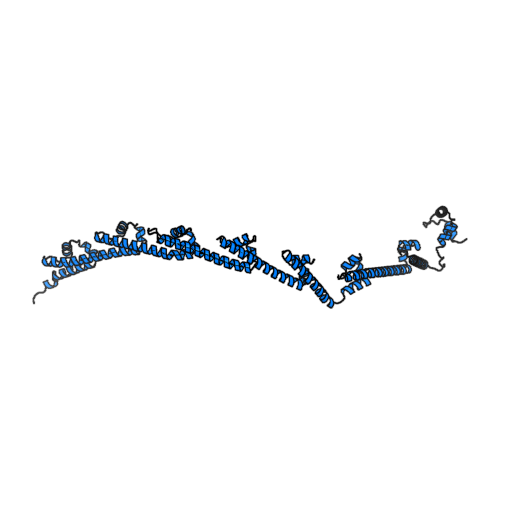34 -5.408 1.00 90.62 292 ASP A C 1
ATOM 2321 O O . ASP A 1 292 ? -10.456 6.642 -4.387 1.00 90.62 292 ASP A O 1
ATOM 2325 N N . GLU A 1 293 ? -10.431 7.448 -6.485 1.00 90.56 293 GLU A N 1
ATOM 2326 C CA . GLU A 1 293 ? -11.878 7.677 -6.582 1.00 90.56 293 GLU A CA 1
ATOM 2327 C C . GLU A 1 293 ? -12.677 6.372 -6.482 1.00 90.56 293 GLU A C 1
ATOM 2329 O O . GLU A 1 293 ? -13.644 6.291 -5.724 1.00 90.56 293 GLU A O 1
ATOM 2334 N N . GLU A 1 294 ? -12.265 5.323 -7.191 1.00 89.06 294 GLU A N 1
ATOM 2335 C CA . GLU A 1 294 ? -12.917 4.011 -7.138 1.00 89.06 294 GLU A CA 1
ATOM 2336 C C . GLU A 1 294 ? -12.784 3.346 -5.768 1.00 89.06 294 GLU A C 1
ATOM 2338 O O . GLU A 1 294 ? -13.732 2.741 -5.258 1.00 89.06 294 GLU A O 1
ATOM 2343 N N . PHE A 1 295 ? -11.631 3.500 -5.117 1.00 88.44 295 PHE A N 1
ATOM 2344 C CA . PHE A 1 295 ? -11.447 3.051 -3.744 1.00 88.44 295 PHE A CA 1
ATOM 2345 C C . PHE A 1 295 ? -12.399 3.782 -2.787 1.00 88.44 295 PHE A C 1
ATOM 2347 O O . PHE A 1 295 ? -13.047 3.136 -1.956 1.00 88.44 295 PHE A O 1
ATOM 2354 N N . ALA A 1 296 ? -12.539 5.104 -2.929 1.00 88.75 296 ALA A N 1
ATOM 2355 C CA . ALA A 1 296 ? -13.484 5.896 -2.147 1.00 88.75 296 ALA A CA 1
ATOM 2356 C C . ALA A 1 296 ? -14.943 5.486 -2.416 1.00 88.75 296 ALA A C 1
ATOM 2358 O O . ALA A 1 296 ? -15.703 5.283 -1.468 1.00 88.75 296 ALA A O 1
ATOM 2359 N N . ARG A 1 297 ? -15.327 5.265 -3.681 1.00 88.12 297 ARG A N 1
ATOM 2360 C CA . ARG A 1 297 ? -16.662 4.759 -4.050 1.00 88.12 297 ARG A CA 1
ATOM 2361 C C . ARG A 1 297 ? -16.952 3.409 -3.407 1.00 88.12 297 ARG A C 1
ATOM 2363 O O . ARG A 1 297 ? -18.008 3.235 -2.809 1.00 88.12 297 ARG A O 1
ATOM 2370 N N . GLN A 1 298 ? -16.012 2.465 -3.453 1.00 87.56 298 GLN A N 1
ATOM 2371 C CA . GLN A 1 298 ? -16.182 1.170 -2.788 1.00 87.56 298 GLN A CA 1
ATOM 2372 C C . GLN A 1 298 ? -16.282 1.294 -1.273 1.00 87.56 298 GLN A C 1
ATOM 2374 O O . GLN A 1 298 ? -17.031 0.548 -0.642 1.00 87.56 298 GLN A O 1
ATOM 2379 N N . LYS A 1 299 ? -15.499 2.192 -0.672 1.00 88.50 299 LYS A N 1
ATOM 2380 C CA . LYS A 1 299 ? -15.569 2.474 0.760 1.00 88.50 299 LYS A CA 1
ATOM 2381 C C . LYS A 1 299 ? -16.969 2.962 1.140 1.00 88.50 299 LYS A C 1
ATOM 2383 O O . LYS A 1 299 ? -17.570 2.388 2.045 1.00 88.50 299 LYS A O 1
ATOM 2388 N N . ASN A 1 300 ? -17.507 3.926 0.398 1.00 89.62 300 ASN A N 1
ATOM 2389 C CA . ASN A 1 300 ? -18.853 4.457 0.613 1.00 89.62 300 ASN A CA 1
ATOM 2390 C C . ASN A 1 300 ? -19.926 3.387 0.373 1.00 89.62 300 ASN A C 1
ATOM 2392 O O . ASN A 1 300 ? -20.762 3.170 1.235 1.00 89.62 300 ASN A O 1
ATOM 2396 N N . ALA A 1 301 ? -19.819 2.593 -0.693 1.00 89.38 301 ALA A N 1
ATOM 2397 C CA . ALA A 1 301 ? -20.764 1.507 -0.953 1.00 89.38 301 ALA A CA 1
ATOM 2398 C C . ALA A 1 301 ? -20.788 0.438 0.162 1.00 89.38 301 ALA A C 1
ATOM 2400 O O . ALA A 1 301 ? -21.828 -0.165 0.428 1.00 89.38 301 ALA A O 1
ATOM 2401 N N . ARG A 1 302 ? -19.653 0.167 0.831 1.00 89.75 302 ARG A N 1
ATOM 2402 C CA . ARG A 1 302 ? -19.623 -0.712 2.020 1.00 89.75 302 ARG A CA 1
ATOM 2403 C C . ARG A 1 302 ? -20.354 -0.075 3.196 1.00 89.75 302 ARG A C 1
ATOM 2405 O O . ARG A 1 302 ? -21.107 -0.767 3.877 1.00 89.75 302 ARG A O 1
ATOM 2412 N N . VAL A 1 303 ? -20.117 1.215 3.417 1.00 90.00 303 VAL A N 1
ATOM 2413 C CA . VAL A 1 303 ? -20.802 2.011 4.437 1.00 90.00 303 VAL A CA 1
ATOM 2414 C C . VAL A 1 303 ? -22.315 1.998 4.198 1.00 90.00 303 VAL A C 1
ATOM 2416 O O . VAL A 1 303 ? -23.055 1.646 5.111 1.00 90.00 303 VAL A O 1
ATOM 2419 N N . ASP A 1 304 ? -22.763 2.239 2.966 1.00 90.56 304 ASP A N 1
ATOM 2420 C CA . ASP A 1 304 ? -24.181 2.239 2.593 1.00 90.56 304 ASP A CA 1
ATOM 2421 C C . ASP A 1 304 ? -24.830 0.869 2.819 1.00 90.56 304 ASP A C 1
ATOM 2423 O O . ASP A 1 304 ? -25.919 0.777 3.378 1.00 90.56 304 ASP A O 1
ATOM 2427 N N . LYS A 1 305 ? -24.141 -0.229 2.476 1.00 91.56 305 LYS A N 1
ATOM 2428 C CA . LYS A 1 305 ? -24.631 -1.590 2.762 1.00 91.56 305 LYS A CA 1
ATOM 2429 C C . LYS A 1 305 ? -24.821 -1.845 4.256 1.00 91.56 305 LYS A C 1
ATOM 2431 O O . LYS A 1 305 ? -25.793 -2.494 4.640 1.00 91.56 305 LYS A O 1
ATOM 2436 N N . VAL A 1 306 ? -23.898 -1.366 5.092 1.00 89.75 306 VAL A N 1
ATOM 2437 C CA . VAL A 1 306 ? -24.020 -1.484 6.552 1.00 89.75 306 VAL A CA 1
ATOM 2438 C C . VAL A 1 306 ? -25.141 -0.590 7.080 1.00 89.75 306 VAL A C 1
ATOM 2440 O O . VAL A 1 306 ? -25.909 -1.053 7.919 1.00 89.75 306 VAL A O 1
ATOM 2443 N N . ALA A 1 307 ? -25.300 0.626 6.554 1.00 88.81 307 ALA A N 1
ATOM 2444 C CA . ALA A 1 307 ? -26.409 1.514 6.896 1.00 88.81 307 ALA A CA 1
ATOM 2445 C C . ALA A 1 307 ? -27.769 0.882 6.549 1.00 88.81 307 ALA A C 1
ATOM 2447 O O . ALA A 1 307 ? -28.611 0.728 7.427 1.00 88.81 307 ALA A O 1
ATOM 2448 N N . CYS A 1 308 ? -27.948 0.371 5.326 1.00 89.56 308 CYS A N 1
ATOM 2449 C CA . CYS A 1 308 ? -29.175 -0.333 4.942 1.00 89.56 308 CYS A CA 1
ATOM 2450 C C . CYS A 1 308 ? -29.437 -1.578 5.804 1.00 89.56 308 CYS A C 1
ATOM 2452 O O . CYS A 1 308 ? -30.586 -1.893 6.117 1.00 89.56 308 CYS A O 1
ATOM 2454 N N . ALA A 1 309 ? -28.388 -2.310 6.195 1.00 88.69 309 ALA A N 1
ATOM 2455 C CA . ALA A 1 309 ? -28.526 -3.447 7.099 1.00 88.69 309 ALA A CA 1
ATOM 2456 C C . ALA A 1 309 ? -28.971 -3.014 8.504 1.00 88.69 309 ALA A C 1
ATOM 2458 O O . ALA A 1 309 ? -29.802 -3.695 9.104 1.00 88.69 309 ALA A O 1
ATOM 2459 N N . LEU A 1 310 ? -28.450 -1.894 9.011 1.00 86.12 310 LEU A N 1
ATOM 2460 C CA . LEU A 1 310 ? -28.872 -1.297 10.278 1.00 86.12 310 LEU A CA 1
ATOM 2461 C C . LEU A 1 310 ? -30.341 -0.877 10.229 1.00 86.12 310 LEU A C 1
ATOM 2463 O O . LEU A 1 310 ? -31.102 -1.308 11.093 1.00 86.12 310 LEU A O 1
ATOM 2467 N N . ASP A 1 311 ? -30.753 -0.139 9.199 1.00 86.69 311 ASP A N 1
ATOM 2468 C CA . ASP A 1 311 ? -32.144 0.297 9.024 1.00 86.69 311 ASP A CA 1
ATOM 2469 C C . ASP A 1 311 ? -33.094 -0.908 8.963 1.00 86.69 311 ASP A C 1
ATOM 2471 O O . ASP A 1 311 ? -34.121 -0.954 9.643 1.00 86.69 311 ASP A O 1
ATOM 2475 N N . ALA A 1 312 ? -32.715 -1.950 8.215 1.00 87.19 312 ALA A N 1
ATOM 2476 C CA . ALA A 1 312 ? -33.498 -3.177 8.110 1.00 87.19 312 ALA A CA 1
ATOM 2477 C C . ALA A 1 312 ? -33.590 -3.953 9.436 1.00 87.19 312 ALA A C 1
ATOM 2479 O O . ALA A 1 312 ? -34.602 -4.614 9.684 1.00 87.19 312 ALA A O 1
ATOM 2480 N N . LEU A 1 313 ? -32.541 -3.926 10.265 1.00 85.19 313 LEU A N 1
ATOM 2481 C CA . LEU A 1 313 ? -32.529 -4.566 11.583 1.00 85.19 313 LEU A CA 1
ATOM 2482 C C . LEU A 1 313 ? -33.321 -3.760 12.616 1.00 85.19 313 LEU A C 1
ATOM 2484 O O . LEU A 1 313 ? -33.984 -4.357 13.454 1.00 85.19 313 LEU A O 1
ATOM 2488 N N . GLN A 1 314 ? -33.295 -2.429 12.544 1.00 79.88 314 GLN A N 1
ATOM 2489 C CA . GLN A 1 314 ? -34.104 -1.561 13.402 1.00 79.88 314 GLN A CA 1
ATOM 2490 C C . GLN A 1 314 ? -35.598 -1.642 13.061 1.00 79.88 314 GLN A C 1
ATOM 2492 O O . GLN A 1 314 ? -36.434 -1.615 13.961 1.00 79.88 314 GLN A O 1
ATOM 2497 N N . ALA A 1 315 ? -35.941 -1.790 11.777 1.00 80.56 315 ALA A N 1
ATOM 2498 C CA . ALA A 1 315 ? -37.322 -1.972 11.329 1.00 80.56 315 ALA A CA 1
ATOM 2499 C C . ALA A 1 315 ? -37.919 -3.327 11.755 1.00 80.56 315 ALA A C 1
ATOM 2501 O O . ALA A 1 315 ? -39.134 -3.450 11.929 1.00 80.56 315 ALA A O 1
ATOM 2502 N N . GLN A 1 316 ? -37.081 -4.351 11.946 1.00 78.50 316 GLN A N 1
ATOM 2503 C CA . GLN A 1 316 ? -37.506 -5.642 12.482 1.00 78.50 316 GLN A CA 1
ATOM 2504 C C . GLN A 1 316 ? -37.748 -5.503 13.989 1.00 78.50 316 GLN A C 1
ATOM 2506 O O . GLN A 1 316 ? -36.841 -5.552 14.808 1.00 78.50 316 GLN A O 1
ATOM 2511 N N . THR A 1 317 ? -39.017 -5.348 14.355 1.00 53.19 317 THR A N 1
ATOM 2512 C CA . THR A 1 317 ? -39.528 -5.013 15.697 1.00 53.19 317 THR A CA 1
ATOM 2513 C C . THR A 1 317 ? -39.281 -6.088 16.769 1.00 53.19 317 THR A C 1
ATOM 2515 O O . THR A 1 317 ? -39.703 -5.939 17.916 1.00 53.19 317 THR A O 1
ATOM 2518 N N . HIS A 1 318 ? -38.610 -7.188 16.425 1.00 57.22 318 HIS A N 1
ATOM 2519 C CA . HIS A 1 318 ? -38.274 -8.254 17.358 1.00 57.22 318 HIS A CA 1
ATOM 2520 C C . HIS A 1 318 ? -36.885 -8.023 17.946 1.00 57.22 318 HIS A C 1
ATOM 2522 O O . HIS A 1 318 ? -35.928 -7.764 17.228 1.00 57.22 318 HIS A O 1
ATOM 2528 N N . ALA A 1 319 ? -36.794 -8.139 19.271 1.00 54.09 319 ALA A N 1
ATOM 2529 C CA . ALA A 1 319 ? -35.628 -7.858 20.104 1.00 54.09 319 ALA A CA 1
ATOM 2530 C C . ALA A 1 319 ? -34.433 -8.810 19.872 1.00 54.09 319 ALA A C 1
ATOM 2532 O O . ALA A 1 319 ? -33.935 -9.440 20.806 1.00 54.09 319 ALA A O 1
ATOM 2533 N N . SER A 1 320 ? -33.945 -8.935 18.637 1.00 65.00 320 SER A N 1
ATOM 2534 C CA . SER A 1 320 ? -32.634 -9.515 18.383 1.00 65.00 320 SER A CA 1
ATOM 2535 C C . SER A 1 320 ? -31.573 -8.555 18.912 1.00 65.00 320 SER A C 1
ATOM 2537 O O . SER A 1 320 ? -31.565 -7.369 18.576 1.00 65.00 320 SER A O 1
ATOM 2539 N N . ILE A 1 321 ? -30.687 -9.065 19.765 1.00 73.06 321 ILE A N 1
ATOM 2540 C CA . ILE A 1 321 ? -29.543 -8.313 20.285 1.00 73.06 321 ILE A CA 1
ATOM 2541 C C . ILE A 1 321 ? -28.711 -7.865 19.079 1.00 73.06 321 ILE A C 1
ATOM 2543 O O . ILE A 1 321 ? -28.231 -8.712 18.318 1.00 73.06 321 ILE A O 1
ATOM 2547 N N . LEU A 1 322 ? -28.547 -6.550 18.888 1.00 82.31 322 LEU A N 1
ATOM 2548 C CA . LEU A 1 322 ? -27.650 -6.057 17.853 1.00 82.31 322 LEU A CA 1
ATOM 2549 C C . LEU A 1 322 ? -26.244 -6.338 18.355 1.00 82.31 322 LEU A C 1
ATOM 2551 O O . LEU A 1 322 ? -25.815 -5.887 19.415 1.00 82.31 322 LEU A O 1
ATOM 2555 N N . THR A 1 323 ? -25.533 -7.146 17.592 1.00 85.56 323 THR A N 1
ATOM 2556 C CA . THR A 1 323 ? -24.107 -7.361 17.780 1.00 85.56 323 THR A CA 1
ATOM 2557 C C . THR A 1 323 ? -23.411 -6.959 16.499 1.00 85.56 323 THR A C 1
ATOM 2559 O O . THR A 1 323 ? -24.012 -6.962 15.419 1.00 85.56 323 THR A O 1
ATOM 2562 N N . GLN A 1 324 ? -22.124 -6.640 16.608 1.00 86.62 324 GLN A N 1
ATOM 2563 C CA . GLN A 1 324 ? -21.305 -6.334 15.443 1.00 86.62 324 GLN A CA 1
ATOM 2564 C C . GLN A 1 324 ? -21.392 -7.449 14.389 1.00 86.62 324 GLN A C 1
ATOM 2566 O O . GLN A 1 324 ? -21.584 -7.163 13.210 1.00 86.62 324 GLN A O 1
ATOM 2571 N N . ALA A 1 325 ? -21.348 -8.712 14.820 1.00 87.19 325 ALA A N 1
ATOM 2572 C CA . ALA A 1 325 ? -21.486 -9.869 13.944 1.00 87.19 325 ALA A CA 1
ATOM 2573 C C . ALA A 1 325 ? -22.825 -9.891 13.187 1.00 87.19 325 ALA A C 1
ATOM 2575 O O . ALA A 1 325 ? -22.834 -10.088 11.976 1.00 87.19 325 ALA A O 1
ATOM 2576 N N . VAL A 1 326 ? -23.954 -9.648 13.865 1.00 87.94 326 VAL A N 1
ATOM 2577 C CA . VAL A 1 326 ? -25.289 -9.655 13.234 1.00 87.94 326 VAL A CA 1
ATOM 2578 C C . VAL A 1 326 ? -25.404 -8.575 12.158 1.00 87.94 326 VAL A C 1
ATOM 2580 O O . VAL A 1 326 ? -25.886 -8.852 11.060 1.00 87.94 326 VAL A O 1
ATOM 2583 N N . ILE A 1 327 ? -24.918 -7.366 12.446 1.00 88.12 327 ILE A N 1
ATOM 2584 C CA . ILE A 1 327 ? -24.955 -6.238 11.508 1.00 88.12 327 ILE A CA 1
ATOM 2585 C C . ILE A 1 327 ? -24.068 -6.525 10.289 1.00 88.12 327 ILE A C 1
ATOM 2587 O O . ILE A 1 327 ? -24.526 -6.397 9.153 1.00 88.12 327 ILE A O 1
ATOM 2591 N N . CYS A 1 328 ? -22.824 -6.972 10.506 1.00 88.19 328 CYS A N 1
ATOM 2592 C CA . CYS A 1 328 ? -21.915 -7.321 9.414 1.00 88.19 328 CYS A CA 1
ATOM 2593 C C . CYS A 1 328 ? -22.489 -8.447 8.546 1.00 88.19 328 CYS A C 1
ATOM 2595 O O . CYS A 1 328 ? -22.542 -8.297 7.326 1.00 88.19 328 CYS A O 1
ATOM 2597 N N . ASN A 1 329 ? -22.995 -9.521 9.159 1.00 88.88 329 ASN A N 1
ATOM 2598 C CA . ASN A 1 329 ? -23.572 -10.654 8.435 1.00 88.88 329 ASN A CA 1
ATOM 2599 C C . ASN A 1 329 ? -24.785 -10.229 7.597 1.00 88.88 329 ASN A C 1
ATOM 2601 O O . ASN A 1 329 ? -24.914 -10.650 6.448 1.00 88.88 329 ASN A O 1
ATOM 2605 N N . LYS A 1 330 ? -25.651 -9.354 8.130 1.00 87.56 330 LYS A N 1
ATOM 2606 C CA . LYS A 1 330 ? -26.807 -8.821 7.393 1.00 87.56 330 LYS A CA 1
ATOM 2607 C C . LYS A 1 330 ? -26.391 -7.967 6.192 1.00 87.56 330 LYS A C 1
ATOM 2609 O O . LYS A 1 330 ? -27.050 -8.023 5.159 1.00 87.56 330 LYS A O 1
ATOM 2614 N N . ALA A 1 331 ? -25.286 -7.234 6.308 1.00 87.62 331 ALA A N 1
ATOM 2615 C CA . ALA A 1 331 ? -24.688 -6.464 5.218 1.00 87.62 331 ALA A CA 1
ATOM 2616 C C . ALA A 1 331 ? -23.876 -7.322 4.218 1.00 87.62 331 ALA A C 1
ATOM 2618 O O . ALA A 1 331 ? -23.357 -6.791 3.234 1.00 87.62 331 ALA A O 1
ATOM 2619 N N . GLY A 1 332 ? -23.762 -8.638 4.447 1.00 89.62 332 GLY A N 1
ATOM 2620 C CA . GLY A 1 332 ? -23.003 -9.564 3.599 1.00 89.62 332 GLY A CA 1
ATOM 2621 C C . GLY A 1 332 ? -21.494 -9.576 3.871 1.00 89.62 332 GLY A C 1
ATOM 2622 O O . GLY A 1 332 ? -20.714 -9.968 3.004 1.00 89.62 332 GLY A O 1
ATOM 2623 N N . PHE A 1 333 ? -21.069 -9.138 5.056 1.00 89.19 333 PHE A N 1
ATOM 2624 C CA . PHE A 1 333 ? -19.672 -9.095 5.483 1.00 89.19 333 PHE A CA 1
ATOM 2625 C C . PHE A 1 333 ? -19.420 -10.020 6.676 1.00 89.19 333 PHE A C 1
ATOM 2627 O O . PHE A 1 333 ? -20.303 -10.271 7.487 1.00 89.19 333 PHE A O 1
ATOM 2634 N N . ASN A 1 334 ? -18.177 -10.478 6.830 1.00 87.69 334 ASN A N 1
ATOM 2635 C CA . ASN A 1 334 ? -17.751 -11.159 8.052 1.00 87.69 334 ASN A CA 1
ATOM 2636 C C . ASN A 1 334 ? -17.554 -10.138 9.193 1.00 87.69 334 ASN A C 1
ATOM 2638 O O . ASN A 1 334 ? -17.230 -8.979 8.936 1.00 87.69 334 ASN A O 1
ATOM 2642 N N . GLU A 1 335 ? -17.665 -10.561 10.453 1.00 82.56 335 GLU A N 1
ATOM 2643 C CA . GLU A 1 335 ? -17.473 -9.708 11.640 1.00 82.56 335 GLU A CA 1
ATOM 2644 C C . GLU A 1 335 ? -16.107 -8.993 11.642 1.00 82.56 335 GLU A C 1
ATOM 2646 O O . GLU A 1 335 ? -15.972 -7.846 12.084 1.00 82.56 335 GLU A O 1
ATOM 2651 N N . SER A 1 336 ? -15.083 -9.651 11.088 1.00 84.69 336 SER A N 1
ATOM 2652 C CA . SER A 1 336 ? -13.729 -9.111 10.951 1.00 84.69 336 SER A CA 1
ATOM 2653 C C . SER A 1 336 ? -13.622 -7.928 9.981 1.00 84.69 336 SER A C 1
ATOM 2655 O O . SER A 1 336 ? -12.605 -7.231 10.000 1.00 84.69 336 SER A O 1
ATOM 2657 N N . ALA A 1 337 ? -14.645 -7.647 9.165 1.00 82.88 337 ALA A N 1
ATOM 2658 C CA . ALA A 1 337 ? -14.648 -6.515 8.239 1.00 82.88 337 ALA A CA 1
ATOM 2659 C C . ALA A 1 337 ? -14.484 -5.179 8.979 1.00 82.88 337 ALA A C 1
ATOM 2661 O O . ALA A 1 337 ? -13.654 -4.358 8.598 1.00 82.88 337 ALA A O 1
ATOM 2662 N N . ALA A 1 338 ? -15.167 -5.000 10.109 1.00 79.88 338 ALA A N 1
ATOM 2663 C CA . ALA A 1 338 ? -15.057 -3.784 10.914 1.00 79.88 338 ALA A CA 1
ATOM 2664 C C . ALA A 1 338 ? -13.694 -3.621 11.626 1.00 79.88 338 ALA A C 1
ATOM 2666 O O . ALA A 1 338 ? -13.403 -2.542 12.138 1.00 79.88 338 ALA A O 1
ATOM 2667 N N . ARG A 1 339 ? -12.816 -4.641 11.624 1.00 82.62 339 ARG A N 1
ATOM 2668 C CA . ARG A 1 339 ? -11.410 -4.472 12.051 1.00 82.62 339 ARG A CA 1
ATOM 2669 C C . ARG A 1 339 ? -10.563 -3.772 10.992 1.00 82.62 339 ARG A C 1
ATOM 2671 O O . ARG A 1 339 ? -9.653 -3.032 11.339 1.00 82.62 339 ARG A O 1
ATOM 2678 N N . HIS A 1 340 ? -10.859 -4.018 9.719 1.00 82.62 340 HIS A N 1
ATOM 2679 C CA . HIS A 1 340 ? -10.105 -3.484 8.583 1.00 82.62 340 HIS A CA 1
ATOM 2680 C C . HIS A 1 340 ? -10.705 -2.175 8.047 1.00 82.62 340 HIS A C 1
ATOM 2682 O O . HIS A 1 340 ? -10.054 -1.468 7.284 1.00 82.62 340 HIS A O 1
ATOM 2688 N N . HIS A 1 341 ? -11.928 -1.848 8.474 1.00 86.25 341 HIS A N 1
ATOM 2689 C CA . HIS A 1 341 ? -12.695 -0.681 8.051 1.00 86.25 341 HIS A CA 1
ATOM 2690 C C . HIS A 1 341 ? -13.169 0.119 9.277 1.00 86.25 341 HIS A C 1
ATOM 2692 O O . HIS A 1 341 ? -14.267 -0.133 9.788 1.00 86.25 341 HIS A O 1
ATOM 2698 N N . PRO A 1 342 ? -12.354 1.064 9.787 1.00 86.69 342 PRO A N 1
ATOM 2699 C CA . PRO A 1 342 ? -12.669 1.810 11.006 1.00 86.69 342 PRO A CA 1
ATOM 2700 C C . PRO A 1 342 ? -13.947 2.649 10.881 1.00 86.69 342 PRO A C 1
ATOM 2702 O O . PRO A 1 342 ? -14.659 2.816 11.867 1.00 86.69 342 PRO A O 1
ATOM 2705 N N . GLU A 1 343 ? -14.282 3.113 9.674 1.00 88.44 343 GLU A N 1
ATOM 2706 C CA . GLU A 1 343 ? -15.548 3.788 9.369 1.00 88.44 343 GLU A CA 1
ATOM 2707 C C . GLU A 1 343 ? -16.785 2.952 9.733 1.00 88.44 343 GLU A C 1
ATOM 2709 O O . GLU A 1 343 ? -17.746 3.492 10.278 1.00 88.44 343 GLU A O 1
ATOM 2714 N N . LEU A 1 344 ? -16.749 1.632 9.509 1.00 88.50 344 LEU A N 1
ATOM 2715 C CA . LEU A 1 344 ? -17.871 0.750 9.841 1.00 88.50 344 LEU A CA 1
ATOM 2716 C C . LEU A 1 344 ? -18.031 0.643 11.356 1.00 88.50 344 LEU A C 1
ATOM 2718 O O . LEU A 1 344 ? -19.137 0.725 11.882 1.00 88.50 344 LEU A O 1
ATOM 2722 N N . LYS A 1 345 ? -16.910 0.526 12.076 1.00 87.00 345 LYS A N 1
ATOM 2723 C CA . LYS A 1 345 ? -16.920 0.514 13.540 1.00 87.00 345 LYS A CA 1
ATOM 2724 C C . LYS A 1 345 ? -17.466 1.830 14.097 1.00 87.00 345 LYS A C 1
ATOM 2726 O O . LYS A 1 345 ? -18.312 1.796 14.984 1.00 87.00 345 LYS A O 1
ATOM 2731 N N . ALA A 1 346 ? -17.022 2.969 13.567 1.00 87.69 346 ALA A N 1
ATOM 2732 C CA . ALA A 1 346 ? -17.482 4.288 14.001 1.00 87.69 346 ALA A CA 1
ATOM 2733 C C . ALA A 1 346 ? -18.995 4.476 13.799 1.00 87.69 346 ALA A C 1
ATOM 2735 O O . ALA A 1 346 ? -19.652 5.069 14.648 1.00 87.69 346 ALA A O 1
ATOM 2736 N N . MET A 1 347 ? -19.552 3.918 12.721 1.00 86.38 347 MET A N 1
ATOM 2737 C CA . MET A 1 347 ? -20.993 3.924 12.463 1.00 86.38 347 MET A CA 1
ATOM 2738 C C . MET A 1 347 ? -21.778 3.036 13.439 1.00 86.38 347 MET A C 1
ATOM 2740 O O . MET A 1 347 ? -22.846 3.416 13.910 1.00 86.38 347 MET A O 1
ATOM 2744 N N . MET A 1 348 ? -21.266 1.844 13.745 1.00 87.81 348 MET A N 1
ATOM 2745 C CA . MET A 1 348 ? -22.003 0.842 14.520 1.00 87.81 348 MET A CA 1
ATOM 2746 C C . MET A 1 348 ? -21.922 1.066 16.036 1.00 87.81 348 MET A C 1
ATOM 2748 O O . MET A 1 348 ? -22.886 0.787 16.745 1.00 87.81 348 MET A O 1
ATOM 2752 N N . MET A 1 349 ? -20.786 1.553 16.544 1.00 88.19 349 MET A N 1
ATOM 2753 C CA . MET A 1 349 ? -20.521 1.663 17.986 1.00 88.19 349 MET A CA 1
ATOM 2754 C C . MET A 1 349 ? -21.557 2.501 18.755 1.00 88.19 349 MET A C 1
ATOM 2756 O O . MET A 1 349 ? -22.073 1.979 19.741 1.00 88.19 349 MET A O 1
ATOM 2760 N N . PRO A 1 350 ? -21.946 3.718 18.319 1.00 88.44 350 PRO A N 1
ATOM 2761 C CA . PRO A 1 350 ? -22.918 4.528 19.058 1.00 88.44 350 PRO A CA 1
ATOM 2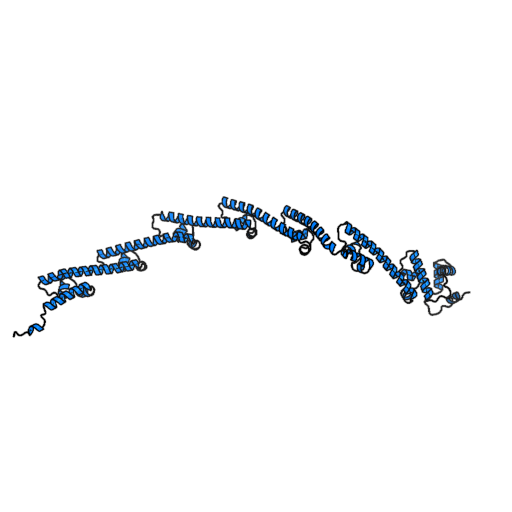762 C C . PRO A 1 350 ? -24.273 3.829 19.215 1.00 88.44 350 PRO A C 1
ATOM 2764 O O . PRO A 1 350 ? -24.904 3.901 20.266 1.00 88.44 350 PRO A O 1
ATOM 2767 N N . LEU A 1 351 ? -24.709 3.108 18.177 1.00 84.50 351 LEU A N 1
ATOM 2768 C CA . LEU A 1 351 ? -25.966 2.360 18.191 1.00 84.50 351 LEU A CA 1
ATOM 2769 C C . LEU A 1 351 ? -25.894 1.145 19.123 1.00 84.50 351 LEU A C 1
ATOM 2771 O O . LEU A 1 351 ? -26.834 0.887 19.875 1.00 84.50 351 LEU A O 1
ATOM 2775 N N . LEU A 1 352 ? -24.777 0.413 19.097 1.00 86.56 352 LEU A N 1
ATOM 2776 C CA . LEU A 1 352 ? -24.545 -0.723 19.991 1.00 86.56 352 LEU A CA 1
ATOM 2777 C C . LEU A 1 352 ? -24.488 -0.274 21.458 1.00 86.56 352 LEU A C 1
ATOM 2779 O O . LEU A 1 352 ? -25.111 -0.901 22.314 1.00 86.56 352 LEU A O 1
ATOM 2783 N N . GLU A 1 353 ? -23.794 0.827 21.746 1.00 88.56 353 GLU A N 1
ATOM 2784 C CA . GLU A 1 353 ? -23.709 1.418 23.086 1.00 88.56 353 GLU A CA 1
ATOM 2785 C C . GLU A 1 353 ? -25.077 1.900 23.579 1.00 88.56 353 GLU A C 1
ATOM 2787 O O . GLU A 1 353 ? -25.462 1.596 24.709 1.00 88.56 353 GLU A O 1
ATOM 2792 N N . ALA A 1 354 ? -25.853 2.572 22.723 1.00 86.00 354 ALA A N 1
ATOM 2793 C CA . ALA A 1 354 ? -27.211 2.999 23.051 1.00 86.00 354 ALA A CA 1
ATOM 2794 C C . ALA A 1 354 ? -28.127 1.804 23.366 1.00 86.00 354 ALA A C 1
ATOM 2796 O O . ALA A 1 354 ? -28.850 1.824 24.366 1.00 86.00 354 ALA A O 1
ATOM 2797 N N . GLN A 1 355 ? -28.061 0.726 22.574 1.00 84.62 355 GLN A N 1
ATOM 2798 C CA . GLN A 1 355 ? -28.856 -0.475 22.835 1.00 84.62 355 GLN A CA 1
ATOM 2799 C C . GLN A 1 355 ? -28.435 -1.160 24.145 1.00 84.62 355 GLN A C 1
ATOM 2801 O O . GLN A 1 355 ? -29.291 -1.570 24.932 1.00 84.62 355 GLN A O 1
ATOM 2806 N N . GLN A 1 356 ? -27.131 -1.270 24.410 1.00 84.75 356 GLN A N 1
ATOM 2807 C CA . GLN A 1 356 ? -26.621 -1.827 25.665 1.00 84.75 356 GLN A CA 1
ATOM 2808 C C . GLN A 1 356 ? -27.052 -0.987 26.874 1.00 84.75 356 GLN A C 1
ATOM 2810 O O . GLN A 1 356 ? -27.475 -1.546 27.890 1.00 84.75 356 GLN A O 1
ATOM 2815 N N . ALA A 1 357 ? -27.007 0.343 26.764 1.00 86.94 357 ALA A N 1
ATOM 2816 C CA . ALA A 1 357 ? -27.484 1.254 27.800 1.00 86.94 357 ALA A CA 1
ATOM 2817 C C . ALA A 1 357 ? -28.988 1.069 28.065 1.00 86.94 357 ALA A C 1
ATOM 2819 O O . ALA A 1 357 ? -29.399 0.945 29.220 1.00 86.94 357 ALA A O 1
ATOM 2820 N N . GLN A 1 358 ? -29.800 0.944 27.011 1.00 85.75 358 GLN A N 1
ATOM 2821 C CA . GLN A 1 358 ? -31.235 0.685 27.135 1.00 85.75 358 GLN A CA 1
ATOM 2822 C C . GLN A 1 358 ? -31.519 -0.663 27.820 1.00 85.75 358 GLN A C 1
ATOM 2824 O O . GLN A 1 358 ? -32.351 -0.735 28.725 1.00 85.75 358 GLN A O 1
ATOM 2829 N N . GLN A 1 359 ? -30.805 -1.732 27.450 1.00 85.44 359 GLN A N 1
ATOM 2830 C CA . GLN A 1 359 ? -30.936 -3.043 28.100 1.00 85.44 359 GLN A CA 1
ATOM 2831 C C . GLN A 1 359 ? -30.537 -2.994 29.582 1.00 85.44 359 GLN A C 1
ATOM 2833 O O . GLN A 1 359 ? -31.213 -3.583 30.429 1.00 85.44 359 GLN A O 1
ATOM 2838 N N . ARG A 1 360 ? -29.465 -2.264 29.914 1.00 89.12 360 ARG A N 1
ATOM 2839 C CA . ARG A 1 360 ? -29.032 -2.035 31.301 1.00 89.12 360 ARG A CA 1
ATOM 2840 C C . ARG A 1 360 ? -30.103 -1.297 32.103 1.00 89.12 360 ARG A C 1
ATOM 2842 O O . ARG A 1 360 ? -30.395 -1.693 33.230 1.00 89.12 360 ARG A O 1
ATOM 2849 N N . GLN A 1 361 ? -30.733 -0.281 31.518 1.00 89.69 361 GLN A N 1
ATOM 2850 C CA . GLN A 1 361 ? -31.813 0.465 32.161 1.00 89.69 361 GLN A CA 1
ATOM 2851 C C . GLN A 1 361 ? -33.061 -0.401 32.385 1.00 89.69 361 GLN A C 1
ATOM 2853 O O . GLN A 1 361 ? -33.628 -0.386 33.477 1.00 89.69 361 GLN A O 1
ATOM 2858 N N . GLN A 1 362 ? -33.447 -1.223 31.405 1.00 89.62 362 GLN A N 1
ATOM 2859 C CA . GLN A 1 362 ? -34.538 -2.193 31.565 1.00 89.62 362 GLN A CA 1
ATOM 2860 C C . GLN A 1 362 ? -34.240 -3.212 32.672 1.00 89.62 362 GLN A C 1
ATOM 2862 O O . GLN A 1 362 ? -35.124 -3.567 33.452 1.00 89.62 362 GLN A O 1
ATOM 2867 N N . LEU A 1 363 ? -32.990 -3.674 32.781 1.00 91.94 363 LEU A N 1
ATOM 2868 C CA . LEU A 1 363 ? -32.581 -4.578 33.854 1.00 91.94 363 LEU A CA 1
ATOM 2869 C C . LEU A 1 363 ? -32.688 -3.907 35.232 1.00 91.94 363 LEU A C 1
ATOM 2871 O O . LEU A 1 363 ? -33.222 -4.515 36.159 1.00 91.94 363 LEU A O 1
ATOM 2875 N N . LEU A 1 364 ? -32.242 -2.654 35.363 1.00 93.50 364 LEU A N 1
ATOM 2876 C CA . LEU A 1 364 ? -32.407 -1.871 36.592 1.00 93.50 364 LEU A CA 1
ATOM 2877 C C . LEU A 1 364 ? -33.880 -1.678 36.960 1.00 93.50 364 LEU A C 1
ATOM 2879 O O . LEU A 1 364 ? -34.238 -1.803 38.130 1.00 93.50 364 LEU A O 1
ATOM 2883 N N . GLN A 1 365 ? -34.742 -1.423 35.975 1.00 93.25 365 GLN A N 1
ATOM 2884 C CA . GLN A 1 365 ? -36.179 -1.300 36.199 1.00 93.25 365 GLN A CA 1
ATOM 2885 C C . GLN A 1 365 ? -36.777 -2.605 36.740 1.00 93.25 365 GLN A C 1
ATOM 2887 O O . GLN A 1 365 ? -37.447 -2.588 37.771 1.00 93.25 365 GLN A O 1
ATOM 2892 N N . ARG A 1 366 ? -36.437 -3.751 36.142 1.00 93.75 366 ARG A N 1
ATOM 2893 C CA . ARG A 1 366 ? -36.868 -5.068 36.643 1.00 93.75 366 ARG A CA 1
ATOM 2894 C C . ARG A 1 366 ? -36.343 -5.367 38.048 1.00 93.75 366 ARG A C 1
ATOM 2896 O O . ARG A 1 366 ? -37.036 -5.984 38.853 1.00 93.75 366 ARG A O 1
ATOM 2903 N N . VAL A 1 367 ? -35.126 -4.925 38.370 1.00 95.31 367 VAL A N 1
ATOM 2904 C CA . VAL A 1 367 ? -34.580 -5.015 39.734 1.00 95.31 367 VAL A CA 1
ATOM 2905 C C . VAL A 1 367 ? -35.383 -4.145 40.703 1.00 95.31 367 VAL A C 1
ATOM 2907 O O . VAL A 1 367 ? -35.689 -4.602 41.803 1.00 95.31 367 VAL A O 1
ATOM 2910 N N . ASN A 1 368 ? -35.753 -2.923 40.312 1.00 94.44 368 ASN A N 1
ATOM 2911 C CA . ASN A 1 368 ? -36.586 -2.040 41.132 1.00 94.44 368 ASN A CA 1
ATOM 2912 C C . ASN A 1 368 ? -37.956 -2.664 41.417 1.00 94.44 368 ASN A C 1
ATOM 2914 O O . ASN A 1 368 ? -38.397 -2.657 42.566 1.00 94.44 368 ASN A O 1
ATOM 2918 N N . GLU A 1 369 ? -38.587 -3.252 40.402 1.00 94.75 369 GLU A N 1
ATOM 2919 C CA . GLU A 1 369 ? -39.842 -3.994 40.539 1.00 94.75 369 GLU A CA 1
ATOM 2920 C C . GLU A 1 369 ? -39.677 -5.177 41.502 1.00 94.75 369 GLU A C 1
ATOM 2922 O O . GLU A 1 369 ? -40.433 -5.293 42.464 1.00 94.75 369 GLU A O 1
ATOM 2927 N N . ALA A 1 370 ? -38.628 -5.991 41.339 1.00 95.62 370 ALA A N 1
ATOM 2928 C CA . ALA A 1 370 ? -38.348 -7.113 42.234 1.00 95.62 370 ALA A CA 1
ATOM 2929 C C . ALA A 1 370 ? -38.123 -6.672 43.692 1.00 95.62 370 ALA A C 1
ATOM 2931 O O . ALA A 1 370 ? -38.607 -7.316 44.625 1.00 95.62 370 ALA A O 1
ATOM 2932 N N . VAL A 1 371 ? -37.412 -5.562 43.912 1.00 94.38 371 VAL A N 1
ATOM 2933 C CA . VAL A 1 371 ? -37.228 -4.971 45.246 1.00 94.38 371 VAL A CA 1
ATOM 2934 C C . VAL A 1 371 ? -38.566 -4.517 45.832 1.00 94.38 371 VAL A C 1
ATOM 2936 O O . VAL A 1 371 ? -38.837 -4.798 47.001 1.00 94.38 371 VAL A O 1
ATOM 2939 N N . ALA A 1 372 ? -39.410 -3.854 45.038 1.00 92.31 372 ALA A N 1
ATOM 2940 C CA . ALA A 1 372 ? -40.739 -3.431 45.468 1.00 92.31 372 ALA A CA 1
ATOM 2941 C C . ALA A 1 372 ? -41.609 -4.638 45.852 1.00 92.31 372 ALA A C 1
ATOM 2943 O O . ALA A 1 372 ? -42.200 -4.639 46.932 1.00 92.31 372 ALA A O 1
ATOM 2944 N N . THR A 1 373 ? -41.602 -5.704 45.047 1.00 94.00 373 THR A N 1
ATOM 2945 C CA . THR A 1 373 ? -42.315 -6.953 45.346 1.00 94.00 373 THR A CA 1
ATOM 2946 C C . THR A 1 373 ? -41.823 -7.600 46.641 1.00 94.00 373 THR A C 1
ATOM 2948 O O . THR A 1 373 ? -42.636 -8.013 47.467 1.00 94.00 373 THR A O 1
ATOM 2951 N N . LEU A 1 374 ? -40.507 -7.665 46.876 1.00 93.38 374 LEU A N 1
ATOM 2952 C CA . LEU A 1 374 ? -39.964 -8.201 48.133 1.00 93.38 374 LEU A CA 1
ATOM 2953 C C . LEU A 1 374 ? -40.389 -7.362 49.337 1.00 93.38 374 LEU A C 1
ATOM 2955 O O . LEU A 1 374 ? -40.729 -7.924 50.379 1.00 93.38 374 LEU A O 1
ATOM 2959 N N . ASN A 1 375 ? -40.402 -6.037 49.188 1.00 89.75 375 ASN A N 1
ATOM 2960 C CA . ASN A 1 375 ? -40.845 -5.138 50.242 1.00 89.75 375 ASN A CA 1
ATOM 2961 C C . ASN A 1 375 ? -42.331 -5.313 50.564 1.00 89.75 375 ASN A C 1
ATOM 2963 O O . ASN A 1 375 ? -42.655 -5.469 51.741 1.00 89.75 375 ASN A O 1
ATOM 2967 N N . GLN A 1 376 ? -43.191 -5.369 49.542 1.00 89.50 376 GLN A N 1
ATOM 2968 C CA . GLN A 1 376 ? -44.631 -5.620 49.680 1.00 89.50 376 GLN A CA 1
ATOM 2969 C C . GLN A 1 376 ? -44.923 -6.978 50.330 1.00 89.50 376 GLN A C 1
ATOM 2971 O O . GLN A 1 376 ? -45.782 -7.077 51.196 1.00 89.50 376 GLN A O 1
ATOM 2976 N N . GLN A 1 377 ? -44.169 -8.021 49.970 1.00 89.94 377 GLN A N 1
ATOM 2977 C CA . GLN A 1 377 ? -44.305 -9.359 50.561 1.00 89.94 377 GLN A CA 1
ATOM 2978 C C . GLN A 1 377 ? -43.684 -9.478 51.965 1.00 89.94 377 GLN A C 1
ATOM 2980 O O . GLN A 1 377 ? -43.666 -10.569 52.533 1.00 89.94 377 GLN A O 1
ATOM 2985 N N . GLY A 1 378 ? -43.093 -8.408 52.507 1.00 83.69 378 GLY A N 1
ATOM 2986 C CA . GLY A 1 378 ? -42.404 -8.439 53.798 1.00 83.69 378 GLY A CA 1
ATOM 2987 C C . GLY A 1 378 ? -41.127 -9.294 53.821 1.00 83.69 378 GLY A C 1
ATOM 2988 O O . GLY A 1 378 ? -40.571 -9.539 54.891 1.00 83.69 378 GLY A O 1
ATOM 2989 N N . LYS A 1 379 ? -40.627 -9.740 52.662 1.00 88.25 379 LYS A N 1
ATOM 2990 C CA . LYS A 1 379 ? -39.446 -10.607 52.550 1.00 88.25 379 LYS A CA 1
ATOM 2991 C C . LYS A 1 379 ? -38.150 -9.798 52.633 1.00 88.25 379 LYS A C 1
ATOM 2993 O O . LYS A 1 379 ? -38.085 -8.617 52.298 1.00 88.25 379 LYS A O 1
ATOM 2998 N N . LYS A 1 380 ? -37.065 -10.453 53.060 1.00 87.69 380 LYS A N 1
ATOM 2999 C CA . LYS A 1 380 ? -35.736 -9.829 53.150 1.00 87.69 380 LYS A CA 1
ATOM 3000 C C . LYS A 1 380 ? -35.210 -9.472 51.756 1.00 87.69 380 LYS A C 1
ATOM 3002 O O . LYS A 1 380 ? -34.913 -10.358 50.954 1.00 87.69 380 LYS A O 1
ATOM 3007 N N . VAL A 1 381 ? -34.988 -8.180 51.512 1.00 92.81 381 VAL A N 1
ATOM 3008 C CA . VAL A 1 381 ? -34.337 -7.701 50.285 1.00 92.81 381 VAL A CA 1
ATOM 3009 C C . VAL A 1 381 ? -32.896 -8.207 50.249 1.00 92.81 381 VAL A C 1
ATOM 3011 O O . VAL A 1 381 ? -32.060 -7.879 51.097 1.00 92.81 381 VAL A O 1
ATOM 3014 N N . SER A 1 382 ? -32.580 -9.067 49.285 1.00 92.69 382 SER A N 1
ATOM 3015 C CA . SER A 1 382 ? -31.239 -9.620 49.134 1.00 92.69 382 SER A CA 1
ATOM 3016 C C . SER A 1 382 ? -30.898 -9.915 47.685 1.00 92.69 382 SER A C 1
ATOM 3018 O O . SER A 1 382 ? -31.792 -10.233 46.914 1.00 92.69 382 SER A O 1
ATOM 3020 N N . MET A 1 383 ? -29.610 -9.847 47.326 1.00 92.75 383 MET A N 1
ATOM 3021 C CA . MET A 1 383 ? -29.165 -10.189 45.968 1.00 92.75 383 MET A CA 1
ATOM 3022 C C . MET A 1 383 ? -29.674 -11.569 45.507 1.00 92.75 383 MET A C 1
ATOM 3024 O O . MET A 1 383 ? -30.212 -11.624 44.407 1.00 92.75 383 MET A O 1
ATOM 3028 N N . PRO A 1 384 ? -29.611 -12.651 46.320 1.00 94.56 384 PRO A N 1
ATOM 3029 C CA . PRO A 1 384 ? -30.227 -13.940 45.976 1.00 94.56 384 PRO A CA 1
ATOM 3030 C C . PRO A 1 384 ? -31.725 -13.858 45.673 1.00 94.56 384 PRO A C 1
ATOM 3032 O O . PRO A 1 384 ? -32.167 -14.370 44.650 1.00 94.56 384 PRO A O 1
ATOM 3035 N N . ALA A 1 385 ? -32.499 -13.170 46.515 1.00 93.00 385 ALA A N 1
ATOM 3036 C CA . ALA A 1 385 ? -33.943 -13.035 46.321 1.00 93.00 385 ALA A CA 1
ATOM 3037 C C . ALA A 1 385 ? -34.289 -12.195 45.076 1.00 93.00 385 ALA A C 1
ATOM 3039 O O . ALA A 1 385 ? -35.194 -12.540 44.322 1.00 93.00 385 ALA A O 1
ATOM 3040 N N . VAL A 1 386 ? -33.538 -11.118 44.827 1.00 94.31 386 VAL A N 1
ATOM 3041 C CA . VAL A 1 386 ? -33.688 -10.280 43.626 1.00 94.31 386 VAL A CA 1
ATOM 3042 C C . VAL A 1 386 ? -33.323 -11.073 42.369 1.00 94.31 386 VAL A C 1
ATOM 3044 O O . VAL A 1 386 ? -34.056 -11.027 41.391 1.00 94.31 386 VAL A O 1
ATOM 3047 N N . SER A 1 387 ? -32.242 -11.856 42.400 1.00 95.56 387 SER A N 1
ATOM 3048 C CA . SER A 1 387 ? -31.831 -12.742 41.300 1.00 95.56 387 SER A CA 1
ATOM 3049 C C . SER A 1 387 ? -32.913 -13.750 40.921 1.00 95.56 387 SER A C 1
ATOM 3051 O O . SER A 1 387 ? -33.208 -13.899 39.734 1.00 95.56 387 SER A O 1
ATOM 3053 N N . GLN A 1 388 ? -33.546 -14.380 41.915 1.00 93.31 388 GLN A N 1
ATOM 3054 C CA . GLN A 1 388 ? -34.651 -15.315 41.696 1.00 93.31 388 GLN A CA 1
ATOM 3055 C C . GLN A 1 388 ? -35.858 -14.643 41.028 1.00 93.31 388 GLN A C 1
ATOM 3057 O O . GLN A 1 388 ? -36.414 -15.205 40.091 1.00 93.31 388 GLN A O 1
ATOM 3062 N N . LEU A 1 389 ? -36.234 -13.436 41.463 1.00 92.88 389 LEU A N 1
ATOM 3063 C CA . LEU A 1 389 ? -37.373 -12.703 40.894 1.00 92.88 389 LEU A CA 1
ATOM 3064 C C . LEU A 1 389 ? -37.093 -12.124 39.501 1.00 92.88 389 LEU A C 1
ATOM 3066 O O . LEU A 1 389 ? -37.958 -12.146 38.633 1.00 92.88 389 LEU A O 1
ATOM 3070 N N . VAL A 1 390 ? -35.882 -11.615 39.268 1.00 92.25 390 VAL A N 1
ATOM 3071 C CA . VAL A 1 390 ? -35.482 -11.040 37.973 1.00 92.25 390 VAL A CA 1
ATOM 3072 C C . VAL A 1 390 ? -35.196 -12.138 36.938 1.00 92.25 390 VAL A C 1
ATOM 3074 O O . VAL A 1 390 ? -35.236 -11.874 35.736 1.00 92.25 390 VAL A O 1
ATOM 3077 N N . GLY A 1 391 ? -34.932 -13.375 37.375 1.00 91.00 391 GLY A N 1
ATOM 3078 C CA . GLY A 1 391 ? -34.638 -14.505 36.490 1.00 91.00 391 GLY A CA 1
ATOM 3079 C C . GLY A 1 391 ? -33.255 -14.409 35.836 1.00 91.00 391 GLY A C 1
ATOM 3080 O O . GLY A 1 391 ? -33.069 -14.823 34.694 1.00 91.00 391 GLY A O 1
ATOM 3081 N N . ARG A 1 392 ? -32.280 -13.816 36.535 1.00 91.19 392 ARG A N 1
ATOM 3082 C CA . ARG A 1 392 ? -30.881 -13.679 36.089 1.00 91.19 392 ARG A CA 1
ATOM 3083 C C . ARG A 1 392 ? -29.950 -14.270 37.133 1.00 91.19 392 ARG A C 1
ATOM 3085 O O . ARG A 1 392 ? -30.262 -14.230 38.320 1.00 91.19 392 ARG A O 1
ATOM 3092 N N . SER A 1 393 ? -28.805 -14.803 36.709 1.00 93.81 393 SER A N 1
ATOM 3093 C CA . SER A 1 393 ? -27.846 -15.404 37.637 1.00 93.81 393 SER A CA 1
ATOM 3094 C C . SER A 1 393 ? -27.272 -14.365 38.605 1.00 93.81 393 SER A C 1
ATOM 3096 O O . SER A 1 393 ? -27.140 -13.182 38.287 1.00 93.81 393 SER A O 1
ATOM 3098 N N . LEU A 1 394 ? -26.894 -14.820 39.801 1.00 92.00 394 LEU A N 1
ATOM 3099 C CA . LEU A 1 394 ? -26.284 -13.956 40.812 1.00 92.00 394 LEU A CA 1
ATOM 3100 C C . LEU A 1 394 ? -24.977 -13.319 40.344 1.00 92.00 394 LEU A C 1
ATOM 3102 O O . LEU A 1 394 ? -24.716 -12.170 40.687 1.00 92.00 394 LEU A O 1
ATOM 3106 N N . ALA A 1 395 ? -24.168 -14.067 39.589 1.00 91.62 395 ALA A N 1
ATOM 3107 C CA . ALA A 1 395 ? -22.926 -13.563 39.014 1.00 91.62 395 ALA A CA 1
ATOM 3108 C C . ALA A 1 395 ? -23.221 -12.422 38.031 1.00 91.62 395 ALA A C 1
ATOM 3110 O O . ALA A 1 395 ? -22.727 -11.320 38.230 1.00 91.62 395 ALA A O 1
ATOM 3111 N N . ASN A 1 396 ? -24.151 -12.639 37.092 1.00 92.00 396 ASN A N 1
ATOM 3112 C CA . ASN A 1 396 ? -24.521 -11.628 36.104 1.00 92.00 396 ASN A CA 1
ATOM 3113 C C . ASN A 1 396 ? -25.018 -10.328 36.747 1.00 92.00 396 ASN A C 1
ATOM 3115 O O . ASN A 1 396 ? -24.629 -9.253 36.317 1.00 92.00 396 ASN A O 1
ATOM 3119 N N . LEU A 1 397 ? -25.844 -10.395 37.797 1.00 91.56 397 LEU A N 1
ATOM 3120 C CA . LEU A 1 397 ? -26.311 -9.181 38.476 1.00 91.56 397 LEU A CA 1
ATOM 3121 C C . LEU A 1 397 ? -25.208 -8.454 39.260 1.00 91.56 397 LEU A C 1
ATOM 3123 O O . LEU A 1 397 ? -25.326 -7.252 39.484 1.00 91.56 397 LEU A O 1
ATOM 3127 N N . ARG A 1 398 ? -24.161 -9.161 39.702 1.00 92.25 398 ARG A N 1
ATOM 3128 C CA . ARG A 1 398 ? -23.021 -8.557 40.412 1.00 92.25 398 ARG A CA 1
ATOM 3129 C C . ARG A 1 398 ? -22.067 -7.819 39.483 1.00 92.25 398 ARG A C 1
ATOM 3131 O O . ARG A 1 398 ? -21.403 -6.901 39.952 1.00 92.25 398 ARG A O 1
ATOM 3138 N N . ASP A 1 399 ? -22.047 -8.174 38.203 1.00 92.06 399 ASP A N 1
ATOM 3139 C CA . ASP A 1 399 ? -21.234 -7.488 37.194 1.00 92.06 399 ASP A CA 1
ATOM 3140 C C . ASP A 1 399 ? -21.697 -6.034 36.966 1.00 92.06 399 ASP A C 1
ATOM 3142 O O . ASP A 1 399 ? -20.945 -5.211 36.448 1.00 92.06 399 ASP A O 1
ATOM 3146 N N . TYR A 1 400 ? -22.917 -5.685 37.398 1.00 91.19 400 TYR A N 1
ATOM 3147 C CA . TYR A 1 400 ? -23.467 -4.332 37.312 1.00 91.19 400 TYR A CA 1
ATOM 3148 C C . TYR A 1 400 ? -23.394 -3.610 38.672 1.00 91.19 400 TYR A C 1
ATOM 3150 O O . TYR A 1 400 ? -24.227 -3.865 39.551 1.00 91.19 400 TYR A O 1
ATOM 3158 N N . PRO A 1 401 ? -22.470 -2.648 38.862 1.00 91.19 401 PRO A N 1
ATOM 3159 C CA . PRO A 1 401 ? -22.285 -1.974 40.150 1.00 91.19 401 PRO A CA 1
ATOM 3160 C C . PRO A 1 401 ? -23.523 -1.180 40.592 1.00 91.19 401 PRO A C 1
ATOM 3162 O O . PRO A 1 401 ? -23.853 -1.163 41.775 1.00 91.19 401 PRO A O 1
ATOM 3165 N N . GLU A 1 402 ? -24.265 -0.593 39.649 1.00 93.12 402 GLU A N 1
ATOM 3166 C CA . GLU A 1 402 ? -25.520 0.124 39.927 1.00 93.12 402 GLU A CA 1
ATOM 3167 C C . GLU A 1 402 ? -26.597 -0.784 40.529 1.00 93.12 402 GLU A C 1
ATOM 3169 O O . GLU A 1 402 ? -27.323 -0.365 41.426 1.00 93.12 402 GLU A O 1
ATOM 3174 N N . ILE A 1 403 ? -26.690 -2.039 40.074 1.00 93.94 403 ILE A N 1
ATOM 3175 C CA . ILE A 1 403 ? -27.652 -3.014 40.607 1.00 93.94 403 ILE A CA 1
ATOM 3176 C C . ILE A 1 403 ? -27.275 -3.380 42.041 1.00 93.94 403 ILE A C 1
ATOM 3178 O O . ILE A 1 403 ? -28.131 -3.398 42.929 1.00 93.94 403 ILE A O 1
ATOM 3182 N N . VAL A 1 404 ? -25.989 -3.651 42.276 1.00 93.94 404 VAL A N 1
ATOM 3183 C CA . VAL A 1 404 ? -25.468 -3.976 43.609 1.00 93.94 404 VAL A CA 1
ATOM 3184 C C . VAL A 1 404 ? -25.750 -2.835 44.582 1.00 93.94 404 VAL A C 1
ATOM 3186 O O . VAL A 1 404 ? -26.282 -3.069 45.671 1.00 93.94 404 VAL A O 1
ATOM 3189 N N . GLU A 1 405 ? -25.453 -1.605 44.170 1.00 93.81 405 GLU A N 1
ATOM 3190 C CA . GLU A 1 405 ? -25.686 -0.415 44.978 1.00 93.81 405 GLU A CA 1
ATOM 3191 C C . GLU A 1 405 ? -27.178 -0.189 45.226 1.00 93.81 405 GLU A C 1
ATOM 3193 O O . GLU A 1 405 ? -27.590 0.034 46.364 1.00 93.81 405 GLU A O 1
ATOM 3198 N N . ARG A 1 406 ? -28.027 -0.365 44.208 1.00 94.38 406 ARG A N 1
ATOM 3199 C CA . ARG A 1 406 ? -29.478 -0.227 44.354 1.00 94.38 406 ARG A CA 1
ATOM 3200 C C . ARG A 1 406 ? -30.063 -1.203 45.375 1.00 94.38 406 ARG A C 1
ATOM 3202 O O . ARG A 1 406 ? -30.897 -0.804 46.192 1.00 94.38 406 ARG A O 1
ATOM 3209 N N . VAL A 1 407 ? -29.630 -2.466 45.357 1.00 93.81 407 VAL A N 1
ATOM 3210 C CA . VAL A 1 407 ? -30.072 -3.487 46.325 1.00 93.81 407 VAL A CA 1
ATOM 3211 C C . VAL A 1 407 ? -29.506 -3.212 47.720 1.00 93.81 407 VAL A C 1
ATOM 3213 O O . VAL A 1 407 ? -30.178 -3.479 48.719 1.00 93.81 407 VAL A O 1
ATOM 3216 N N . ARG A 1 408 ? -28.289 -2.662 47.815 1.00 94.06 408 ARG A N 1
ATOM 3217 C CA . ARG A 1 408 ? -27.709 -2.208 49.085 1.00 94.06 408 ARG A CA 1
ATOM 3218 C C . ARG A 1 408 ? -28.535 -1.072 49.690 1.00 94.06 408 ARG A C 1
ATOM 3220 O O . ARG A 1 408 ? -28.904 -1.184 50.856 1.00 94.06 408 ARG A O 1
ATOM 3227 N N . GLN A 1 409 ? -28.872 -0.052 48.902 1.00 92.44 409 GLN A N 1
ATOM 3228 C CA . GLN A 1 409 ? -29.711 1.069 49.334 1.00 92.44 409 GLN A CA 1
ATOM 3229 C C . GLN A 1 409 ? -31.096 0.592 49.768 1.00 92.44 409 GLN A C 1
ATOM 3231 O O . GLN A 1 409 ? -31.505 0.856 50.888 1.00 92.44 409 GLN A O 1
ATOM 3236 N N . ALA A 1 410 ? -31.743 -0.276 48.985 1.00 92.81 410 ALA A N 1
ATOM 3237 C CA . ALA A 1 410 ? -33.045 -0.839 49.350 1.00 92.81 410 ALA A CA 1
ATOM 3238 C C . ALA A 1 410 ? -33.061 -1.561 50.713 1.00 92.81 410 ALA A C 1
ATOM 3240 O O . ALA A 1 410 ? -34.086 -1.596 51.395 1.00 92.81 410 ALA A O 1
ATOM 3241 N N . ARG A 1 411 ? -31.939 -2.177 51.113 1.00 91.12 411 ARG A N 1
ATOM 3242 C CA . ARG A 1 411 ? -31.799 -2.800 52.439 1.00 91.12 411 ARG A CA 1
ATOM 3243 C C . ARG A 1 411 ? -31.697 -1.765 53.555 1.00 91.12 411 ARG A C 1
ATOM 3245 O O . ARG A 1 411 ? -32.211 -2.030 54.638 1.00 91.12 411 ARG A O 1
ATOM 3252 N N . LEU A 1 412 ? -31.010 -0.652 53.304 1.00 90.38 412 LEU A N 1
ATOM 3253 C CA . LEU A 1 412 ? -30.899 0.458 54.248 1.00 90.38 412 LEU A CA 1
ATOM 3254 C C . LEU A 1 412 ? -32.241 1.172 54.389 1.00 90.38 412 LEU A C 1
ATOM 3256 O O . LEU A 1 412 ? -32.744 1.237 55.502 1.00 90.38 412 LEU A O 1
ATOM 3260 N N . ASP A 1 413 ? -32.884 1.528 53.275 1.00 90.00 413 ASP A N 1
ATOM 3261 C CA . ASP A 1 413 ? -34.211 2.158 53.258 1.00 90.00 413 ASP A CA 1
ATOM 3262 C C . ASP A 1 413 ? -35.228 1.334 54.060 1.00 90.00 413 ASP A C 1
ATOM 3264 O O . ASP A 1 413 ? -35.983 1.856 54.877 1.00 90.00 413 ASP A O 1
ATOM 3268 N N . ARG A 1 414 ? -35.218 0.005 53.878 1.00 86.88 414 ARG A N 1
ATOM 3269 C CA . ARG A 1 414 ? -36.087 -0.905 54.635 1.00 86.88 414 ARG A CA 1
ATOM 3270 C C . ARG A 1 414 ? -35.758 -0.915 56.129 1.00 86.88 414 ARG A C 1
ATOM 3272 O O . ARG A 1 414 ? -36.671 -1.007 56.949 1.00 86.88 414 ARG A O 1
ATOM 3279 N N . ARG A 1 415 ? -34.473 -0.880 56.489 1.00 88.06 415 ARG A N 1
ATOM 3280 C CA . ARG A 1 415 ? -34.033 -0.837 57.889 1.00 88.06 415 ARG A CA 1
ATOM 3281 C C . ARG A 1 415 ? -34.483 0.465 58.549 1.00 88.06 415 ARG A C 1
ATOM 3283 O O . ARG A 1 415 ? -35.028 0.403 59.645 1.00 88.06 415 ARG A O 1
ATOM 3290 N N . ASP A 1 416 ? -34.308 1.591 57.868 1.00 88.62 416 ASP A N 1
ATOM 3291 C CA . ASP A 1 416 ? -34.684 2.917 58.359 1.00 88.62 416 ASP A CA 1
ATOM 3292 C C . ASP A 1 416 ? -36.208 3.068 58.474 1.00 88.62 416 ASP A C 1
ATOM 3294 O O . ASP A 1 416 ? -36.707 3.614 59.461 1.00 88.62 416 ASP A O 1
ATOM 3298 N N . ALA A 1 417 ? -36.968 2.519 57.519 1.00 87.69 417 ALA A N 1
ATOM 3299 C CA . ALA A 1 417 ? -38.428 2.458 57.592 1.00 87.69 417 ALA A CA 1
ATOM 3300 C C . ALA A 1 417 ? -38.909 1.629 58.796 1.00 87.69 417 ALA A C 1
ATOM 3302 O O . ALA A 1 417 ? -39.787 2.068 59.538 1.00 87.69 417 ALA A O 1
ATOM 3303 N N . TYR A 1 418 ? -38.304 0.461 59.036 1.00 88.88 418 TYR A N 1
ATOM 3304 C CA . TYR A 1 418 ? -38.635 -0.367 60.199 1.00 88.88 418 TYR A CA 1
ATOM 3305 C C . TYR A 1 418 ? -38.231 0.301 61.521 1.00 88.88 418 TYR A C 1
ATOM 3307 O O . TYR A 1 418 ? -38.981 0.263 62.489 1.00 88.88 418 TYR A O 1
ATOM 3315 N N . GLU A 1 419 ? -37.072 0.962 61.569 1.00 92.62 419 GLU A N 1
ATOM 3316 C CA . GLU A 1 419 ? -36.649 1.738 62.739 1.00 92.62 419 GLU A CA 1
ATOM 3317 C C . GLU A 1 419 ? -37.602 2.903 63.032 1.00 92.62 419 GLU A C 1
ATOM 3319 O O . GLU A 1 419 ? -37.894 3.182 64.192 1.00 92.62 419 GLU A O 1
ATOM 3324 N N . SER A 1 420 ? -38.143 3.541 61.993 1.00 91.31 420 SER A N 1
ATOM 3325 C CA . SER A 1 420 ? -39.149 4.599 62.136 1.00 91.31 420 SER A CA 1
ATOM 3326 C C . SER A 1 420 ? -40.484 4.050 62.649 1.00 91.31 420 SER A C 1
ATOM 3328 O O . SER A 1 420 ? -41.105 4.660 63.515 1.00 91.31 420 SER A O 1
ATOM 3330 N N . GLN A 1 421 ? -40.891 2.861 62.191 1.00 90.12 421 GLN A N 1
ATOM 3331 C CA . GLN A 1 421 ? -42.052 2.152 62.737 1.00 90.12 421 GLN A CA 1
ATOM 3332 C C . GLN A 1 421 ? -41.856 1.798 64.219 1.00 90.12 421 GLN A C 1
ATOM 3334 O O . GLN A 1 421 ? -42.783 1.943 65.010 1.00 90.12 421 GLN A O 1
ATOM 3339 N N . LEU A 1 422 ? -40.652 1.368 64.615 1.00 91.25 422 LEU A N 1
ATOM 3340 C CA . LEU A 1 422 ? -40.331 1.106 66.020 1.00 91.25 422 LEU A CA 1
ATOM 3341 C C . LEU A 1 422 ? -40.441 2.367 66.879 1.00 91.25 422 LEU A C 1
ATOM 3343 O O . LEU A 1 422 ? -40.969 2.284 67.979 1.00 91.25 422 LEU A O 1
ATOM 3347 N N . LEU A 1 423 ? -39.969 3.518 66.391 1.00 92.56 423 LEU A N 1
ATOM 3348 C CA . LEU A 1 423 ? -40.106 4.791 67.105 1.00 92.56 423 LEU A CA 1
ATOM 3349 C C . LEU A 1 423 ? -41.578 5.166 67.320 1.00 92.56 423 LEU A C 1
ATOM 3351 O O . LEU A 1 423 ? -41.952 5.480 68.444 1.00 92.56 423 LEU A O 1
ATOM 3355 N N . ALA A 1 424 ? -42.423 5.022 66.296 1.00 91.50 424 ALA A N 1
ATOM 3356 C CA . ALA A 1 424 ? -43.863 5.254 66.431 1.00 91.50 424 ALA A CA 1
ATOM 3357 C C . ALA A 1 424 ? -44.523 4.288 67.436 1.00 91.50 424 ALA A C 1
ATOM 3359 O O . ALA A 1 424 ? -45.389 4.682 68.212 1.00 91.50 424 ALA A O 1
ATOM 3360 N N . LEU A 1 425 ? -44.095 3.020 67.463 1.00 92.50 425 LEU A N 1
ATOM 3361 C CA . LEU A 1 425 ? -44.565 2.050 68.457 1.00 92.50 425 LEU A CA 1
ATOM 3362 C C . LEU A 1 425 ? -44.102 2.400 69.880 1.00 92.50 425 LEU A C 1
ATOM 3364 O O . LEU A 1 425 ? -44.861 2.193 70.821 1.00 92.50 425 LEU A O 1
ATOM 3368 N N . ILE A 1 426 ? -42.893 2.946 70.053 1.00 91.50 426 ILE A N 1
ATOM 3369 C CA . ILE A 1 426 ? -42.407 3.440 71.354 1.00 91.50 426 ILE A CA 1
ATOM 3370 C C . ILE A 1 426 ? -43.273 4.614 71.826 1.00 91.50 426 ILE A C 1
ATOM 3372 O O . ILE A 1 426 ? -43.728 4.606 72.967 1.00 91.50 426 ILE A O 1
ATOM 3376 N N . GLU A 1 427 ? -43.546 5.581 70.945 1.00 91.44 427 GLU A N 1
ATOM 3377 C CA . GLU A 1 427 ? -44.406 6.738 71.238 1.00 91.44 427 GLU A CA 1
ATOM 3378 C C . GLU A 1 427 ? -45.824 6.324 71.661 1.00 91.44 427 GLU A C 1
ATOM 3380 O O . GLU A 1 427 ? -46.433 6.990 72.492 1.00 91.44 427 GLU A O 1
ATOM 3385 N N . GLN A 1 428 ? -46.341 5.204 71.144 1.00 90.75 428 GLN A N 1
ATOM 3386 C CA . GLN A 1 428 ? -47.636 4.647 71.553 1.00 90.75 428 GLN A CA 1
ATOM 3387 C C . GLN A 1 428 ? -47.564 3.817 72.843 1.00 90.75 428 GLN A C 1
ATOM 3389 O O . GLN A 1 428 ? -48.510 3.826 73.629 1.00 90.75 428 GLN A O 1
ATOM 3394 N N . ALA A 1 429 ? -46.469 3.087 73.067 1.00 91.69 429 ALA A N 1
ATOM 3395 C CA . ALA A 1 429 ? -46.316 2.190 74.211 1.00 91.69 429 ALA A CA 1
ATOM 3396 C C . ALA A 1 429 ? -46.119 2.938 75.539 1.00 91.69 429 ALA A C 1
ATOM 3398 O O . ALA A 1 429 ? -46.562 2.455 76.579 1.00 91.69 429 ALA A O 1
ATOM 3399 N N . VAL A 1 430 ? -45.470 4.108 75.517 1.00 90.62 430 VAL A N 1
ATOM 3400 C CA . VAL A 1 430 ? -45.200 4.897 76.732 1.00 90.62 430 VAL A CA 1
ATOM 3401 C C . VAL A 1 430 ? -46.494 5.368 77.413 1.00 90.62 430 VAL A C 1
ATOM 3403 O O . VAL A 1 430 ? -46.693 4.986 78.566 1.00 90.62 430 VAL A O 1
ATOM 3406 N N . PRO A 1 431 ? -47.436 6.054 76.730 1.00 90.69 431 PRO A N 1
ATOM 3407 C CA . PRO A 1 431 ? -48.701 6.457 77.348 1.00 90.69 431 PRO A CA 1
ATOM 3408 C C . PRO A 1 431 ? -49.539 5.280 77.859 1.00 90.69 431 PRO A C 1
ATOM 3410 O O . PRO A 1 431 ? -50.250 5.413 78.853 1.00 90.69 431 PRO A O 1
ATOM 3413 N N . GLN A 1 432 ? -49.471 4.118 77.195 1.00 90.06 432 GLN A N 1
ATOM 3414 C CA . GLN A 1 432 ? -50.183 2.905 77.621 1.00 90.06 432 GLN A CA 1
ATOM 3415 C C . GLN A 1 432 ? -49.638 2.349 78.940 1.00 90.06 432 GLN A C 1
ATOM 3417 O O . GLN A 1 432 ? -50.406 1.896 79.784 1.00 90.06 432 GLN A O 1
ATOM 3422 N N . LEU A 1 433 ? -48.318 2.391 79.127 1.00 88.94 433 LEU A N 1
ATOM 3423 C CA . LEU A 1 433 ? -47.686 1.987 80.381 1.00 88.94 433 LEU A CA 1
ATOM 3424 C C . LEU A 1 433 ? -47.950 2.999 81.498 1.00 88.94 433 LEU A C 1
ATOM 3426 O O . LEU A 1 433 ? -48.231 2.583 82.617 1.00 88.94 433 LEU A O 1
ATOM 3430 N N . GLU A 1 434 ? -47.930 4.297 81.187 1.00 87.81 434 GLU A N 1
ATOM 3431 C CA . GLU A 1 434 ? -48.265 5.365 82.139 1.00 87.81 434 GLU A CA 1
ATOM 3432 C C . GLU A 1 434 ? -49.716 5.259 82.629 1.00 87.81 434 GLU A C 1
ATOM 3434 O O . GLU A 1 434 ? -49.971 5.316 83.827 1.00 87.81 434 GLU A O 1
ATOM 3439 N N . THR A 1 435 ? -50.679 5.035 81.726 1.00 89.56 435 THR A N 1
ATOM 3440 C CA . THR A 1 435 ? -52.096 4.855 82.106 1.00 89.56 435 THR A CA 1
ATOM 3441 C C . THR A 1 435 ? -52.364 3.558 82.863 1.00 89.56 435 THR A C 1
ATOM 3443 O O . THR A 1 435 ? -53.300 3.504 83.659 1.00 89.56 435 THR A O 1
ATOM 3446 N N . ALA A 1 436 ? -51.557 2.521 82.639 1.00 87.06 436 ALA A N 1
ATOM 3447 C CA . ALA A 1 436 ? -51.634 1.257 83.367 1.00 87.06 436 ALA A CA 1
ATOM 3448 C C . ALA A 1 436 ? -50.842 1.257 84.690 1.00 87.06 436 ALA A C 1
ATOM 3450 O O . ALA A 1 436 ? -50.775 0.211 85.337 1.00 87.06 436 ALA A O 1
ATOM 3451 N N . ASP A 1 437 ? -50.230 2.389 85.064 1.00 84.06 437 ASP A N 1
ATOM 3452 C CA . ASP A 1 437 ? -49.345 2.545 86.228 1.00 84.06 437 ASP A CA 1
ATOM 3453 C C . ASP A 1 437 ? -48.226 1.480 86.278 1.00 84.06 437 ASP A C 1
ATOM 3455 O O . ASP A 1 437 ? -47.863 0.929 87.319 1.00 84.06 437 ASP A O 1
ATOM 3459 N N . GLN A 1 438 ? -47.701 1.126 85.100 1.00 86.56 438 GLN A N 1
ATOM 3460 C CA . GLN A 1 438 ? -46.633 0.144 84.937 1.00 86.56 438 GLN A CA 1
ATOM 3461 C C . GLN A 1 438 ? -45.269 0.825 84.774 1.00 86.56 438 GLN A C 1
ATOM 3463 O O . GLN A 1 438 ? -45.166 1.907 84.195 1.00 86.56 438 GLN A O 1
ATOM 3468 N N . PRO A 1 439 ? -44.174 0.180 85.219 1.00 85.56 439 PRO A N 1
ATOM 3469 C CA . PRO A 1 439 ? -42.863 0.806 85.180 1.00 85.56 439 PRO A CA 1
ATOM 3470 C C . PRO A 1 439 ? -42.337 0.953 83.747 1.00 85.56 439 PRO A C 1
ATOM 3472 O O . PRO A 1 439 ? -42.256 -0.035 83.013 1.00 85.56 439 PRO A O 1
ATOM 3475 N N . LEU A 1 440 ? -41.871 2.156 83.379 1.00 89.56 440 LEU A N 1
ATOM 3476 C CA . LEU A 1 440 ? -41.309 2.497 82.057 1.00 89.56 440 LEU A CA 1
ATOM 3477 C C . LEU A 1 440 ? -39.892 1.936 81.842 1.00 89.56 440 LEU A C 1
ATOM 3479 O O . LEU A 1 440 ? -38.966 2.611 81.398 1.00 89.56 440 LEU A O 1
ATOM 3483 N N . THR A 1 441 ? -39.692 0.663 82.164 1.00 90.06 441 THR A N 1
ATOM 3484 C CA . THR A 1 441 ? -38.429 -0.036 81.916 1.00 90.06 441 THR A CA 1
ATOM 3485 C C . THR A 1 441 ? -38.323 -0.467 80.456 1.00 90.06 441 THR A C 1
ATOM 3487 O O . THR A 1 441 ? -39.325 -0.762 79.804 1.00 90.06 441 THR A O 1
ATOM 3490 N N . GLN A 1 442 ? -37.092 -0.627 79.955 1.00 88.75 442 GLN A N 1
ATOM 3491 C CA . GLN A 1 442 ? -36.842 -1.169 78.613 1.00 88.75 442 GLN A CA 1
ATOM 3492 C C . GLN A 1 442 ? -37.605 -2.479 78.361 1.00 88.75 442 GLN A C 1
ATOM 3494 O O . GLN A 1 442 ? -38.155 -2.681 77.280 1.00 88.75 442 GLN A O 1
ATOM 3499 N N . LYS A 1 443 ? -37.660 -3.369 79.362 1.00 89.50 443 LYS A N 1
ATOM 3500 C CA . LYS A 1 443 ? -38.367 -4.648 79.262 1.00 89.50 443 LYS A CA 1
ATOM 3501 C C . LYS A 1 443 ? -39.878 -4.448 79.126 1.00 89.50 443 LYS A C 1
ATOM 3503 O O . LYS A 1 443 ? -40.474 -5.103 78.275 1.00 89.50 443 LYS A O 1
ATOM 3508 N N . ALA A 1 444 ? -40.479 -3.558 79.914 1.00 88.19 444 ALA A N 1
ATOM 3509 C CA . ALA A 1 444 ? -41.912 -3.271 79.851 1.00 88.19 444 ALA A CA 1
ATOM 3510 C C . ALA A 1 444 ? -42.303 -2.648 78.502 1.00 88.19 444 ALA A C 1
ATOM 3512 O O . ALA A 1 444 ? -43.187 -3.173 77.829 1.00 88.19 444 ALA A O 1
ATOM 3513 N N . ILE A 1 445 ? -41.559 -1.633 78.044 1.00 90.19 445 ILE A N 1
ATOM 3514 C CA . ILE A 1 445 ? -41.782 -0.972 76.746 1.00 90.19 445 ILE A CA 1
ATOM 3515 C C . ILE A 1 445 ? -41.685 -1.987 75.597 1.00 90.19 445 ILE A C 1
ATOM 3517 O O . ILE A 1 445 ? -42.585 -2.077 74.766 1.00 90.19 445 ILE A O 1
ATOM 3521 N N . CYS A 1 446 ? -40.647 -2.832 75.586 1.00 90.06 446 CYS A N 1
ATOM 3522 C CA . CYS A 1 446 ? -40.509 -3.884 74.573 1.00 90.06 446 CYS A CA 1
ATOM 3523 C C . CYS A 1 446 ? -41.643 -4.921 74.629 1.00 90.06 446 CYS A C 1
ATOM 3525 O O . CYS A 1 446 ? -42.065 -5.417 73.586 1.00 90.06 446 CYS A O 1
ATOM 3527 N N . THR A 1 447 ? -42.138 -5.243 75.830 1.00 91.62 447 THR A N 1
ATOM 3528 C CA . THR A 1 447 ? -43.235 -6.206 76.018 1.00 91.62 447 THR A CA 1
ATOM 3529 C C . THR A 1 447 ? -44.537 -5.668 75.429 1.00 91.62 447 THR A C 1
ATOM 3531 O O . THR A 1 447 ? -45.196 -6.392 74.689 1.00 91.62 447 THR A O 1
ATOM 3534 N N . VAL A 1 448 ? -44.864 -4.395 75.674 1.00 91.12 448 VAL A N 1
ATOM 3535 C CA . VAL A 1 448 ? -46.053 -3.733 75.103 1.00 91.12 448 VAL A CA 1
ATOM 3536 C C . VAL A 1 448 ? -45.973 -3.650 73.580 1.00 91.12 448 VAL A C 1
ATOM 3538 O O . VAL A 1 448 ? -46.942 -3.943 72.889 1.00 91.12 448 VAL A O 1
ATOM 3541 N N . MET A 1 449 ? -44.794 -3.345 73.037 1.00 89.44 449 MET A N 1
ATOM 3542 C CA . MET A 1 449 ? -44.559 -3.329 71.589 1.00 89.44 449 MET A CA 1
ATOM 3543 C C . MET A 1 449 ? -44.546 -4.728 70.941 1.00 89.44 449 MET A C 1
ATOM 3545 O O . MET A 1 449 ? -44.459 -4.832 69.717 1.00 89.44 449 MET A O 1
ATOM 3549 N N . GLY A 1 450 ? -44.557 -5.808 71.732 1.00 89.00 450 GLY A N 1
ATOM 3550 C CA . GLY A 1 450 ? -44.488 -7.183 71.233 1.00 89.00 450 GLY A CA 1
ATOM 3551 C C . GLY A 1 450 ? -43.135 -7.570 70.621 1.00 89.00 450 GLY A C 1
ATOM 3552 O O . GLY A 1 450 ? -43.078 -8.454 69.765 1.00 89.00 450 GLY A O 1
ATOM 3553 N N . ILE A 1 451 ? -42.035 -6.926 71.030 1.00 90.88 451 ILE A N 1
ATOM 3554 C CA . ILE A 1 451 ? -40.686 -7.192 70.507 1.00 90.88 451 ILE A CA 1
ATOM 3555 C C . ILE A 1 451 ? -39.721 -7.664 71.599 1.00 90.88 451 ILE A C 1
ATOM 3557 O O . ILE A 1 451 ? -39.839 -7.331 72.773 1.00 90.88 451 ILE A O 1
ATOM 3561 N N . SER A 1 452 ? -38.693 -8.419 71.206 1.00 90.88 452 SER A N 1
ATOM 3562 C CA . SER A 1 452 ? -37.590 -8.759 72.112 1.00 90.88 452 SER A CA 1
ATOM 3563 C C . SER A 1 452 ? -36.693 -7.536 72.379 1.00 90.88 452 SER A C 1
ATOM 3565 O O . SER A 1 452 ? -36.318 -6.860 71.417 1.00 90.88 452 SER A O 1
ATOM 3567 N N . PRO A 1 453 ? -36.231 -7.293 73.623 1.00 88.06 453 PRO A N 1
ATOM 3568 C CA . PRO A 1 453 ? -35.254 -6.239 73.924 1.00 88.06 453 PRO A CA 1
ATOM 3569 C C . PRO A 1 453 ? -33.959 -6.337 73.103 1.00 88.06 453 PRO A C 1
ATOM 3571 O O . PRO A 1 453 ? -33.358 -5.322 72.752 1.00 88.06 453 PRO A O 1
ATOM 3574 N N . ASN A 1 454 ? -33.553 -7.552 72.714 1.00 89.38 454 ASN A N 1
ATOM 3575 C CA . ASN A 1 454 ? -32.377 -7.765 71.865 1.00 89.38 454 ASN A CA 1
ATOM 3576 C C . ASN A 1 454 ? -32.530 -7.144 70.467 1.00 89.38 454 ASN A C 1
ATOM 3578 O O . ASN A 1 454 ? -31.527 -6.781 69.849 1.00 89.38 454 ASN A O 1
ATOM 3582 N N . THR A 1 455 ? -33.762 -6.978 69.977 1.00 86.88 455 THR A N 1
ATOM 3583 C CA . THR A 1 455 ? -34.054 -6.344 68.685 1.00 86.88 455 THR A CA 1
ATOM 3584 C C . THR A 1 455 ? -33.561 -4.898 68.652 1.00 86.88 455 THR A C 1
ATOM 3586 O O . THR A 1 455 ? -33.009 -4.469 67.640 1.00 86.88 455 THR A O 1
ATOM 3589 N N . LEU A 1 456 ? -33.658 -4.167 69.771 1.00 87.75 456 LEU A N 1
ATOM 3590 C CA . LEU A 1 456 ? -33.221 -2.771 69.865 1.00 87.75 456 LEU A CA 1
ATOM 3591 C C . LEU A 1 456 ? -31.716 -2.603 69.609 1.00 87.75 456 LEU A C 1
ATOM 3593 O O . LEU A 1 456 ? -31.289 -1.566 69.113 1.00 87.75 456 LEU A O 1
ATOM 3597 N N . ARG A 1 457 ? -30.888 -3.633 69.844 1.00 88.25 457 ARG A N 1
ATOM 3598 C CA . ARG A 1 457 ? -29.437 -3.567 69.580 1.00 88.25 457 ARG A CA 1
ATOM 3599 C C . ARG A 1 457 ? -29.111 -3.224 68.122 1.00 88.25 457 ARG A C 1
ATOM 3601 O O . ARG A 1 457 ? -28.062 -2.640 67.857 1.00 88.25 457 ARG A O 1
ATOM 3608 N N . TYR A 1 458 ? -29.995 -3.576 67.192 1.00 86.06 458 TYR A N 1
ATOM 3609 C CA . TYR A 1 458 ? -29.803 -3.359 65.761 1.00 86.06 458 TYR A CA 1
ATOM 3610 C C . TYR A 1 458 ? -30.361 -2.018 65.259 1.00 86.06 458 TYR A C 1
ATOM 3612 O O . TYR A 1 458 ? -30.106 -1.664 64.107 1.00 86.06 458 TYR A O 1
ATOM 3620 N N . TYR A 1 459 ? -31.057 -1.251 66.103 1.00 91.19 459 TYR A N 1
ATOM 3621 C CA . TYR A 1 459 ? -31.741 -0.004 65.745 1.00 91.19 459 TYR A CA 1
ATOM 3622 C C . TYR A 1 459 ? -31.343 1.097 66.727 1.00 91.19 459 TYR A C 1
ATOM 3624 O O . TYR A 1 459 ? -31.860 1.196 67.840 1.00 91.19 459 TYR A O 1
ATOM 3632 N N . ARG A 1 460 ? -30.339 1.886 66.335 1.00 89.88 460 ARG A N 1
ATOM 3633 C CA . ARG A 1 460 ? -29.627 2.807 67.228 1.00 89.88 460 ARG A CA 1
ATOM 3634 C C . ARG A 1 460 ? -30.537 3.900 67.794 1.00 89.88 460 ARG A C 1
ATOM 3636 O O . ARG A 1 460 ? -30.425 4.201 68.978 1.00 89.88 460 ARG A O 1
ATOM 3643 N N . ARG A 1 461 ? -31.403 4.490 66.968 1.00 92.81 461 ARG A N 1
ATOM 3644 C CA . ARG A 1 461 ? -32.349 5.547 67.355 1.00 92.81 461 ARG A CA 1
ATOM 3645 C C . ARG A 1 461 ? -33.436 4.983 68.259 1.00 92.81 461 ARG A C 1
ATOM 3647 O O . ARG A 1 461 ? -33.678 5.552 69.315 1.00 92.81 461 ARG A O 1
ATOM 3654 N N . ALA A 1 462 ? -34.027 3.846 67.884 1.00 90.62 462 ALA A N 1
ATOM 3655 C CA . ALA A 1 462 ? -35.052 3.191 68.700 1.00 90.62 462 ALA A CA 1
ATOM 3656 C C . ALA A 1 462 ? -34.507 2.797 70.081 1.00 90.62 462 ALA A C 1
ATOM 3658 O O . ALA A 1 462 ? -35.140 3.064 71.098 1.00 90.62 462 ALA A O 1
ATOM 3659 N N . LYS A 1 463 ? -33.291 2.240 70.138 1.00 92.31 463 LYS A N 1
ATOM 3660 C CA . LYS A 1 463 ? -32.617 1.942 71.406 1.00 92.31 463 LYS A CA 1
ATOM 3661 C C . LYS A 1 463 ? -32.385 3.197 72.243 1.00 92.31 463 LYS A C 1
ATOM 3663 O O . LYS A 1 463 ? -32.719 3.198 73.418 1.00 92.31 463 LYS A O 1
ATOM 3668 N N . ALA A 1 464 ? -31.829 4.249 71.641 1.00 91.81 464 ALA A N 1
ATOM 3669 C CA . ALA A 1 464 ? -31.550 5.493 72.350 1.00 91.81 464 ALA A CA 1
ATOM 3670 C C . ALA A 1 464 ? -32.826 6.129 72.925 1.00 91.81 464 ALA A C 1
ATOM 3672 O O . ALA A 1 464 ? -32.789 6.626 74.046 1.00 91.81 464 ALA A O 1
ATOM 3673 N N . ALA A 1 465 ? -33.944 6.072 72.194 1.00 91.50 465 ALA A N 1
ATOM 3674 C CA . ALA A 1 465 ? -35.236 6.552 72.676 1.00 91.50 465 ALA A CA 1
ATOM 3675 C C . ALA A 1 465 ? -35.700 5.771 73.917 1.00 91.50 465 ALA A C 1
ATOM 3677 O O . ALA A 1 465 ? -35.981 6.374 74.950 1.00 91.50 465 ALA A O 1
ATOM 3678 N N . VAL A 1 466 ? -35.702 4.434 73.854 1.00 90.62 466 VAL A N 1
ATOM 3679 C CA . VAL A 1 466 ? -36.095 3.585 74.994 1.00 90.62 466 VAL A CA 1
ATOM 3680 C C . VAL A 1 466 ? -35.159 3.768 76.191 1.00 90.62 466 VAL A C 1
ATOM 3682 O O . VAL A 1 466 ? -35.630 3.869 77.321 1.00 90.62 466 VAL A O 1
ATOM 3685 N N . ASP A 1 467 ? -33.846 3.841 75.960 1.00 90.62 467 ASP A N 1
ATOM 3686 C CA . ASP A 1 467 ? -32.853 4.045 77.020 1.00 90.62 467 ASP A CA 1
ATOM 3687 C C . ASP A 1 467 ? -33.041 5.412 77.703 1.00 90.62 467 ASP A C 1
ATOM 3689 O O . ASP A 1 467 ? -32.917 5.504 78.925 1.00 90.62 467 ASP A O 1
ATOM 3693 N N . ALA A 1 468 ? -33.369 6.466 76.944 1.00 90.81 468 ALA A N 1
ATOM 3694 C CA . ALA A 1 468 ? -33.645 7.796 77.485 1.00 90.81 468 ALA A CA 1
ATOM 3695 C C . ALA A 1 468 ? -34.890 7.799 78.386 1.00 90.81 468 ALA A C 1
ATOM 3697 O O . ALA A 1 468 ? -34.811 8.277 79.518 1.00 90.81 468 ALA A O 1
ATOM 3698 N N . ILE A 1 469 ? -35.990 7.196 77.922 1.00 91.19 469 ILE A N 1
ATOM 3699 C CA . ILE A 1 469 ? -37.246 7.075 78.681 1.00 91.19 469 ILE A CA 1
ATOM 3700 C C . ILE A 1 469 ? -37.024 6.269 79.967 1.00 91.19 469 ILE A C 1
ATOM 3702 O O . ILE A 1 469 ? -37.348 6.728 81.061 1.00 91.19 469 ILE A O 1
ATOM 3706 N N . ALA A 1 470 ? -36.400 5.092 79.860 1.00 87.56 470 ALA A N 1
ATOM 3707 C CA . ALA A 1 470 ? -36.152 4.232 81.014 1.00 87.56 470 ALA A CA 1
ATOM 3708 C C . ALA A 1 470 ? -35.199 4.876 82.034 1.00 87.56 470 ALA A C 1
ATOM 3710 O O . ALA A 1 470 ? -35.375 4.711 83.242 1.00 87.56 470 ALA A O 1
ATOM 3711 N N . SER A 1 471 ? -34.204 5.633 81.560 1.00 87.62 471 SER A N 1
ATOM 3712 C CA . SER A 1 471 ? -33.287 6.377 82.430 1.00 87.62 471 SER A CA 1
ATOM 3713 C C . SER A 1 471 ? -33.990 7.517 83.161 1.00 87.62 471 SER A C 1
ATOM 3715 O O . SER A 1 471 ? -33.687 7.755 84.328 1.00 87.62 471 SER A O 1
ATOM 3717 N N . GLN A 1 472 ? -34.904 8.227 82.493 1.00 85.62 472 GLN A N 1
ATOM 3718 C CA . GLN A 1 472 ? -35.691 9.291 83.110 1.00 85.62 472 GLN A CA 1
ATOM 3719 C C . GLN A 1 472 ? -36.601 8.730 84.208 1.00 85.62 472 GLN A C 1
ATOM 3721 O O . GLN A 1 472 ? -36.507 9.173 85.350 1.00 85.62 472 GLN A O 1
ATOM 3726 N N . TYR A 1 473 ? -37.366 7.680 83.903 1.00 85.06 473 TYR A N 1
ATOM 3727 C CA . TYR A 1 473 ? -38.227 7.009 84.877 1.00 85.06 473 TYR A CA 1
ATOM 3728 C C . TYR A 1 473 ? -37.446 6.501 86.099 1.00 85.06 473 TYR A C 1
ATOM 3730 O O . TYR A 1 473 ? -37.850 6.709 87.241 1.00 85.06 473 TYR A O 1
ATOM 3738 N N . HIS A 1 474 ? -36.268 5.898 85.892 1.00 83.12 474 HIS A N 1
ATOM 3739 C CA . HIS A 1 474 ? -35.421 5.469 87.008 1.00 83.12 474 HIS A CA 1
ATOM 3740 C C . HIS A 1 474 ? -34.979 6.649 87.890 1.00 83.12 474 HIS A C 1
ATOM 3742 O O . HIS A 1 474 ? -34.887 6.487 89.104 1.00 83.12 474 HIS A O 1
ATOM 3748 N N . ARG A 1 475 ? -34.683 7.827 87.322 1.00 80.25 475 ARG A N 1
ATOM 3749 C CA . ARG A 1 475 ? -34.322 9.019 88.116 1.00 80.25 475 ARG A CA 1
ATOM 3750 C C . ARG A 1 475 ? -35.502 9.566 88.919 1.00 80.25 475 ARG A C 1
ATOM 3752 O O . ARG A 1 475 ? -35.283 10.070 90.010 1.00 80.25 475 ARG A O 1
ATOM 3759 N N . GLU A 1 476 ? -36.715 9.478 88.384 1.00 79.31 476 GLU A N 1
ATOM 3760 C CA . GLU A 1 476 ? -37.931 9.990 89.026 1.00 79.31 476 GLU A CA 1
ATOM 3761 C C . GLU A 1 476 ? -38.434 9.053 90.139 1.00 79.31 476 GLU A C 1
ATOM 3763 O O . GLU A 1 476 ? -38.816 9.518 91.210 1.00 79.31 476 GLU A O 1
ATOM 3768 N N . CYS A 1 477 ? -38.373 7.731 89.936 1.00 72.19 477 CYS A N 1
ATOM 3769 C CA . CYS A 1 477 ? -38.818 6.748 90.931 1.00 72.19 477 CYS A CA 1
ATOM 3770 C C . CYS A 1 477 ? -37.771 6.433 92.008 1.00 72.19 477 CYS A C 1
ATOM 3772 O O . CYS A 1 477 ? -38.130 6.060 93.126 1.00 72.19 477 CYS A O 1
ATOM 3774 N N . HIS A 1 478 ? -36.478 6.572 91.703 1.00 64.75 478 HIS A N 1
ATOM 3775 C CA . HIS A 1 478 ? -35.430 6.508 92.716 1.00 64.75 478 HIS A CA 1
ATOM 3776 C C . HIS A 1 478 ? -35.075 7.922 93.171 1.00 64.75 478 HIS A C 1
ATOM 3778 O O . HIS A 1 478 ? -34.161 8.543 92.632 1.00 64.75 478 HIS A O 1
ATOM 3784 N N . THR A 1 479 ? -35.750 8.394 94.224 1.00 54.19 479 THR A N 1
ATOM 3785 C CA . THR A 1 479 ? -35.236 9.493 95.055 1.00 54.19 479 THR A CA 1
ATOM 3786 C C . THR A 1 479 ? -33.753 9.243 95.343 1.00 54.19 479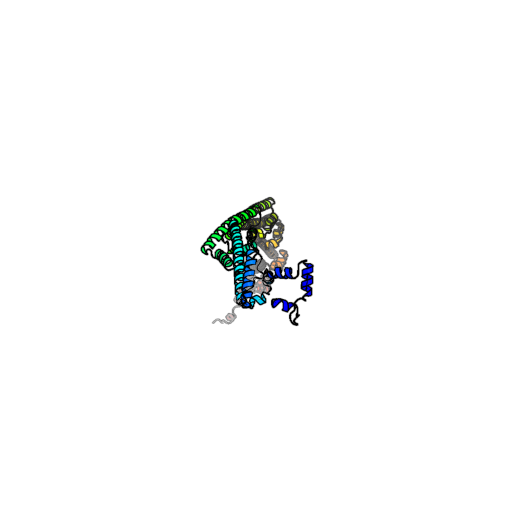 THR A C 1
ATOM 3788 O O . THR A 1 479 ? -33.414 8.125 95.764 1.00 54.19 479 THR A O 1
ATOM 3791 N N . PRO A 1 480 ? -32.861 10.229 95.135 1.00 52.38 480 PRO A N 1
ATOM 3792 C CA . PRO A 1 480 ? -31.466 10.097 95.510 1.00 52.38 480 PRO A CA 1
ATOM 3793 C C . PRO A 1 480 ? -31.395 9.624 96.957 1.00 52.38 480 PRO A C 1
ATOM 3795 O O . PRO A 1 480 ? -32.089 10.144 97.828 1.00 52.38 480 PRO A O 1
ATOM 3798 N N . TRP A 1 481 ? -30.520 8.662 97.235 1.00 52.28 481 TRP A N 1
ATOM 3799 C CA . TRP A 1 481 ? -30.267 8.150 98.589 1.00 52.28 481 TRP A CA 1
ATOM 3800 C C . TRP A 1 481 ? -29.943 9.269 99.613 1.00 52.28 481 TRP A C 1
ATOM 3802 O O . TRP A 1 481 ? -29.975 9.042 100.819 1.00 52.28 481 TRP A O 1
ATOM 3812 N N . GLN A 1 482 ? -29.655 10.483 99.125 1.00 53.66 482 GLN A N 1
ATOM 3813 C CA . GLN A 1 482 ? -29.371 11.703 99.875 1.00 53.66 482 GLN A CA 1
ATOM 3814 C C . GLN A 1 482 ? -30.578 12.290 100.636 1.00 53.66 482 GLN A C 1
ATOM 3816 O O . GLN A 1 482 ? -30.354 12.919 101.665 1.00 53.66 482 GLN A O 1
ATOM 3821 N N . ASP A 1 483 ? -31.832 12.038 100.233 1.00 52.69 483 ASP A N 1
ATOM 3822 C CA . ASP A 1 483 ? -33.006 12.598 100.940 1.00 52.69 483 ASP A CA 1
ATOM 3823 C C . ASP A 1 483 ? -33.482 11.758 102.141 1.00 52.69 483 ASP A C 1
ATOM 3825 O O . ASP A 1 483 ? -34.300 12.216 102.935 1.00 52.69 483 ASP A O 1
ATOM 3829 N N . ARG A 1 484 ? -32.931 10.553 102.359 1.00 48.66 484 ARG A N 1
ATOM 3830 C CA . ARG A 1 484 ? -33.237 9.741 103.557 1.00 48.66 484 ARG A CA 1
ATOM 3831 C C . ARG A 1 484 ? -32.537 10.210 104.840 1.00 48.66 484 ARG A C 1
ATOM 3833 O O . ARG A 1 484 ? -32.871 9.704 105.905 1.00 48.66 484 ARG A O 1
ATOM 3840 N N . TYR A 1 485 ? -31.596 11.154 104.748 1.00 53.41 485 TYR A N 1
ATOM 3841 C CA . TYR A 1 485 ? -30.799 11.649 105.883 1.00 53.41 485 TYR A CA 1
ATOM 3842 C C . TYR A 1 485 ? -30.880 13.167 106.099 1.00 53.41 485 TYR A C 1
ATOM 3844 O O . TYR A 1 485 ? -30.087 13.720 106.860 1.00 53.41 485 TYR A O 1
ATOM 3852 N N . ARG A 1 486 ? -31.840 13.863 105.478 1.00 50.62 486 ARG A N 1
ATOM 3853 C CA . ARG A 1 486 ? -32.150 15.246 105.859 1.00 50.62 486 ARG A CA 1
ATOM 3854 C C . ARG A 1 486 ? -33.040 15.229 107.104 1.00 50.62 486 ARG A C 1
ATOM 3856 O O . ARG A 1 486 ? -34.262 15.177 107.002 1.00 50.62 486 ARG A O 1
ATOM 3863 N N . SER A 1 487 ? -32.413 15.217 108.280 1.00 43.06 487 SER A N 1
ATOM 3864 C CA . SER A 1 487 ? -33.090 15.568 109.532 1.00 43.06 487 SER A CA 1
ATOM 3865 C C . SER A 1 487 ? -33.631 17.003 109.441 1.00 43.06 487 SER A C 1
ATOM 3867 O O . SER A 1 487 ? -32.956 17.852 108.852 1.00 43.06 487 SER A O 1
ATOM 3869 N N . PRO A 1 488 ? -34.825 17.285 109.987 1.00 57.81 488 PRO A N 1
ATOM 3870 C CA . PRO A 1 488 ? -35.319 18.646 110.125 1.00 57.81 488 PRO A CA 1
ATOM 3871 C C . PRO A 1 488 ? -34.638 19.306 111.330 1.00 57.81 488 PRO A C 1
ATOM 3873 O O . PRO A 1 488 ? -34.863 18.865 112.453 1.00 57.81 488 PRO A O 1
ATOM 3876 N N . ASP A 1 489 ? -33.844 20.346 111.082 1.00 45.81 489 ASP A N 1
ATOM 3877 C CA . ASP A 1 489 ? -33.439 21.347 112.078 1.00 45.81 489 ASP A CA 1
ATOM 3878 C C . ASP A 1 489 ? -33.857 22.738 111.587 1.00 45.81 489 ASP A C 1
ATOM 3880 O O . ASP A 1 489 ? -33.612 23.038 110.389 1.00 45.81 489 ASP A O 1
#

Radius of gyration: 71.01 Å; chains: 1; bounding box: 155×57×198 Å

pLDDT: mean 81.5, std 12.67, range [37.28, 95.62]

Secondary structure (DSSP, 8-state):
--TTTHHHHS--TTS-PPPHHHHHHHHHHTTS-HHHHHHHHHHTS----TT--HHHHHHHHHHHHHHHHHHHT----HHHHHHHHSS-HHHHHHSHHHHHHHHHHHHHHHHHHHHHHHHHHHHHHHHHHHTT----HHHHHHHH---TTHHHHSHHHHHHHHHHHHS-TTHHHHHHHHHHHHHHHHHHHHHHHHHHTT----HHHHHHHTT--HHHHHHH-HHHHHHHHHHHHHHHHHHHHHHHHHHHHHHHHHHHTTPPP-HHHHHHHTTS-HHHHTTSHHHHHHHHHHHHHHHHHHHHHHHHHHHHHHHHHHHS-S-PPP-HHHHHHHTT--TTHHHH-HHHHHHHHHHHHHHHHHHHHHHHHHHHHHHHHHHHTT----HHHHHHHHT--HHHHHT-HHHHHHHHHHHHHHHHHHHHHHHHHHHHHHHHHHHTT----HHHHHHHTT--GGGGGG-HHHHHHHHHHHHHHHHHHS--GGGGG----